Protein AF-A0A969LEW5-F1 (afdb_monomer)

Mean predicted aligned error: 18.41 Å

Solvent-accessible surface area (backbone atoms only — not comparable to full-atom values): 31409 Å² total; per-residue (Å²): 144,87,80,84,87,76,84,85,80,93,80,71,52,78,65,56,53,50,57,65,48,49,58,56,54,57,47,71,39,88,43,18,34,37,32,26,33,63,82,45,86,78,35,20,21,75,45,64,32,62,26,30,24,71,71,34,61,46,52,60,88,79,42,52,74,36,42,78,68,75,32,54,55,94,80,31,51,65,66,50,54,51,52,53,51,51,23,61,75,68,67,41,64,46,75,43,70,39,41,28,40,28,71,90,65,50,72,41,35,31,42,35,37,37,38,65,38,60,48,99,88,69,46,81,41,33,35,42,36,40,34,37,84,45,40,68,65,49,53,54,52,49,53,51,52,49,52,54,50,49,59,41,65,34,84,48,17,36,35,33,26,38,88,88,36,33,24,74,39,59,25,55,32,32,24,66,72,30,65,38,58,52,77,65,50,36,69,37,44,50,40,80,38,17,69,88,41,41,71,72,54,43,54,55,48,52,53,50,26,70,74,62,42,55,46,74,50,76,50,48,35,34,25,73,91,66,54,76,42,47,26,40,35,41,35,31,54,46,75,57,96,92,43,56,33,38,44,31,38,36,36,83,39,54,68,61,53,49,52,54,50,51,51,51,50,50,54,51,49,53,52,52,59,35,46,65,40,78,66,15,29,32,38,32,24,43,79,86,46,31,20,74,41,68,38,37,52,41,70,82,74,75,44,56,62,76,51,39,44,78,26,36,54,71,76,46,34,61,68,76,58,27,64,67,42,49,61,40,51,48,37,10,60,74,70,63,36,73,35,77,46,77,49,73,58,95,97,36,34,35,42,38,37,28,38,48,37,59,43,98,86,69,47,73,53,24,33,40,35,38,40,27,65,39,41,67,59,53,50,53,51,51,53,53,51,54,52,52,52,54,55,50,53,54,52,54,51,50,48,54,40,60,70,46,67,49,58,68,60,30,50,48,53,49,29,41,50,51,22,62,76,68,70,43,43,30,15,36,35,34,34,55,46,97,87,71,50,45,40,41,79,41,70,28,67,42,94,91,55,83,81,61,66,77,46,82,64,81,56,87,84,50,77,87,76,50,64,73,45,36,57,72,64,41,69,47,82,34,38,29,54,90,77,62,82,60,57,70,71,58,43,54,55,38,50,75,69,47,45,23,12,42,40,38,35,43,20,33,44,79,87,42,66,45,29,36,45,34,41,29,29,45,90,45,68,42,87,81,50,70,72,58,54,53,49,50,49,53,49,25,51,46,48,12,51,29,50,48,50,23,52,53,50,54,51,52,52,51,52,50,52,50,50,52,50,50,53,55,52,52,68,72,64,65,77,90,86,79,76,94,83,83,135

Sequence (583 aa):
MNLPRIDGDSSLTGEQALLHLYAPALAATSTGIAIADLCQPDQPIIYCNPAFETMTGYPPAEVIGRNCRFLQGEDTDPAAVAQLRAAIASGQECQVTLKNYRKDGTSFWNELSISPIHDEAGKLTHYIGIQNDVTQRREDEEVRRLMEFAVERAADAAFFIAADATITYANRAASQLLGYPRDELVGLTLPEIAPDFPLTTWLSHWQALRQQGSLTFETVNQTKDGRLIPVEVTANYLEFNGHAYNCAFTRDISDRKRIEAEQRRSETLYRLLARNIPNGVMLFFDRQGCCRLAEGRLDALGLGKEQLQDHTLQEAFPPEVATVFAPAYEAALRDGRTGVYEYSALERDFLMRVVPMRATDGKISSGLATIQDITQQKQTARDLLSLAQRQHLAKEIAQRIRQSLDLQTVLNAAVEEVREVLQTDRVVLYRFDPDWYGQIVVESVGDRWQPSIHAQVEDECFRTSHVPLYQKGRVRVIADIYNAGLDPCHIQLLERFQVRANLVVPVLQGDNLWGLLIVHHCQAPRTWREGEIELLQELSLQLGIAIQQAALFAQVETELQERSRAEAACDSQKPSHASKRQP

Secondary structure (DSSP, 8-state):
--PPP--------HHHHHHHHHHHHHHT-SSEEEEEETTSTT--EEEE-HHHHHHH---HHHHTTS-GGGG--TT--HHHHHHHHHHHHHT--EEEEEEEE-TTS-EEEEEEEEEEEE-TTS-EEEEEEEEEE-HHHHHHHHHHHHHHHHHHT-SSEEEEEETTSBEEEE-HHHHHHH---HHHHTT-BHHHH-TTS-HHHHHHHHHHHHHHSEEEEEEEEE-TTS-EEEEEEEEEEEEETTEEEEEEEEEE-HHHHHHHHHHHHHHHHHHHHHHTSTTEEEEEEETTSBEEEEEE-GGGGT--HHHHTT-BHHHHS-HHHHHHHHHHHHHHHTT---EEEEEEETTEEEEEEEEEEEPTTSSEEEEEEEEEE-HHHHHHHHHHHHHHHHHHHHHHHHHHHHH---HHHHHHHHHHHHHHHHT-SEEEEEEEPTTS-EEEEEEEE-TTS---TT-B---TTTTTTTHHHHHTT--EEES-TTTTT--HHHHHHHHHTT-SEEEEEEEEETTEEEEEEEEEE-SS-----HHHHHHHHHHHHHHHHHHHHHHHHHHHHHHHHHHHHHHHHHHHT----------

pLDDT: mean 84.71, std 12.33, range [27.91, 97.75]

Structure (mmCIF, N/CA/C/O backbone):
data_AF-A0A969LEW5-F1
#
_entry.id   AF-A0A969LEW5-F1
#
loop_
_atom_site.group_PDB
_atom_site.id
_atom_site.type_symbol
_atom_site.label_atom_id
_atom_site.label_alt_id
_atom_site.label_comp_id
_atom_site.label_asym_id
_atom_site.label_entity_id
_atom_site.label_seq_id
_atom_site.pdbx_PDB_ins_code
_atom_site.Cartn_x
_atom_site.Cartn_y
_atom_site.Cartn_z
_atom_site.occupancy
_atom_site.B_iso_or_equiv
_atom_site.auth_seq_id
_atom_site.auth_comp_id
_atom_site.auth_asym_id
_atom_site.auth_atom_id
_atom_site.pdbx_PDB_model_num
ATOM 1 N N . MET A 1 1 ? -19.983 1.136 83.186 1.00 38.75 1 MET A N 1
ATOM 2 C CA . MET A 1 1 ? -20.355 0.624 84.524 1.00 38.75 1 MET A CA 1
ATOM 3 C C . MET A 1 1 ? -20.153 1.725 85.553 1.00 38.75 1 MET A C 1
ATOM 5 O O . MET A 1 1 ? -19.014 2.013 85.883 1.00 38.75 1 MET A O 1
ATOM 9 N N . ASN A 1 2 ? -21.244 2.377 85.963 1.00 35.84 2 ASN A N 1
ATOM 10 C CA . ASN A 1 2 ? -21.503 2.929 87.302 1.00 35.84 2 ASN A CA 1
ATOM 11 C C . ASN A 1 2 ? -22.829 3.699 87.219 1.00 35.84 2 ASN A C 1
ATOM 13 O O . ASN A 1 2 ? -22.867 4.833 86.753 1.00 35.84 2 ASN A O 1
ATOM 17 N N . LEU A 1 3 ? -23.917 3.033 87.604 1.00 27.91 3 LEU A N 1
ATOM 18 C CA . LEU A 1 3 ? -25.227 3.644 87.841 1.00 27.91 3 LEU A CA 1
ATOM 19 C C . LEU A 1 3 ? -25.356 3.918 89.349 1.00 27.91 3 LEU A C 1
ATOM 21 O O . LEU A 1 3 ? -24.905 3.081 90.139 1.00 27.91 3 LEU A O 1
ATOM 25 N N . PRO A 1 4 ? -25.954 5.043 89.775 1.00 41.00 4 PRO A N 1
ATOM 26 C CA . PRO A 1 4 ? -26.220 5.288 91.185 1.00 41.00 4 PRO A CA 1
ATOM 27 C C . PRO A 1 4 ? -27.383 4.410 91.674 1.00 41.00 4 PRO A C 1
ATOM 29 O O . PRO A 1 4 ? -28.367 4.199 90.965 1.00 41.00 4 PRO A O 1
ATOM 32 N N . ARG A 1 5 ? -27.245 3.893 92.901 1.00 38.50 5 ARG A N 1
ATOM 33 C CA . ARG A 1 5 ? -28.303 3.200 93.648 1.00 38.50 5 ARG A CA 1
ATOM 34 C C . ARG A 1 5 ? -29.467 4.159 93.898 1.00 38.50 5 ARG A C 1
ATOM 36 O O . ARG A 1 5 ? -29.255 5.233 94.453 1.00 38.50 5 ARG A O 1
ATOM 43 N N . ILE A 1 6 ? -30.673 3.737 93.533 1.00 36.22 6 ILE A N 1
ATOM 44 C CA . ILE A 1 6 ? -31.924 4.316 94.023 1.00 36.22 6 ILE A CA 1
ATOM 45 C C . ILE A 1 6 ? -32.462 3.320 95.048 1.00 36.22 6 ILE A C 1
ATOM 47 O O . ILE A 1 6 ? -32.795 2.188 94.696 1.00 36.22 6 ILE A O 1
ATOM 51 N N . ASP A 1 7 ? -32.455 3.730 96.315 1.00 36.66 7 ASP A N 1
ATOM 52 C CA . ASP A 1 7 ? -33.116 3.012 97.400 1.00 36.66 7 ASP A CA 1
ATOM 53 C C . ASP A 1 7 ? -34.632 3.043 97.182 1.00 36.66 7 ASP A C 1
ATOM 55 O O . ASP A 1 7 ? -35.201 4.044 96.743 1.00 36.66 7 ASP A O 1
ATOM 59 N N . GLY A 1 8 ? -35.255 1.892 97.424 1.00 38.25 8 GLY A N 1
ATOM 60 C CA . GLY A 1 8 ? -36.635 1.616 97.068 1.00 38.25 8 GLY A CA 1
ATOM 61 C C . GLY A 1 8 ? -37.660 2.376 97.901 1.00 38.25 8 GLY A C 1
ATOM 62 O O . GLY A 1 8 ? -37.544 2.476 99.121 1.00 38.25 8 GLY A O 1
ATOM 63 N N . ASP A 1 9 ? -38.722 2.791 97.218 1.00 34.53 9 ASP A N 1
ATOM 64 C CA . ASP A 1 9 ? -40.052 2.842 97.804 1.00 34.53 9 ASP A CA 1
ATOM 65 C C . ASP A 1 9 ? -40.901 1.749 97.142 1.00 34.53 9 ASP A C 1
ATOM 67 O O . ASP A 1 9 ? -40.962 1.604 95.918 1.00 34.53 9 ASP A O 1
ATOM 71 N N . SER A 1 10 ? -41.474 0.900 97.979 1.00 47.41 10 SER A N 1
ATOM 72 C CA . SER A 1 10 ? -42.113 -0.357 97.614 1.00 47.41 10 SER A CA 1
ATOM 73 C C . SER A 1 10 ? -43.622 -0.191 97.710 1.00 47.41 10 SER A C 1
ATOM 75 O O . SER A 1 10 ? -44.196 -0.437 98.765 1.00 47.41 10 SER A O 1
ATOM 77 N N . SER A 1 11 ? -44.255 0.240 96.613 1.00 43.84 11 SER A N 1
ATOM 78 C CA . SER A 1 11 ? -45.699 0.064 96.360 1.00 43.84 11 SER A CA 1
ATOM 79 C C . SER A 1 11 ? -46.123 0.434 94.924 1.00 43.84 11 SER A C 1
ATOM 81 O O . SER A 1 11 ? -47.157 1.061 94.718 1.00 43.84 11 SER A O 1
ATOM 83 N N . LEU A 1 12 ? -45.366 0.022 93.899 1.00 46.94 12 LEU A N 1
ATOM 84 C CA . LEU A 1 12 ? -45.886 0.037 92.524 1.00 46.94 12 LEU A CA 1
ATOM 85 C C . LEU A 1 12 ? -46.648 -1.272 92.279 1.00 46.94 12 LEU A C 1
ATOM 87 O O . LEU A 1 12 ? -46.081 -2.361 92.362 1.00 46.94 12 LEU A O 1
ATOM 91 N N . THR A 1 13 ? -47.947 -1.167 92.011 1.00 51.88 13 THR A N 1
ATOM 92 C CA . THR A 1 13 ? -48.777 -2.289 91.541 1.00 51.88 13 THR A CA 1
ATOM 93 C C . THR A 1 13 ? -48.197 -2.867 90.239 1.00 51.88 13 THR A C 1
ATOM 95 O O . THR A 1 13 ? -47.515 -2.161 89.496 1.00 51.88 13 THR A O 1
ATOM 98 N N . GLY A 1 14 ? -48.439 -4.151 89.935 1.00 52.62 14 GLY A N 1
ATOM 99 C CA . GLY A 1 14 ? -47.891 -4.806 88.731 1.00 52.62 14 GLY A CA 1
ATOM 100 C C . GLY A 1 14 ? -48.174 -4.053 87.419 1.00 52.62 14 GLY A C 1
ATOM 101 O O . GLY A 1 14 ? -47.338 -4.059 86.519 1.00 52.62 14 GLY A O 1
ATOM 102 N N . GLU A 1 15 ? -49.290 -3.322 87.348 1.00 52.59 15 GLU A N 1
ATOM 103 C CA . GLU A 1 15 ? -49.643 -2.430 86.233 1.00 52.59 15 GLU A CA 1
ATOM 104 C C . GLU A 1 15 ? -48.757 -1.177 86.148 1.00 52.59 15 GLU A C 1
ATOM 106 O O . GLU A 1 15 ? -48.335 -0.796 85.057 1.00 52.59 15 GLU A O 1
ATOM 111 N N . GLN A 1 16 ? -48.398 -0.559 87.277 1.00 51.88 16 GLN A N 1
ATOM 112 C CA . GLN A 1 16 ? -47.528 0.622 87.296 1.00 51.88 16 GLN A CA 1
ATOM 113 C C . GLN A 1 16 ? -46.072 0.281 86.935 1.00 51.88 16 GLN A C 1
ATOM 115 O O . GLN A 1 16 ? -45.390 1.093 86.310 1.00 51.88 16 GLN A O 1
ATOM 120 N N . ALA A 1 17 ? -45.603 -0.927 87.267 1.00 50.69 17 ALA A N 1
ATOM 121 C CA . ALA A 1 17 ? -44.287 -1.418 86.847 1.00 50.69 17 ALA A CA 1
ATOM 122 C C . ALA A 1 17 ? -44.216 -1.685 85.328 1.00 50.69 17 ALA A C 1
ATOM 124 O O . ALA A 1 17 ? -43.211 -1.370 84.692 1.00 50.69 17 ALA A O 1
ATOM 125 N N . LEU A 1 18 ? -45.298 -2.209 84.736 1.00 55.66 18 LEU A N 1
ATOM 126 C CA . LEU A 1 18 ? -45.444 -2.401 83.287 1.00 55.66 18 LEU A CA 1
ATOM 127 C C . LEU A 1 18 ? -45.499 -1.060 82.537 1.00 55.66 18 LEU A C 1
ATOM 1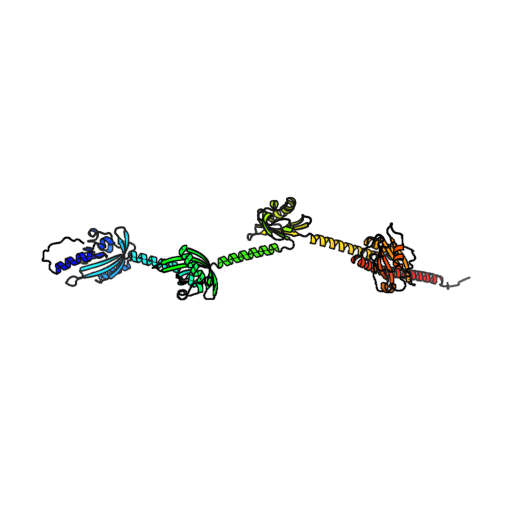29 O O . LEU A 1 18 ? -44.756 -0.868 81.575 1.00 55.66 18 LEU A O 1
ATOM 133 N N . LEU A 1 19 ? -46.284 -0.090 83.021 1.00 58.81 19 LEU A N 1
ATOM 134 C CA . LEU A 1 19 ? -46.323 1.285 82.495 1.00 58.81 19 LEU A CA 1
ATOM 135 C C . LEU A 1 19 ? -44.949 1.979 82.531 1.00 58.81 19 LEU A C 1
ATOM 137 O O . LEU A 1 19 ? -44.571 2.645 81.565 1.00 58.81 19 LEU A O 1
ATOM 141 N N . HIS A 1 20 ? -44.164 1.766 83.593 1.00 59.16 20 HIS A N 1
ATOM 142 C CA . HIS A 1 20 ? -42.793 2.277 83.700 1.00 59.16 20 HIS A CA 1
ATOM 143 C C . HIS A 1 20 ? -41.784 1.589 82.761 1.00 59.16 20 HIS A C 1
ATOM 145 O O . HIS A 1 20 ? -40.729 2.166 82.500 1.00 59.16 20 HIS A O 1
ATOM 151 N N . LEU A 1 21 ? -42.091 0.397 82.231 1.00 66.19 21 LEU A N 1
ATOM 152 C CA . LEU A 1 21 ? -41.253 -0.327 81.267 1.00 66.19 21 LEU A CA 1
ATOM 153 C C . LEU A 1 21 ? -41.590 0.032 79.808 1.00 66.19 21 LEU A C 1
ATOM 155 O O . LEU A 1 21 ? -40.688 0.098 78.971 1.00 66.19 21 LEU A O 1
ATOM 159 N N . TYR A 1 22 ? -42.861 0.312 79.500 1.00 71.81 22 TYR A N 1
ATOM 160 C CA . TYR A 1 22 ? -43.305 0.643 78.140 1.00 71.81 22 TYR A CA 1
ATOM 161 C C . TYR A 1 22 ? -42.731 1.966 77.615 1.00 71.81 22 TYR A C 1
ATOM 163 O O . TYR A 1 22 ? -42.321 2.036 76.457 1.00 71.81 22 TYR A O 1
ATOM 171 N N . ALA A 1 23 ? -42.650 3.007 78.450 1.00 67.25 23 ALA A N 1
ATOM 172 C CA . ALA A 1 23 ? -42.156 4.316 78.010 1.00 67.25 23 ALA A CA 1
ATOM 173 C C . ALA A 1 23 ? -40.660 4.304 77.606 1.00 67.25 23 ALA A C 1
ATOM 175 O O . ALA A 1 23 ? -40.345 4.778 76.511 1.00 67.25 23 ALA A O 1
ATOM 176 N N . PRO A 1 24 ? -39.733 3.714 78.392 1.00 69.81 24 PRO A N 1
ATOM 177 C CA . PRO A 1 24 ? -38.351 3.514 77.955 1.00 69.81 24 PRO A CA 1
ATOM 178 C C . PRO A 1 24 ? -38.224 2.583 76.743 1.00 69.81 24 PRO A C 1
ATOM 180 O O . PRO A 1 24 ? -37.377 2.826 75.888 1.00 69.81 24 PRO A O 1
ATOM 183 N N . ALA A 1 25 ? -39.064 1.545 76.638 1.00 68.56 25 ALA A N 1
ATOM 184 C CA . ALA A 1 25 ? -39.029 0.611 75.511 1.00 68.56 25 ALA A CA 1
ATOM 185 C C . ALA A 1 25 ? -39.384 1.293 74.178 1.00 68.56 25 ALA A C 1
ATOM 187 O O . ALA A 1 25 ? -38.674 1.103 73.195 1.00 68.56 25 ALA A O 1
ATOM 188 N N . LEU A 1 26 ? -40.418 2.142 74.151 1.00 73.81 26 LEU A N 1
ATOM 189 C CA . LEU A 1 26 ? -40.782 2.935 72.968 1.00 73.81 26 LEU A CA 1
ATOM 190 C C . LEU A 1 26 ? -39.710 3.981 72.620 1.00 73.81 26 LEU A C 1
ATOM 192 O O . LEU A 1 26 ? -39.451 4.240 71.441 1.00 73.81 26 LEU A O 1
ATOM 196 N N . ALA A 1 27 ? -39.051 4.547 73.635 1.00 70.19 27 ALA A N 1
ATOM 197 C CA . ALA A 1 27 ? -37.986 5.534 73.466 1.00 70.19 27 ALA A CA 1
ATOM 198 C C . ALA A 1 27 ? -36.644 4.938 72.997 1.00 70.19 27 ALA A C 1
ATOM 200 O O . ALA A 1 27 ? -35.855 5.652 72.386 1.00 70.19 27 ALA A O 1
ATOM 201 N N . ALA A 1 28 ? -36.382 3.655 73.264 1.00 72.38 28 ALA A N 1
ATOM 202 C CA . ALA A 1 28 ? -35.142 2.972 72.886 1.00 72.38 28 ALA A CA 1
ATOM 203 C C . ALA A 1 28 ? -35.136 2.434 71.441 1.00 72.38 28 ALA A C 1
ATOM 205 O O . ALA A 1 28 ? -34.113 1.928 70.979 1.00 72.38 28 ALA A O 1
ATOM 206 N N . THR A 1 29 ? -36.264 2.510 70.730 1.00 77.25 29 THR A N 1
ATOM 207 C CA . THR A 1 29 ? -36.350 2.073 69.329 1.00 77.25 29 THR A CA 1
ATOM 208 C C . THR A 1 29 ? -35.669 3.072 68.393 1.00 77.25 29 THR A C 1
ATOM 210 O O . THR A 1 29 ? -35.723 4.278 68.607 1.00 77.25 29 THR A O 1
ATOM 213 N N . SER A 1 30 ? -35.034 2.573 67.330 1.00 79.56 30 SER A N 1
ATOM 214 C CA . SER A 1 30 ? -34.435 3.400 66.270 1.00 79.56 30 SER A CA 1
ATOM 215 C C . SER A 1 30 ? -35.443 3.838 65.200 1.00 79.56 30 SER A C 1
ATOM 217 O O . SER A 1 30 ? -35.086 4.558 64.273 1.00 79.56 30 SER A O 1
ATOM 219 N N . THR A 1 31 ? -36.691 3.384 65.307 1.00 88.62 31 THR A N 1
ATOM 220 C CA . THR A 1 31 ? -37.804 3.731 64.419 1.00 88.62 31 THR A CA 1
ATOM 221 C C . THR A 1 31 ? -38.613 4.875 65.012 1.00 88.62 31 THR A C 1
ATOM 223 O O . THR A 1 31 ? -38.867 4.896 66.219 1.00 88.62 31 THR A O 1
ATOM 226 N N . GLY A 1 32 ? -39.069 5.798 64.169 1.00 91.75 32 GLY A N 1
ATOM 227 C CA . GLY A 1 32 ? -40.016 6.823 64.590 1.00 91.75 32 GLY A CA 1
ATOM 228 C C . GLY A 1 32 ? -41.327 6.174 65.014 1.00 91.75 32 GLY A C 1
ATOM 229 O O . GLY A 1 32 ? -41.816 5.267 64.348 1.00 91.75 32 GLY A O 1
ATOM 230 N N . ILE A 1 33 ? -41.877 6.594 66.145 1.00 93.88 33 ILE A N 1
ATOM 231 C CA . ILE A 1 33 ? -43.197 6.171 66.607 1.00 93.88 33 ILE A CA 1
ATOM 232 C C . ILE A 1 33 ? -44.014 7.429 66.840 1.00 93.88 33 ILE A C 1
ATOM 234 O O . ILE A 1 33 ? -43.559 8.325 67.550 1.00 93.88 33 ILE A O 1
ATOM 238 N N . ALA A 1 34 ? -45.224 7.470 66.291 1.00 94.00 34 ALA A N 1
ATOM 239 C CA . ALA A 1 34 ? -46.216 8.506 66.545 1.00 94.00 34 ALA A CA 1
ATOM 240 C C . ALA A 1 34 ? -47.584 7.870 66.822 1.00 94.00 34 ALA A C 1
ATOM 242 O O . ALA A 1 34 ? -47.988 6.953 66.113 1.00 94.00 34 ALA A O 1
ATOM 243 N N . ILE A 1 35 ? -48.312 8.350 67.829 1.00 94.25 35 ILE A N 1
ATOM 244 C CA . ILE A 1 35 ? -49.685 7.916 68.120 1.00 94.25 35 ILE A CA 1
ATOM 245 C C . ILE A 1 35 ? -50.626 9.075 67.824 1.00 94.25 35 ILE A C 1
ATOM 247 O O . ILE A 1 35 ? -50.428 10.171 68.349 1.00 94.25 35 ILE A O 1
ATOM 251 N N . ALA A 1 36 ? -51.639 8.833 66.999 1.00 94.88 36 ALA A N 1
ATOM 252 C CA . ALA A 1 36 ? -52.679 9.795 66.662 1.00 94.88 36 ALA A CA 1
ATOM 253 C C . ALA A 1 36 ? -54.007 9.428 67.332 1.00 94.88 36 ALA A C 1
ATOM 255 O O . ALA A 1 36 ? -54.380 8.255 67.368 1.00 94.88 36 ALA A O 1
ATOM 256 N N . ASP A 1 37 ? -54.716 10.430 67.843 1.00 93.44 37 ASP A N 1
ATOM 257 C CA . ASP A 1 37 ? -56.026 10.274 68.480 1.00 93.44 37 ASP A CA 1
ATOM 258 C C . ASP A 1 37 ? -57.141 10.466 67.447 1.00 93.44 37 ASP A C 1
ATOM 260 O O . ASP A 1 37 ? -57.303 11.549 66.886 1.00 93.44 37 ASP A O 1
ATOM 264 N N . LEU A 1 38 ? -57.917 9.411 67.183 1.00 90.38 38 LEU A N 1
ATOM 265 C CA . LEU A 1 38 ? -59.003 9.437 66.199 1.00 90.38 38 LEU A CA 1
ATOM 266 C C . LEU A 1 38 ? -60.292 10.053 66.745 1.00 90.38 38 LEU A C 1
ATOM 268 O O . LEU A 1 38 ? -61.198 10.353 65.965 1.00 90.38 38 LEU A O 1
ATOM 272 N N . CYS A 1 39 ? -60.395 10.243 68.059 1.00 87.62 39 CYS A N 1
ATOM 273 C CA . CYS A 1 39 ? -61.561 10.848 68.692 1.00 87.62 39 CYS A CA 1
ATOM 274 C C . CYS A 1 39 ? -61.562 12.378 68.555 1.00 87.62 39 CYS A C 1
ATOM 276 O O . CYS A 1 39 ? -62.609 13.006 68.730 1.00 87.62 39 CYS A O 1
ATOM 278 N N . GLN A 1 40 ? -60.414 12.979 68.229 1.00 90.25 40 GLN A N 1
ATOM 279 C CA . GLN A 1 40 ? -60.268 14.419 68.039 1.00 90.25 40 GLN A CA 1
ATOM 280 C C . GLN A 1 40 ? -60.394 14.831 66.558 1.00 90.25 40 GLN A C 1
ATOM 282 O O . GLN A 1 40 ? -59.962 14.095 65.662 1.00 90.25 40 GLN A O 1
ATOM 287 N N . PRO A 1 41 ? -60.953 16.027 66.268 1.00 87.12 41 PRO A N 1
ATOM 288 C CA . PRO A 1 41 ? -60.969 16.576 64.915 1.00 87.12 41 PRO A CA 1
ATOM 289 C C . PRO A 1 41 ? -59.557 16.637 64.318 1.00 87.12 41 PRO A C 1
ATOM 291 O O . PRO A 1 41 ? -58.609 17.003 65.001 1.00 87.12 41 PRO A O 1
ATOM 294 N N . ASP A 1 42 ? -59.431 16.304 63.033 1.00 88.81 42 ASP A N 1
ATOM 295 C CA . ASP A 1 42 ? -58.166 16.255 62.277 1.00 88.81 42 ASP A CA 1
ATOM 296 C C . ASP A 1 42 ? -57.158 15.155 62.676 1.00 88.81 42 ASP A C 1
ATOM 298 O O . ASP A 1 42 ? -56.096 15.047 62.062 1.00 88.81 42 ASP A O 1
ATOM 302 N N . GLN A 1 43 ? -57.507 14.272 63.617 1.00 92.19 43 GLN A N 1
ATOM 303 C CA . GLN A 1 43 ? -56.687 13.120 64.021 1.00 92.19 43 GLN A CA 1
ATOM 304 C C . GLN A 1 43 ? -55.248 13.522 64.422 1.00 92.19 43 GLN A C 1
ATOM 306 O O . GLN A 1 43 ? -54.281 13.132 63.752 1.00 92.19 43 GLN A O 1
ATOM 311 N N . PRO A 1 44 ? -55.086 14.376 65.449 1.00 95.62 44 PRO A N 1
ATOM 312 C CA . PRO A 1 44 ? -53.793 14.918 65.836 1.00 95.62 44 PRO A CA 1
ATOM 313 C C . PRO A 1 44 ? -52.891 13.856 66.471 1.00 95.62 44 PRO A C 1
ATOM 315 O O . PRO A 1 44 ? -53.357 12.956 67.170 1.00 95.62 44 PRO A O 1
ATOM 318 N N . ILE A 1 45 ? -51.578 14.001 66.282 1.00 95.62 45 ILE A N 1
ATOM 319 C CA . ILE A 1 45 ? -50.569 13.242 67.023 1.00 95.62 45 ILE A CA 1
ATOM 320 C C . ILE A 1 45 ? -50.610 13.684 68.491 1.00 95.62 45 ILE A C 1
ATOM 322 O O . ILE A 1 45 ? -50.495 14.872 68.788 1.00 95.62 45 ILE A O 1
ATOM 326 N N . ILE A 1 46 ? -50.744 12.728 69.405 1.00 93.94 46 ILE A N 1
ATOM 327 C CA . ILE A 1 46 ? -50.742 12.942 70.861 1.00 93.94 46 ILE A CA 1
ATOM 328 C C . ILE A 1 46 ? -49.469 12.429 71.539 1.00 93.94 46 ILE A C 1
ATOM 330 O O . ILE A 1 46 ? -49.220 12.732 72.703 1.00 93.94 46 ILE A O 1
ATOM 334 N N . TYR A 1 47 ? -48.648 11.667 70.817 1.00 92.31 47 TYR A N 1
ATOM 335 C CA . TYR A 1 47 ? -47.357 11.184 71.291 1.00 92.31 47 TYR A CA 1
ATOM 336 C C . TYR A 1 47 ? -46.417 10.949 70.112 1.00 92.31 47 TYR A C 1
ATOM 338 O O . TYR A 1 47 ? -46.843 10.412 69.092 1.00 92.31 47 TYR A O 1
ATOM 346 N N . CYS A 1 48 ? -45.138 11.284 70.269 1.00 92.62 48 CYS A N 1
ATOM 347 C CA . CYS A 1 48 ? -44.070 10.814 69.394 1.00 92.62 48 CYS A CA 1
ATOM 348 C C . CYS A 1 48 ? -42.809 10.492 70.208 1.00 92.62 48 CYS A C 1
ATOM 350 O O . CYS A 1 48 ? -42.541 11.142 71.220 1.00 92.62 48 CYS A O 1
ATOM 352 N N . ASN A 1 49 ? -42.039 9.489 69.785 1.00 92.31 49 ASN A N 1
ATOM 353 C CA . ASN A 1 49 ? -40.801 9.103 70.467 1.00 92.31 49 ASN A CA 1
ATOM 354 C C . ASN A 1 49 ? -3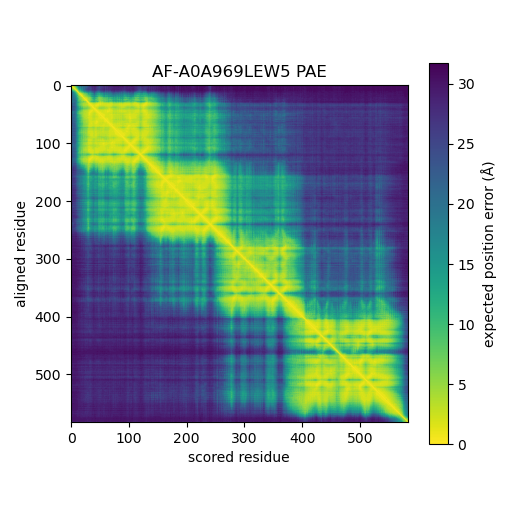9.585 9.951 70.004 1.00 92.31 49 ASN A C 1
ATOM 356 O O . ASN A 1 49 ? -39.660 10.637 68.984 1.00 92.31 49 ASN A O 1
ATOM 360 N N . PRO A 1 50 ? -38.435 9.899 70.705 1.00 92.25 50 PRO A N 1
ATOM 361 C CA . PRO A 1 50 ? -37.229 10.643 70.311 1.00 92.25 50 PRO A CA 1
ATOM 362 C C . PRO A 1 50 ? -36.670 10.277 68.924 1.00 92.25 50 PRO A C 1
ATOM 364 O O . PRO A 1 50 ? -36.074 11.115 68.246 1.00 92.25 50 PRO A O 1
ATOM 367 N N . ALA A 1 51 ? -36.867 9.036 68.469 1.00 91.56 51 ALA A N 1
ATOM 368 C CA . ALA A 1 51 ? -36.458 8.623 67.128 1.00 91.56 51 ALA A CA 1
ATOM 369 C C . ALA A 1 51 ? -37.277 9.324 66.031 1.00 91.56 51 ALA A C 1
ATOM 371 O O . ALA A 1 51 ? -36.722 9.650 64.984 1.00 91.56 51 ALA A O 1
ATOM 372 N N . PHE A 1 52 ? -38.555 9.639 66.281 1.00 93.81 52 PHE A N 1
ATOM 373 C CA . PHE A 1 52 ? -39.374 10.452 65.376 1.00 93.81 52 PHE A CA 1
ATOM 374 C C . PHE A 1 52 ? -38.783 11.855 65.199 1.00 93.81 52 PHE A C 1
ATOM 376 O O . PHE A 1 52 ? -38.665 12.341 64.073 1.00 93.81 52 PHE A O 1
ATOM 383 N N . GLU A 1 53 ? -38.375 12.496 66.296 1.00 93.12 53 GLU A N 1
ATOM 384 C CA . GLU A 1 53 ? -37.716 13.808 66.263 1.00 93.12 53 GLU A CA 1
ATOM 385 C C . GLU A 1 53 ? -36.385 13.737 65.511 1.00 93.12 53 GLU A C 1
ATOM 387 O O . GLU A 1 53 ? -36.134 14.553 64.628 1.00 93.12 53 GLU A O 1
ATOM 392 N N . THR A 1 54 ? -35.568 12.718 65.789 1.00 91.75 54 THR A N 1
ATOM 393 C CA . THR A 1 54 ? -34.270 12.523 65.121 1.00 91.75 54 THR A CA 1
ATOM 394 C C . THR A 1 54 ? -34.433 12.305 63.612 1.00 91.75 54 THR A C 1
ATOM 396 O O . THR A 1 54 ? -33.667 12.846 62.821 1.00 91.75 54 THR A O 1
ATOM 399 N N . MET A 1 55 ? -35.446 11.538 63.200 1.00 92.25 55 MET A N 1
ATOM 400 C CA . MET A 1 55 ? -35.717 11.217 61.797 1.00 92.25 55 MET A CA 1
ATOM 401 C C . MET A 1 55 ? -36.296 12.400 61.017 1.00 92.25 55 MET A C 1
ATOM 403 O O . MET A 1 55 ? -35.913 12.637 59.873 1.00 92.25 55 MET A O 1
ATOM 407 N N . THR A 1 56 ? -37.244 13.123 61.616 1.00 94.31 56 THR A N 1
ATOM 408 C CA . THR A 1 56 ? -38.030 14.155 60.921 1.00 94.31 56 THR A CA 1
ATOM 409 C C . THR A 1 56 ? -37.505 15.574 61.145 1.00 94.31 56 THR A C 1
ATOM 411 O O . THR A 1 56 ? -37.843 16.484 60.387 1.00 94.31 56 THR A O 1
ATOM 414 N N . GLY A 1 57 ? -36.692 15.785 62.182 1.00 93.38 57 GLY A N 1
ATOM 415 C CA . GLY A 1 57 ? -36.206 17.095 62.615 1.00 93.38 57 GLY A CA 1
ATOM 416 C C . GLY A 1 57 ? -37.252 17.951 63.338 1.00 93.38 57 GLY A C 1
ATOM 417 O O . GLY A 1 57 ? -36.973 19.110 63.646 1.00 93.38 57 GLY A O 1
ATOM 418 N N . TYR A 1 58 ? -38.455 17.425 63.595 1.00 95.25 58 TYR A N 1
ATOM 419 C CA . TYR A 1 58 ? -39.499 18.147 64.320 1.00 95.25 58 TYR A CA 1
ATOM 420 C C . TYR A 1 58 ? -39.500 17.766 65.806 1.00 95.25 58 TYR A C 1
ATOM 422 O O . TYR A 1 58 ? -39.737 16.598 66.125 1.00 95.25 58 TYR A O 1
ATOM 430 N N . PRO A 1 59 ? -39.295 18.731 66.723 1.00 93.81 59 PRO A N 1
ATOM 431 C CA . PRO A 1 59 ? -39.373 18.456 68.151 1.00 93.81 59 PRO A CA 1
ATOM 432 C C . PRO A 1 59 ? -40.821 18.150 68.561 1.00 93.81 59 PRO A C 1
ATOM 434 O O . PRO A 1 59 ? -41.743 18.729 67.978 1.00 93.81 59 PRO A O 1
ATOM 437 N N . PRO A 1 60 ? -41.063 17.329 69.603 1.00 92.31 60 PRO A N 1
ATOM 438 C CA . PRO A 1 60 ? -42.411 16.964 70.039 1.00 92.31 60 PRO A CA 1
ATOM 439 C C . PRO A 1 60 ? -43.346 18.166 70.224 1.00 92.31 60 PRO A C 1
ATOM 441 O O . PRO A 1 60 ? -44.494 18.125 69.794 1.00 92.31 60 PRO A O 1
ATOM 444 N N . ALA A 1 61 ? -42.849 19.285 70.762 1.00 92.75 61 ALA A N 1
ATOM 445 C CA . ALA A 1 61 ? -43.633 20.510 70.950 1.00 92.75 61 ALA A CA 1
ATOM 446 C C . ALA A 1 61 ? -44.238 21.088 69.650 1.00 92.75 61 ALA A C 1
ATOM 448 O O . ALA A 1 61 ? -45.244 21.788 69.705 1.00 92.75 61 ALA A O 1
ATOM 449 N N . GLU A 1 62 ? -43.645 20.798 68.488 1.00 92.94 62 GLU A N 1
ATOM 450 C CA . GLU A 1 62 ? -44.130 21.224 67.168 1.00 92.94 62 GLU A CA 1
ATOM 451 C C . GLU A 1 62 ? -44.928 20.139 66.432 1.00 92.94 62 GLU A C 1
ATOM 453 O O . GLU A 1 62 ? -45.474 20.414 65.361 1.00 92.94 62 GLU A O 1
ATOM 458 N N . VAL A 1 63 ? -44.963 18.912 66.958 1.00 93.44 63 VAL A N 1
ATOM 459 C CA . VAL A 1 63 ? -45.619 17.738 66.355 1.00 93.44 63 VAL A CA 1
ATOM 460 C C . VAL A 1 63 ? -46.946 17.442 67.048 1.00 93.44 63 VAL A C 1
ATOM 462 O O . VAL A 1 63 ? -47.942 17.159 66.378 1.00 93.44 63 VAL A O 1
ATOM 465 N N . ILE A 1 64 ? -46.970 17.522 68.382 1.00 94.69 64 ILE A N 1
ATOM 466 C CA . ILE A 1 64 ? -48.156 17.247 69.194 1.00 94.69 64 ILE A CA 1
ATOM 467 C C . ILE A 1 64 ? -49.278 18.227 68.827 1.00 94.69 64 ILE A C 1
ATOM 469 O O . ILE A 1 64 ? -49.069 19.436 68.749 1.00 94.69 64 ILE A O 1
ATOM 473 N N . GLY A 1 65 ? -50.478 17.699 68.583 1.00 91.88 65 GLY A N 1
ATOM 474 C CA . GLY A 1 65 ? -51.642 18.475 68.152 1.00 91.88 65 GLY A CA 1
ATOM 475 C C . GLY A 1 65 ? -51.786 18.633 66.634 1.00 91.88 65 GLY A C 1
ATOM 476 O O . GLY A 1 65 ? -52.774 19.207 66.183 1.00 91.88 65 GLY A O 1
ATOM 477 N N . ARG A 1 66 ? -50.849 18.121 65.823 1.00 94.75 66 ARG A N 1
ATOM 478 C CA . ARG A 1 66 ? -50.917 18.177 64.351 1.00 94.75 66 ARG A CA 1
ATOM 479 C C . ARG A 1 66 ? -51.130 16.800 63.750 1.00 94.75 66 ARG A C 1
ATOM 481 O O . ARG A 1 66 ? -50.664 15.798 64.283 1.00 94.75 66 ARG A O 1
ATOM 488 N N . ASN A 1 67 ? -51.767 16.745 62.588 1.00 93.56 67 ASN A N 1
ATOM 489 C CA . ASN A 1 67 ? -51.830 15.516 61.809 1.00 93.56 67 ASN A CA 1
ATOM 490 C C . ASN A 1 67 ? -50.488 15.219 61.116 1.00 93.56 67 ASN A C 1
ATOM 492 O O . ASN A 1 67 ? -49.911 16.109 60.492 1.00 93.56 67 ASN A O 1
ATOM 496 N N . CYS A 1 68 ? -50.043 13.958 61.128 1.00 93.00 68 CYS A N 1
ATOM 497 C CA . CYS A 1 68 ? -48.760 13.508 60.560 1.00 93.00 68 CYS A CA 1
ATOM 498 C C . CYS A 1 68 ? -48.559 13.833 59.063 1.00 93.00 68 CYS A C 1
ATOM 500 O O . CYS A 1 68 ? -47.434 13.813 58.563 1.00 93.00 68 CYS A O 1
ATOM 502 N N . ARG A 1 69 ? -49.623 14.196 58.330 1.00 93.50 69 ARG A N 1
ATOM 503 C CA . ARG A 1 69 ? -49.542 14.595 56.917 1.00 93.50 69 ARG A CA 1
ATOM 504 C C . ARG A 1 69 ? -48.647 15.808 56.643 1.00 93.50 69 ARG A C 1
ATOM 506 O O . ARG A 1 69 ? -48.328 16.040 55.485 1.00 93.50 69 ARG A O 1
ATOM 513 N N . PHE A 1 70 ? -48.225 16.569 57.659 1.00 93.94 70 PHE A N 1
ATOM 514 C CA . PHE A 1 70 ? -47.261 17.661 57.465 1.00 93.94 70 PHE A CA 1
ATOM 515 C C . PHE A 1 70 ? -45.897 17.190 56.933 1.00 93.94 70 PHE A C 1
ATOM 517 O O . PHE A 1 70 ? -45.143 18.014 56.432 1.00 93.94 70 PHE A O 1
ATOM 524 N N . LEU A 1 71 ? -45.582 15.893 57.038 1.00 95.19 71 LEU A N 1
ATOM 525 C CA . LEU A 1 71 ? -44.389 15.290 56.439 1.00 95.19 71 LEU A CA 1
ATOM 526 C C . LEU A 1 71 ? -44.529 15.058 54.922 1.00 95.19 71 LEU A C 1
ATOM 528 O O . LEU A 1 71 ? -43.566 14.654 54.275 1.00 95.19 71 LEU A O 1
ATOM 532 N N . GLN A 1 72 ? -45.718 15.236 54.341 1.00 95.19 72 GLN A N 1
ATOM 533 C CA . GLN A 1 72 ? -45.967 15.067 52.905 1.00 95.19 72 GLN A CA 1
ATOM 534 C C . GLN A 1 72 ? -45.583 16.347 52.145 1.00 95.19 72 GLN A C 1
ATOM 536 O O . GLN A 1 72 ? -45.743 17.450 52.663 1.00 95.19 72 GLN A O 1
ATOM 541 N N . GLY A 1 73 ? -45.102 16.205 50.913 1.00 93.00 73 GLY A N 1
ATOM 542 C CA . GLY A 1 73 ? -44.690 17.313 50.049 1.00 93.00 73 GLY A CA 1
ATOM 543 C C . GLY A 1 73 ? -44.907 16.999 48.569 1.00 93.00 73 GLY A C 1
ATOM 544 O O . GLY A 1 73 ? -45.743 16.164 48.232 1.00 93.00 73 GLY A O 1
ATOM 545 N N . GLU A 1 74 ? -44.173 17.686 47.692 1.00 91.25 74 GLU A N 1
ATOM 546 C CA . GLU A 1 74 ? -44.411 17.693 46.237 1.00 91.25 74 GLU A CA 1
ATOM 547 C C . GLU A 1 74 ? -44.332 16.300 45.590 1.00 91.25 74 GLU A C 1
ATOM 549 O O . GLU A 1 74 ? -45.220 15.934 44.824 1.00 91.25 74 GLU A O 1
ATOM 554 N N . ASP A 1 75 ? -43.331 15.493 45.960 1.00 93.62 75 ASP A N 1
ATOM 555 C CA . ASP A 1 75 ? -43.100 14.156 45.390 1.00 93.62 75 ASP A CA 1
ATOM 556 C C . ASP A 1 75 ? -43.750 13.023 46.204 1.00 93.62 75 ASP A C 1
ATOM 558 O O . ASP A 1 75 ? -43.440 11.842 46.011 1.00 93.62 75 ASP A O 1
ATOM 562 N N . THR A 1 76 ? -44.600 13.341 47.182 1.00 95.25 76 THR A N 1
ATOM 563 C CA . THR A 1 76 ? -45.286 12.300 47.949 1.00 95.25 76 THR A CA 1
ATOM 564 C C . THR A 1 76 ? -46.329 11.614 47.067 1.00 95.25 76 THR A C 1
ATOM 566 O O . THR A 1 76 ? -47.289 12.250 46.640 1.00 95.25 76 THR A O 1
ATOM 569 N N . ASP A 1 77 ? -46.179 10.303 46.847 1.00 94.06 77 ASP A N 1
ATOM 570 C CA . ASP A 1 77 ? -47.090 9.516 46.007 1.00 94.06 77 ASP A CA 1
ATOM 571 C C . ASP A 1 77 ? -48.559 9.603 46.491 1.00 94.06 77 ASP A C 1
ATOM 573 O O . ASP A 1 77 ? -48.892 9.082 47.567 1.00 94.06 77 ASP A O 1
ATOM 577 N N . PRO A 1 78 ? -49.470 10.210 45.700 1.00 93.62 78 PRO A N 1
ATOM 578 C CA . PRO A 1 78 ? -50.879 10.329 46.059 1.00 93.62 78 PRO A CA 1
ATOM 579 C C . PRO A 1 78 ? -51.585 8.979 46.230 1.00 93.62 78 PRO A C 1
ATOM 581 O O . PRO A 1 78 ? -52.536 8.890 47.011 1.00 93.62 78 PRO A O 1
ATOM 584 N N . ALA A 1 79 ? -51.140 7.929 45.528 1.00 94.38 79 ALA A N 1
ATOM 585 C CA . ALA A 1 79 ? -51.735 6.598 45.622 1.00 94.38 79 ALA A CA 1
ATOM 586 C C . ALA A 1 79 ? -51.452 5.958 46.991 1.00 94.38 79 ALA A C 1
ATOM 588 O O . ALA A 1 79 ? -52.380 5.485 47.652 1.00 94.38 79 ALA A O 1
ATOM 589 N N . ALA A 1 80 ? -50.204 6.033 47.465 1.00 93.19 80 ALA A N 1
ATOM 590 C CA . ALA A 1 80 ? -49.821 5.582 48.803 1.00 93.19 80 ALA A CA 1
ATOM 591 C C . ALA A 1 80 ? -50.574 6.352 49.908 1.00 93.19 80 ALA A C 1
ATOM 593 O O . ALA A 1 80 ? -51.053 5.759 50.878 1.00 93.19 80 ALA A O 1
ATOM 594 N N . VAL A 1 81 ? -50.757 7.669 49.745 1.00 94.75 81 VAL A N 1
ATOM 595 C CA . VAL A 1 81 ? -51.542 8.491 50.686 1.00 94.75 81 VAL A CA 1
ATOM 596 C C . VAL A 1 81 ? -53.023 8.097 50.688 1.00 94.75 81 VAL A C 1
ATOM 598 O O . VAL A 1 81 ? -53.649 8.045 51.751 1.00 94.75 81 VAL A O 1
ATOM 601 N N . ALA A 1 82 ? -53.603 7.809 49.520 1.00 93.75 82 ALA A N 1
ATOM 602 C CA . ALA A 1 82 ? -54.986 7.351 49.414 1.00 93.75 82 ALA A CA 1
ATOM 603 C C . ALA A 1 82 ? -55.190 5.986 50.091 1.00 93.75 82 ALA A C 1
ATOM 605 O O . ALA A 1 82 ? -56.176 5.811 50.811 1.00 93.75 82 ALA A O 1
ATOM 606 N N . GLN A 1 83 ? -54.240 5.059 49.927 1.00 94.75 83 GLN A N 1
ATOM 607 C CA . GLN A 1 83 ? -54.242 3.762 50.606 1.00 94.75 83 GLN A CA 1
ATOM 608 C C . GLN A 1 83 ? -54.203 3.925 52.131 1.00 94.75 83 GLN A C 1
ATOM 610 O O . GLN A 1 83 ? -55.036 3.345 52.829 1.00 94.75 83 GLN A O 1
ATOM 615 N N . LEU A 1 84 ? -53.307 4.776 52.643 1.00 94.12 84 LEU A N 1
ATOM 616 C CA . LEU A 1 84 ? -53.216 5.084 54.072 1.00 94.12 84 LEU A CA 1
ATOM 617 C C . LEU A 1 84 ? -54.545 5.635 54.614 1.00 94.12 84 LEU A C 1
ATOM 619 O O . LEU A 1 84 ? -55.039 5.194 55.649 1.00 94.12 84 LEU A O 1
ATOM 623 N N . ARG A 1 85 ? -55.165 6.574 53.888 1.00 92.56 85 ARG A N 1
ATOM 624 C CA . ARG A 1 85 ? -56.453 7.170 54.275 1.00 92.56 85 ARG A CA 1
ATOM 625 C C . ARG A 1 85 ? -57.584 6.140 54.298 1.00 92.56 85 ARG A C 1
ATOM 627 O O . ARG A 1 85 ? -58.404 6.170 55.213 1.00 92.56 85 ARG A O 1
ATOM 634 N N . ALA A 1 86 ? -57.634 5.247 53.312 1.00 93.56 86 ALA A N 1
ATOM 635 C CA . ALA A 1 86 ? -58.634 4.185 53.245 1.00 93.56 86 ALA A CA 1
ATOM 636 C C . ALA A 1 86 ? -58.482 3.178 54.398 1.00 93.56 86 ALA A C 1
ATOM 638 O O . ALA A 1 86 ? -59.483 2.775 54.991 1.00 93.56 86 ALA A O 1
ATOM 639 N N . ALA A 1 87 ? -57.246 2.824 54.761 1.00 93.06 87 ALA A N 1
ATOM 640 C CA . ALA A 1 87 ? -56.965 1.953 55.901 1.00 93.06 87 ALA A CA 1
ATOM 641 C C . ALA A 1 87 ? -57.414 2.580 57.229 1.00 93.06 87 ALA A C 1
ATOM 643 O O . ALA A 1 87 ? -58.129 1.940 57.995 1.00 93.06 87 ALA A O 1
ATOM 644 N N . ILE A 1 88 ? -57.101 3.863 57.454 1.00 91.12 88 ILE A N 1
ATOM 645 C CA . ILE A 1 88 ? -57.546 4.598 58.652 1.00 91.12 88 ILE A CA 1
ATOM 646 C C . ILE A 1 88 ? -59.078 4.674 58.715 1.00 91.12 88 ILE A C 1
ATOM 648 O O . ILE A 1 88 ? -59.668 4.443 59.767 1.00 91.12 88 ILE A O 1
ATOM 652 N N . ALA A 1 89 ? -59.742 4.969 57.591 1.00 90.00 89 ALA A N 1
ATOM 653 C CA . ALA A 1 89 ? -61.202 5.072 57.535 1.00 90.00 89 ALA A CA 1
ATOM 654 C C . ALA A 1 89 ? -61.919 3.730 57.765 1.00 90.00 89 ALA A C 1
ATOM 656 O O . ALA A 1 89 ? -63.052 3.714 58.243 1.00 90.00 89 ALA A O 1
ATOM 657 N N . SER A 1 90 ? -61.271 2.616 57.419 1.00 91.75 90 SER A N 1
ATOM 658 C CA . SER A 1 90 ? -61.804 1.259 57.586 1.00 91.75 90 SER A CA 1
ATOM 659 C C . SER A 1 90 ? -61.371 0.582 58.890 1.00 91.75 90 SER A C 1
ATOM 661 O O . SER A 1 90 ? -61.805 -0.538 59.153 1.00 91.75 90 SER A O 1
ATOM 663 N N . GLY A 1 91 ? -60.548 1.239 59.717 1.00 91.56 91 GLY A N 1
ATOM 664 C CA . GLY A 1 91 ? -60.048 0.660 60.965 1.00 91.56 91 GLY A CA 1
ATOM 665 C C . GLY A 1 91 ? -59.044 -0.479 60.753 1.00 91.56 91 GLY A C 1
ATOM 666 O O . GLY A 1 91 ? -58.902 -1.330 61.626 1.00 91.56 91 GLY A O 1
ATOM 667 N N . GLN A 1 92 ? -58.382 -0.537 59.593 1.00 93.00 92 GLN A N 1
ATOM 668 C CA . GLN A 1 92 ? -57.422 -1.585 59.240 1.00 93.00 92 GLN A CA 1
ATOM 669 C C . GLN A 1 92 ? -55.973 -1.131 59.442 1.00 93.00 92 GLN A C 1
ATOM 671 O O . GLN A 1 92 ? -55.667 0.066 59.425 1.00 93.00 92 GLN A O 1
ATOM 676 N N . GLU A 1 93 ? -55.079 -2.102 59.628 1.00 94.88 93 GLU A N 1
ATOM 677 C CA . GLU A 1 93 ? -53.635 -1.880 59.549 1.00 94.88 93 GLU A CA 1
ATOM 678 C C . GLU A 1 93 ? -53.186 -1.683 58.096 1.00 94.88 93 GLU A C 1
ATOM 680 O O . GLU A 1 93 ? -53.814 -2.175 57.156 1.00 94.88 93 GLU A O 1
ATOM 685 N N . CYS A 1 94 ? -52.104 -0.936 57.896 1.00 94.94 94 CYS A N 1
ATOM 686 C CA . CYS A 1 94 ? -51.571 -0.672 56.566 1.00 94.94 94 CYS A CA 1
ATOM 687 C C . CYS A 1 94 ? -50.084 -0.353 56.624 1.00 94.94 94 CYS A C 1
ATOM 689 O O . CYS A 1 94 ? -49.633 0.369 57.509 1.00 94.94 94 CYS A O 1
ATOM 691 N N . GLN A 1 95 ? -49.343 -0.857 55.641 1.00 96.06 95 GLN A N 1
ATOM 692 C CA . GLN A 1 95 ? -47.951 -0.507 55.415 1.00 96.06 95 GLN A CA 1
ATOM 693 C C . GLN A 1 95 ? -47.807 0.130 54.034 1.00 96.06 95 GLN A C 1
ATOM 695 O O . GLN A 1 95 ? -48.255 -0.430 53.032 1.00 96.06 95 GLN A O 1
ATOM 700 N N . VAL A 1 96 ? -47.182 1.304 53.987 1.00 95.81 96 VAL A N 1
ATOM 701 C CA . VAL A 1 96 ? -46.906 2.059 52.760 1.00 95.81 96 VAL A CA 1
ATOM 702 C C . VAL A 1 96 ? -45.499 2.634 52.807 1.00 95.81 96 VAL A C 1
ATOM 704 O O . VAL A 1 96 ? -45.006 3.022 53.862 1.00 95.81 96 VAL A O 1
ATOM 707 N N . THR A 1 97 ? -44.848 2.734 51.652 1.00 95.00 97 THR A N 1
ATOM 708 C CA . THR A 1 97 ? -43.608 3.504 51.521 1.00 95.00 97 THR A CA 1
ATOM 709 C C . THR A 1 97 ? -43.904 4.772 50.745 1.00 95.00 97 THR A C 1
ATOM 711 O O . THR A 1 97 ? -44.332 4.699 49.596 1.00 95.00 97 THR A O 1
ATOM 714 N N . LEU A 1 98 ? -43.660 5.929 51.350 1.00 94.81 98 LEU A N 1
ATOM 715 C CA . LEU A 1 98 ? -43.881 7.221 50.709 1.00 94.81 98 LEU A CA 1
ATOM 716 C C . LEU A 1 98 ? -42.697 8.160 50.929 1.00 94.81 98 LEU A C 1
ATOM 718 O O . LEU A 1 98 ? -41.963 8.049 51.909 1.00 94.81 98 LEU A O 1
ATOM 722 N N . LYS A 1 99 ? -42.507 9.093 49.998 1.00 95.88 99 LYS A N 1
ATOM 723 C CA . LYS A 1 99 ? -41.491 10.135 50.121 1.00 95.88 99 LYS A CA 1
ATOM 724 C C . LYS A 1 99 ? -42.015 11.224 51.055 1.00 95.88 99 LYS A C 1
ATOM 726 O O . LYS A 1 99 ? -43.039 11.842 50.767 1.00 95.88 99 LYS A O 1
ATOM 731 N N . ASN A 1 100 ? -41.352 11.411 52.188 1.00 96.19 100 ASN A N 1
ATOM 732 C CA . ASN A 1 100 ? -41.633 12.445 53.176 1.00 96.19 100 ASN A CA 1
ATOM 733 C C . ASN A 1 100 ? -40.519 13.489 53.219 1.00 96.19 100 ASN A C 1
ATOM 735 O O . ASN A 1 100 ? -39.476 13.316 52.599 1.00 96.19 100 ASN A O 1
ATOM 739 N N . TYR A 1 101 ? -40.762 14.583 53.935 1.00 96.75 101 TYR A N 1
ATOM 740 C CA . TYR A 1 101 ? -39.861 15.721 54.038 1.00 96.75 101 TYR A CA 1
ATOM 741 C C . TYR A 1 101 ? -39.595 16.048 55.504 1.00 96.75 101 TYR A C 1
ATOM 743 O O . TYR A 1 101 ? -40.511 16.083 56.330 1.00 96.75 101 TYR A O 1
ATOM 751 N N . ARG A 1 102 ? -38.319 16.254 55.821 1.00 95.56 102 ARG A N 1
ATOM 752 C CA . ARG A 1 102 ? -37.856 16.700 57.134 1.00 95.56 102 ARG A CA 1
ATOM 753 C C . ARG A 1 102 ? -38.079 18.203 57.290 1.00 95.56 102 ARG A C 1
ATOM 755 O O . ARG A 1 102 ? -38.337 18.914 56.320 1.00 95.56 102 ARG A O 1
ATOM 762 N N . LYS A 1 103 ? -37.925 18.708 58.515 1.00 94.75 103 LYS A N 1
ATOM 763 C CA . LYS A 1 103 ? -38.078 20.137 58.838 1.00 94.75 103 LYS A CA 1
ATOM 764 C C . LYS A 1 103 ? -37.161 21.060 58.026 1.00 94.75 103 LYS A C 1
ATOM 766 O O . LYS A 1 103 ? -37.542 22.191 57.741 1.00 94.75 103 LYS A O 1
ATOM 771 N N . ASP A 1 104 ? -35.973 20.588 57.657 1.00 93.81 104 ASP A N 1
ATOM 772 C CA . ASP A 1 104 ? -35.003 21.327 56.840 1.00 93.81 104 ASP A CA 1
ATOM 773 C C . ASP A 1 104 ? -35.320 21.317 55.330 1.00 93.81 104 ASP A C 1
ATOM 775 O O . ASP A 1 104 ? -34.608 21.943 54.547 1.00 93.81 104 ASP A O 1
ATOM 779 N N . GLY A 1 105 ? -36.391 20.630 54.916 1.00 91.12 105 GLY A N 1
ATOM 780 C CA . GLY A 1 105 ? -36.810 20.489 53.523 1.00 91.12 105 GLY A CA 1
ATOM 781 C C . GLY A 1 105 ? -36.184 19.303 52.786 1.00 91.12 105 GLY A C 1
ATOM 782 O O . GLY A 1 105 ? -36.570 19.037 51.648 1.00 91.12 105 GLY A O 1
ATOM 783 N N . THR A 1 106 ? -35.260 18.555 53.398 1.00 94.12 106 THR A N 1
ATOM 784 C CA . THR A 1 106 ? -34.696 17.347 52.778 1.00 94.12 106 THR A CA 1
ATOM 785 C C . THR A 1 106 ? -35.736 16.233 52.710 1.00 94.12 106 THR A C 1
ATOM 787 O O . THR A 1 106 ? -36.492 16.003 53.657 1.00 94.12 106 THR A O 1
ATOM 790 N N . SER A 1 107 ? -35.786 15.513 51.589 1.00 94.38 107 SER A N 1
ATOM 791 C CA . SER A 1 107 ? -36.682 14.365 51.456 1.00 94.38 107 SER A CA 1
ATOM 792 C C . SER A 1 107 ? -36.091 13.094 52.065 1.00 94.38 107 SER A C 1
ATOM 794 O O . SER A 1 107 ? -34.872 12.927 52.110 1.00 94.38 107 SER A O 1
ATOM 796 N N . PHE A 1 108 ? -36.955 12.167 52.463 1.00 95.25 108 PHE A N 1
ATOM 797 C CA . PHE A 1 108 ? -36.596 10.818 52.882 1.00 95.25 108 PHE A CA 1
ATOM 798 C C . PHE A 1 108 ? -37.688 9.817 52.518 1.00 95.25 108 PHE A C 1
ATOM 800 O O . PHE A 1 108 ? -38.872 10.154 52.464 1.00 95.25 108 PHE A O 1
ATOM 807 N N . TRP A 1 109 ? -37.303 8.576 52.248 1.00 95.19 109 TRP A N 1
ATOM 808 C CA . TRP A 1 109 ? -38.243 7.485 52.037 1.00 95.19 109 TRP A CA 1
ATOM 809 C C . TRP A 1 109 ? -38.686 6.931 53.384 1.00 95.19 109 TRP A C 1
ATOM 811 O O . TRP A 1 109 ? -37.915 6.270 54.074 1.00 95.19 109 TRP A O 1
ATOM 821 N N . ASN A 1 110 ? -39.940 7.192 53.736 1.00 94.56 110 ASN A N 1
ATOM 822 C CA . ASN A 1 110 ? -40.559 6.692 54.949 1.00 94.56 110 ASN A CA 1
ATOM 823 C C . ASN A 1 110 ? -41.323 5.401 54.647 1.00 94.56 110 ASN A C 1
ATOM 825 O O . ASN A 1 110 ? -42.329 5.415 53.933 1.00 94.56 110 ASN A O 1
ATOM 829 N N . GLU A 1 111 ? -40.851 4.286 55.189 1.00 95.81 111 GLU A N 1
ATOM 830 C CA . GLU A 1 111 ? -41.628 3.057 55.309 1.00 95.81 111 GLU A CA 1
ATOM 831 C C . GLU A 1 111 ? -42.505 3.174 56.564 1.00 95.81 111 GLU A C 1
ATOM 833 O O . GLU A 1 111 ? -42.037 3.008 57.689 1.00 95.81 111 GLU A O 1
ATOM 838 N N . LEU A 1 112 ? -43.773 3.533 56.348 1.00 96.12 112 LEU A N 1
ATOM 839 C CA . LEU A 1 112 ? -44.766 3.789 57.383 1.00 96.12 112 LEU A CA 1
ATOM 840 C C . LEU A 1 112 ? -45.682 2.575 57.547 1.00 96.12 112 LEU A C 1
ATOM 842 O O . LEU A 1 112 ? -46.406 2.213 56.618 1.00 96.12 112 LEU A O 1
ATOM 846 N N . SER A 1 113 ? -45.723 2.026 58.757 1.00 96.19 113 SER A N 1
ATOM 847 C CA . SER A 1 113 ? -46.715 1.037 59.183 1.00 96.19 113 SER A CA 1
ATOM 848 C C . SER A 1 113 ? -47.664 1.668 60.191 1.00 96.19 113 SER A C 1
ATOM 850 O O . SER A 1 113 ? -47.211 2.213 61.194 1.00 96.19 113 SER A O 1
ATOM 852 N N . ILE A 1 114 ? -48.971 1.598 59.948 1.00 95.31 114 ILE A N 1
ATOM 853 C CA . ILE A 1 114 ? -50.001 2.050 60.886 1.00 95.31 114 ILE A CA 1
ATOM 854 C C . ILE A 1 114 ? -50.825 0.873 61.409 1.00 95.31 114 ILE A C 1
ATOM 856 O O . ILE A 1 114 ? -51.226 0.003 60.636 1.00 95.31 114 ILE A O 1
ATOM 860 N N . SER A 1 115 ? -51.127 0.879 62.706 1.00 95.25 115 SER A N 1
ATOM 861 C CA . SER A 1 115 ? -51.969 -0.133 63.350 1.00 95.25 115 SER A CA 1
ATOM 862 C C . SER A 1 115 ? -53.029 0.522 64.248 1.00 95.25 115 SER A C 1
ATOM 864 O O . SER A 1 115 ? -52.708 1.465 64.981 1.00 95.25 115 SER A O 1
ATOM 866 N N . PRO A 1 116 ? -54.289 0.050 64.207 1.00 94.94 116 PRO A N 1
ATOM 867 C CA . PRO A 1 116 ? -55.367 0.572 65.042 1.00 94.94 116 PRO A CA 1
ATOM 868 C C . PRO A 1 116 ? -55.198 0.162 66.512 1.00 94.94 116 PRO A C 1
ATOM 870 O O . PRO A 1 116 ? -54.843 -0.975 66.818 1.00 94.94 116 PRO A O 1
ATOM 873 N N . ILE A 1 117 ? -55.522 1.069 67.431 1.00 92.50 117 ILE A N 1
ATOM 874 C CA . ILE A 1 117 ? -55.568 0.831 68.878 1.00 92.50 117 ILE A CA 1
ATOM 875 C C . ILE A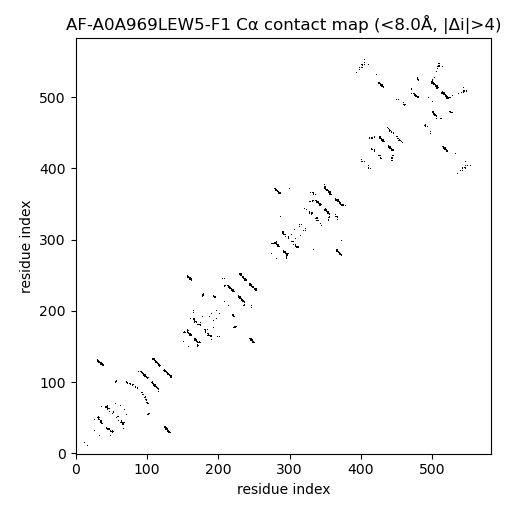 1 117 ? -57.016 0.977 69.350 1.00 92.50 117 ILE A C 1
ATOM 877 O O . ILE A 1 117 ? -57.676 1.990 69.094 1.00 92.50 117 ILE A O 1
ATOM 881 N N . HIS A 1 118 ? -57.490 -0.035 70.071 1.00 90.50 118 HIS A N 1
ATOM 882 C CA . HIS A 1 118 ? -58.848 -0.110 70.599 1.00 90.50 118 HIS A CA 1
ATOM 883 C C . HIS A 1 118 ? -58.844 0.107 72.117 1.00 90.50 118 HIS A C 1
ATOM 885 O O . HIS A 1 118 ? -57.873 -0.245 72.786 1.00 90.50 118 HIS A O 1
ATOM 891 N N . ASP A 1 119 ? -59.910 0.700 72.652 1.00 88.62 119 ASP A N 1
ATOM 892 C CA . ASP A 1 119 ? -60.138 0.760 74.099 1.00 88.62 119 ASP A CA 1
ATOM 893 C C . ASP A 1 119 ? -60.636 -0.586 74.662 1.00 88.62 119 ASP A C 1
ATOM 895 O O . ASP A 1 119 ? -60.866 -1.551 73.929 1.00 88.62 119 ASP A O 1
ATOM 899 N N . GLU A 1 120 ? -60.828 -0.655 75.982 1.00 84.31 120 GLU A N 1
ATOM 900 C CA . GLU A 1 120 ? -61.332 -1.850 76.679 1.00 84.31 120 GLU A CA 1
ATOM 901 C C . GLU A 1 120 ? -62.740 -2.277 76.223 1.00 84.31 120 GLU A C 1
ATOM 903 O O . GLU A 1 120 ? -63.113 -3.441 76.371 1.00 84.31 120 GLU A O 1
ATOM 908 N N . ALA A 1 121 ? -63.518 -1.360 75.635 1.00 82.44 121 ALA A N 1
ATOM 909 C CA . ALA A 1 121 ? -64.836 -1.632 75.068 1.00 82.44 121 ALA A CA 1
ATOM 910 C C . ALA A 1 121 ? -64.771 -2.088 73.594 1.00 82.44 121 ALA A C 1
ATOM 912 O O . ALA A 1 121 ? -65.813 -2.308 72.970 1.00 82.44 121 ALA A O 1
ATOM 913 N N . GLY A 1 122 ? -63.567 -2.239 73.028 1.00 84.44 122 GLY A N 1
ATOM 914 C CA . GLY A 1 122 ? -63.336 -2.647 71.643 1.00 84.44 122 GLY A CA 1
ATOM 915 C C . GLY A 1 122 ? -63.562 -1.535 70.616 1.00 84.44 122 GLY A C 1
ATOM 916 O O . GLY A 1 122 ? -63.601 -1.808 69.417 1.00 84.44 122 GLY A O 1
ATOM 917 N N . LYS A 1 123 ? -63.717 -0.279 71.046 1.00 89.44 123 LYS A N 1
ATOM 918 C CA . LYS A 1 123 ? -63.885 0.867 70.152 1.00 89.44 123 LYS A CA 1
ATOM 919 C C . LYS A 1 123 ? -62.516 1.368 69.697 1.00 89.44 123 LYS A C 1
ATOM 921 O O . LYS A 1 123 ? -61.618 1.580 70.506 1.00 89.44 123 LYS A O 1
ATOM 926 N N . LEU A 1 124 ? -62.361 1.599 68.395 1.00 90.94 124 LEU A N 1
ATOM 927 C CA . LEU A 1 124 ? -61.176 2.235 67.817 1.00 90.94 124 LEU A CA 1
ATOM 928 C C . LEU A 1 124 ? -61.010 3.656 68.380 1.00 90.94 124 LEU A C 1
ATOM 930 O O . LEU A 1 124 ? -61.893 4.495 68.192 1.00 90.94 124 LEU A O 1
ATOM 934 N N . THR A 1 125 ? -59.892 3.924 69.058 1.00 91.56 125 THR A N 1
ATOM 935 C CA . THR A 1 125 ? -59.615 5.229 69.688 1.00 91.56 125 THR A CA 1
ATOM 936 C C . THR A 1 125 ? -58.376 5.914 69.128 1.00 91.56 125 THR A C 1
ATOM 938 O O . THR A 1 125 ? -58.394 7.128 68.942 1.00 91.56 125 THR A O 1
ATOM 941 N N . HIS A 1 126 ? -57.322 5.159 68.815 1.00 94.56 126 HIS A N 1
ATOM 942 C CA . HIS A 1 126 ? -56.046 5.709 68.357 1.00 94.56 126 HIS A CA 1
ATOM 943 C C . HIS A 1 126 ? -55.469 4.894 67.201 1.00 94.56 126 HIS A C 1
ATOM 945 O O . HIS A 1 126 ? -55.900 3.776 66.927 1.00 94.56 126 HIS A O 1
ATOM 951 N N . TYR A 1 127 ? -54.455 5.445 66.546 1.00 94.38 127 TYR A N 1
ATOM 952 C CA . TYR A 1 127 ? -53.573 4.713 65.644 1.00 94.38 127 TYR A CA 1
ATOM 953 C C . TYR A 1 127 ? -52.129 4.920 66.068 1.00 94.38 127 TYR A C 1
ATOM 955 O O . TYR A 1 127 ? -51.728 6.047 66.352 1.00 94.38 127 TYR A O 1
ATOM 963 N N . ILE A 1 128 ? -51.341 3.850 66.057 1.00 93.75 128 ILE A N 1
ATOM 964 C CA . ILE A 1 128 ? -49.884 3.932 66.150 1.00 93.75 128 ILE A CA 1
ATOM 965 C C . ILE A 1 128 ? -49.296 3.864 64.748 1.00 93.75 128 ILE A C 1
ATOM 967 O O . ILE A 1 128 ? -49.629 2.970 63.978 1.00 93.75 128 ILE A O 1
ATOM 971 N N . GLY A 1 129 ? -48.440 4.822 64.413 1.00 94.19 129 GLY A N 1
ATOM 972 C CA . GLY A 1 129 ? -47.619 4.825 63.216 1.00 94.19 129 GLY A CA 1
ATOM 973 C C . GLY A 1 129 ? -46.164 4.575 63.583 1.00 94.19 129 GLY A C 1
ATOM 974 O O . GLY A 1 129 ? -45.615 5.299 64.412 1.00 94.19 129 GLY A O 1
ATOM 975 N N . ILE A 1 130 ? -45.546 3.595 62.936 1.00 94.38 130 ILE A N 1
ATOM 976 C CA . ILE A 1 130 ? -44.119 3.292 63.005 1.00 94.38 130 ILE A CA 1
ATOM 977 C C . ILE A 1 130 ? -43.495 3.736 61.684 1.00 94.38 130 ILE A C 1
ATOM 979 O O . ILE A 1 130 ? -43.925 3.296 60.621 1.00 94.38 130 ILE A O 1
ATOM 983 N N . GLN A 1 131 ? -42.511 4.624 61.752 1.00 95.06 131 GLN A N 1
ATOM 984 C CA . GLN A 1 131 ? -41.788 5.185 60.619 1.00 95.06 131 GLN A CA 1
ATOM 985 C C . GLN A 1 131 ? -40.363 4.646 60.600 1.00 95.06 131 GLN A C 1
ATOM 987 O O . GLN A 1 131 ? -39.655 4.694 61.611 1.00 95.06 131 GLN A O 1
ATOM 992 N N . ASN A 1 132 ? -39.930 4.165 59.442 1.00 93.31 132 ASN A N 1
ATOM 993 C CA . ASN A 1 132 ? -38.565 3.721 59.211 1.00 93.31 132 ASN A CA 1
ATOM 994 C C . ASN A 1 132 ? -37.978 4.469 58.008 1.00 93.31 132 ASN A C 1
ATOM 996 O O . ASN A 1 132 ? -38.546 4.441 56.915 1.00 93.31 132 ASN A O 1
ATOM 1000 N N . ASP A 1 133 ? -36.847 5.144 58.208 1.00 93.31 133 ASP A N 1
ATOM 1001 C CA . ASP A 1 133 ? -36.143 5.837 57.129 1.00 93.31 133 ASP A CA 1
ATOM 1002 C C . ASP A 1 133 ? -35.340 4.819 56.315 1.00 93.31 133 ASP A C 1
ATOM 1004 O O . ASP A 1 133 ? -34.341 4.266 56.778 1.00 93.31 133 ASP A O 1
ATOM 1008 N N . VAL A 1 134 ? -35.795 4.554 55.091 1.00 91.88 134 VAL A N 1
ATOM 1009 C CA . VAL A 1 134 ? -35.185 3.577 54.178 1.00 91.88 134 VAL A CA 1
ATOM 1010 C C . VAL A 1 134 ? -34.430 4.245 53.026 1.00 91.88 134 VAL A C 1
ATOM 1012 O O . VAL A 1 134 ? -34.127 3.579 52.033 1.00 91.88 134 VAL A O 1
ATOM 1015 N N . THR A 1 135 ? -34.122 5.544 53.142 1.00 89.81 135 THR A N 1
ATOM 1016 C CA . THR A 1 135 ? -33.492 6.345 52.076 1.00 89.81 135 THR A CA 1
ATOM 1017 C C . THR A 1 135 ? -32.142 5.769 51.659 1.00 89.81 135 THR A C 1
ATOM 1019 O O . THR A 1 135 ? -31.995 5.371 50.508 1.00 89.81 135 THR A O 1
ATOM 1022 N N . GLN A 1 136 ? -31.207 5.613 52.605 1.00 87.12 136 GLN A N 1
ATOM 1023 C CA . GLN A 1 136 ? -29.856 5.113 52.320 1.00 87.12 136 GLN A CA 1
ATOM 1024 C C . GLN A 1 136 ? -29.882 3.722 51.674 1.00 87.12 136 GLN A C 1
ATOM 1026 O O . GLN A 1 136 ? -29.242 3.493 50.654 1.00 87.12 136 GLN A O 1
ATOM 1031 N N . ARG A 1 137 ? -30.690 2.803 52.226 1.00 87.94 137 ARG A N 1
ATOM 1032 C CA . ARG A 1 137 ? -30.837 1.442 51.687 1.00 87.94 137 ARG A CA 1
ATOM 1033 C C . ARG A 1 137 ? -31.294 1.467 50.226 1.00 87.94 137 ARG A C 1
ATOM 1035 O O . ARG A 1 137 ? -30.799 0.686 49.421 1.00 87.94 137 ARG A O 1
ATOM 1042 N N . ARG A 1 138 ? -32.245 2.343 49.886 1.00 87.81 138 ARG A N 1
ATOM 1043 C CA . ARG A 1 138 ? -32.741 2.475 48.510 1.00 87.81 138 ARG A CA 1
ATOM 1044 C C . ARG A 1 138 ? -31.709 3.090 47.576 1.00 87.81 138 ARG A C 1
ATOM 1046 O O . ARG A 1 138 ? -31.533 2.568 46.480 1.00 87.81 138 ARG A O 1
ATOM 1053 N N . GLU A 1 139 ? -31.028 4.147 48.003 1.00 85.44 139 GLU A N 1
ATOM 1054 C CA . GLU A 1 139 ? -29.981 4.790 47.205 1.00 85.44 139 GLU A CA 1
ATOM 1055 C C . GLU A 1 139 ? -28.833 3.815 46.903 1.00 85.44 139 GLU A C 1
ATOM 1057 O O . GLU A 1 139 ? -28.435 3.683 45.746 1.00 85.44 139 GLU A O 1
ATOM 1062 N N . ASP A 1 140 ? -28.377 3.044 47.894 1.00 84.44 140 ASP A N 1
ATOM 1063 C CA . ASP A 1 140 ? -27.332 2.027 47.713 1.00 84.44 140 ASP A CA 1
ATOM 1064 C C . ASP A 1 140 ? -27.768 0.919 46.737 1.00 84.44 140 ASP A C 1
ATOM 1066 O O . ASP A 1 140 ? -27.005 0.494 45.863 1.00 84.44 140 ASP A O 1
ATOM 1070 N N . GLU A 1 141 ? -29.015 0.447 46.851 1.00 86.94 141 GLU A N 1
ATOM 1071 C CA . GLU A 1 141 ? -29.575 -0.544 45.931 1.00 86.94 141 GLU A CA 1
ATOM 1072 C C . GLU A 1 141 ? -29.690 -0.017 44.497 1.00 86.94 141 GLU A C 1
ATOM 1074 O O . GLU A 1 141 ? -29.437 -0.764 43.547 1.00 86.94 141 GLU A O 1
ATOM 1079 N N . GLU A 1 142 ? -30.082 1.243 44.325 1.00 84.69 142 GLU A N 1
ATOM 1080 C CA . GLU A 1 142 ? -30.257 1.869 43.018 1.00 84.69 142 GLU A CA 1
ATOM 1081 C C . GLU A 1 142 ? -28.912 2.148 42.344 1.00 84.69 142 GLU A C 1
ATOM 1083 O O . GLU A 1 142 ? -28.734 1.799 41.174 1.00 84.69 142 GLU A O 1
ATOM 1088 N N . VAL A 1 143 ? -27.924 2.644 43.096 1.00 85.44 143 VAL A N 1
ATOM 1089 C CA . VAL A 1 143 ? -26.539 2.784 42.623 1.00 85.44 143 VAL A CA 1
ATOM 1090 C C . VAL A 1 143 ? -25.968 1.426 42.218 1.00 85.44 143 VAL A C 1
ATOM 1092 O O . VAL A 1 143 ? -25.390 1.308 41.136 1.00 85.44 143 VAL A O 1
ATOM 1095 N N . ARG A 1 144 ? -26.170 0.370 43.021 1.00 87.69 144 ARG A N 1
ATOM 1096 C CA . ARG A 1 144 ? -25.721 -0.987 42.665 1.00 87.69 144 ARG A CA 1
ATOM 1097 C C . ARG A 1 144 ? -26.365 -1.476 41.365 1.00 87.69 144 ARG A C 1
ATOM 1099 O O . ARG A 1 144 ? -25.652 -1.956 40.485 1.00 87.69 144 ARG A O 1
ATOM 1106 N N . ARG A 1 145 ? -27.687 -1.324 41.213 1.00 85.69 145 ARG A N 1
ATOM 1107 C CA . ARG A 1 145 ? -28.400 -1.696 39.974 1.00 85.69 145 ARG A CA 1
ATOM 1108 C C . ARG A 1 145 ? -27.896 -0.906 38.769 1.00 85.69 145 ARG A C 1
ATOM 1110 O O . ARG A 1 145 ? -27.751 -1.482 37.693 1.00 85.69 145 ARG A O 1
ATOM 1117 N N . LEU A 1 146 ? -27.622 0.388 38.938 1.00 87.25 146 LEU A N 1
ATOM 1118 C CA . LEU A 1 146 ? -27.079 1.232 37.878 1.00 87.25 146 LEU A CA 1
ATOM 1119 C C . LEU A 1 146 ? -25.683 0.765 37.449 1.00 87.25 146 LEU A C 1
ATOM 1121 O O . LEU A 1 146 ? -25.425 0.663 36.252 1.00 87.25 146 LEU A O 1
ATOM 1125 N N . MET A 1 147 ? -24.808 0.436 38.403 1.00 85.75 147 MET A N 1
ATOM 1126 C CA . MET A 1 147 ? -23.465 -0.082 38.118 1.00 85.75 147 MET A CA 1
ATOM 1127 C C . MET A 1 147 ? -23.515 -1.425 37.380 1.00 85.75 147 MET A C 1
ATOM 1129 O O . MET A 1 147 ? -22.856 -1.581 36.353 1.00 85.75 147 MET A O 1
ATOM 1133 N N . GLU A 1 148 ? -24.337 -2.371 37.847 1.00 83.31 148 GLU A N 1
ATOM 1134 C CA . GLU A 1 148 ? -24.546 -3.662 37.174 1.00 83.31 148 GLU A CA 1
ATOM 1135 C C . GLU A 1 148 ? -25.048 -3.465 35.738 1.00 83.31 148 GLU A C 1
ATOM 1137 O O . GLU A 1 148 ? -24.510 -4.043 34.793 1.00 83.31 148 GLU A O 1
ATOM 1142 N N . PHE A 1 149 ? -26.036 -2.590 35.553 1.00 85.75 149 PHE A N 1
ATOM 1143 C CA . PHE A 1 149 ? -26.579 -2.263 34.240 1.00 85.75 149 PHE A CA 1
ATOM 1144 C C . PHE A 1 149 ? -25.544 -1.615 33.310 1.00 85.75 149 PHE A C 1
ATOM 1146 O O . PHE A 1 149 ? -25.506 -1.934 32.119 1.00 85.75 149 PHE A O 1
ATOM 1153 N N . ALA A 1 150 ? -24.716 -0.707 33.834 1.00 87.06 150 ALA A N 1
ATOM 1154 C CA . ALA A 1 150 ? -23.701 0.003 33.064 1.00 87.06 150 ALA A CA 1
ATOM 1155 C C . ALA A 1 150 ? -22.612 -0.946 32.544 1.00 87.06 150 ALA A C 1
ATOM 1157 O O . ALA A 1 150 ? -22.263 -0.873 31.367 1.00 87.06 150 ALA A O 1
ATOM 1158 N N . VAL A 1 151 ? -22.124 -1.872 33.379 1.00 87.44 151 VAL A N 1
ATOM 1159 C CA . VAL A 1 151 ? -21.134 -2.885 32.964 1.00 87.44 151 VAL A CA 1
ATOM 1160 C C . VAL A 1 151 ? -21.741 -3.859 31.950 1.00 87.44 151 VAL A C 1
ATOM 1162 O O . VAL A 1 151 ? -21.114 -4.178 30.936 1.00 87.44 151 VAL A O 1
ATOM 1165 N N . GLU A 1 152 ? -22.992 -4.274 32.168 1.00 87.38 152 GLU A N 1
ATOM 1166 C CA . GLU A 1 152 ? -23.685 -5.216 31.285 1.00 87.38 152 GLU A CA 1
ATOM 1167 C C . GLU A 1 152 ? -23.950 -4.638 29.883 1.00 87.38 152 GLU A C 1
ATOM 1169 O O . GLU A 1 152 ? -24.004 -5.380 28.900 1.00 87.38 152 GLU A O 1
ATOM 1174 N N . ARG A 1 153 ? -24.102 -3.311 29.773 1.00 83.94 153 ARG A N 1
ATOM 1175 C CA . ARG A 1 153 ? -24.337 -2.592 28.508 1.00 83.94 153 ARG A CA 1
ATOM 1176 C C . ARG A 1 153 ? -23.128 -1.824 27.974 1.00 83.94 153 ARG A C 1
ATOM 1178 O O . ARG A 1 153 ? -23.282 -1.087 26.999 1.00 83.94 153 ARG A O 1
ATOM 1185 N N . ALA A 1 154 ? -21.953 -1.994 28.572 1.00 90.06 154 ALA A N 1
ATOM 1186 C CA . ALA A 1 154 ? -20.724 -1.406 28.056 1.00 90.06 154 ALA A CA 1
ATOM 1187 C C . ALA A 1 154 ? -20.448 -1.887 26.618 1.00 90.06 154 ALA A C 1
ATOM 1189 O O . ALA A 1 154 ? -20.768 -3.020 26.259 1.00 90.06 154 ALA A O 1
ATOM 1190 N N . ALA A 1 155 ? -19.877 -1.005 25.792 1.00 87.88 155 ALA A N 1
ATOM 1191 C CA . ALA A 1 155 ? -19.578 -1.309 24.391 1.00 87.88 155 ALA A CA 1
ATOM 1192 C C . ALA A 1 155 ? -18.425 -2.314 24.245 1.00 87.88 155 ALA A C 1
ATOM 1194 O O . ALA A 1 155 ? -18.480 -3.191 23.387 1.00 87.88 155 ALA A O 1
ATOM 1195 N N . ASP A 1 156 ? -17.403 -2.190 25.094 1.00 94.00 156 ASP A N 1
ATOM 1196 C CA . ASP A 1 156 ? -16.280 -3.122 25.126 1.00 94.00 156 ASP A CA 1
ATOM 1197 C C . ASP A 1 156 ? -16.670 -4.401 25.888 1.00 94.00 156 ASP A C 1
ATOM 1199 O O . ASP A 1 156 ? -17.431 -4.381 26.865 1.00 94.00 156 ASP A O 1
ATOM 1203 N N . ALA A 1 157 ? -16.128 -5.533 25.441 1.00 96.31 157 ALA A N 1
ATOM 1204 C CA . ALA A 1 157 ? -16.310 -6.812 26.108 1.00 96.31 157 ALA A CA 1
ATOM 1205 C C . ALA A 1 157 ? -15.595 -6.792 27.463 1.00 96.31 157 ALA A C 1
ATOM 1207 O O . ALA A 1 157 ? -14.396 -6.537 27.520 1.00 96.31 157 ALA A O 1
ATOM 1208 N N . ALA A 1 158 ? -16.317 -7.063 28.547 1.00 96.31 158 ALA A N 1
ATOM 1209 C CA . ALA A 1 158 ? -15.768 -7.053 29.899 1.00 96.31 158 ALA A CA 1
ATOM 1210 C C . ALA A 1 158 ? -15.741 -8.468 30.479 1.00 96.31 158 ALA A C 1
ATOM 1212 O O . ALA A 1 158 ? -16.748 -9.179 30.420 1.00 96.31 158 ALA A O 1
ATOM 1213 N N . PHE A 1 159 ? -14.609 -8.836 31.078 1.00 96.50 159 PHE A N 1
ATOM 1214 C CA . PHE A 1 159 ? -14.400 -10.116 31.749 1.00 96.50 159 PHE A CA 1
ATOM 1215 C C . PHE A 1 159 ? -13.842 -9.904 33.151 1.00 96.50 159 PHE A C 1
ATOM 1217 O O . PHE A 1 159 ? -12.948 -9.079 33.334 1.00 96.50 159 PHE A O 1
ATOM 1224 N N . PHE A 1 160 ? -14.302 -10.700 34.118 1.00 96.06 160 PHE A N 1
ATOM 1225 C CA . PHE A 1 160 ? -13.545 -10.935 35.349 1.00 96.06 160 PHE A CA 1
ATOM 1226 C C . PHE A 1 160 ? -12.928 -12.317 35.283 1.00 96.06 160 PHE A C 1
ATOM 1228 O O . PHE A 1 160 ? -13.616 -13.302 35.018 1.00 96.06 160 PHE A O 1
ATOM 1235 N N . ILE A 1 161 ? -11.620 -12.369 35.503 1.00 96.56 161 ILE A N 1
ATOM 1236 C CA . ILE A 1 161 ? -10.825 -13.583 35.376 1.00 96.56 161 ILE A CA 1
ATOM 1237 C C . ILE A 1 161 ? -10.106 -13.805 36.702 1.00 96.56 161 ILE A C 1
ATOM 1239 O O . ILE A 1 161 ? -9.414 -12.911 37.196 1.00 96.56 161 ILE A O 1
ATOM 1243 N N . ALA A 1 162 ? -10.298 -14.978 37.296 1.00 96.00 162 ALA A N 1
ATOM 1244 C CA . ALA A 1 162 ? -9.650 -15.379 38.535 1.00 96.00 162 ALA A CA 1
ATOM 1245 C C . ALA A 1 162 ? -8.157 -15.685 38.321 1.00 96.00 162 ALA A C 1
ATOM 1247 O O . ALA A 1 162 ? -7.678 -15.831 37.197 1.00 96.00 162 ALA A O 1
ATOM 1248 N N . ALA A 1 163 ? -7.403 -15.799 39.417 1.00 93.50 163 ALA A N 1
ATOM 1249 C CA . ALA A 1 163 ? -5.958 -16.048 39.382 1.00 93.50 163 ALA A CA 1
ATOM 1250 C C . ALA A 1 163 ? -5.561 -17.334 38.625 1.00 93.50 163 ALA A C 1
ATOM 1252 O O . ALA A 1 163 ? -4.472 -17.402 38.055 1.00 93.50 163 ALA A O 1
ATOM 1253 N N . ASP A 1 164 ? -6.442 -18.334 38.595 1.00 93.81 164 ASP A N 1
ATOM 1254 C CA . ASP A 1 164 ? -6.271 -19.606 37.881 1.00 93.81 164 ASP A CA 1
ATOM 1255 C C . ASP A 1 164 ? -6.650 -19.539 36.388 1.00 93.81 164 ASP A C 1
ATOM 1257 O O . ASP A 1 164 ? -6.695 -20.568 35.720 1.00 93.81 164 ASP A O 1
ATOM 1261 N N . ALA A 1 165 ? -6.871 -18.328 35.864 1.00 95.19 165 ALA A N 1
ATOM 1262 C CA . ALA A 1 165 ? -7.313 -18.028 34.503 1.00 95.19 165 ALA A CA 1
ATOM 1263 C C . ALA A 1 165 ? -8.780 -18.374 34.197 1.00 95.19 165 ALA A C 1
ATOM 1265 O O . ALA A 1 165 ? -9.183 -18.258 33.040 1.00 95.19 165 ALA A O 1
ATOM 1266 N N . THR A 1 166 ? -9.591 -18.749 35.190 1.00 96.31 166 THR A N 1
ATOM 1267 C CA . THR A 1 166 ? -11.019 -19.027 34.982 1.00 96.31 166 THR A CA 1
ATOM 1268 C C . THR A 1 166 ? -11.816 -17.735 34.833 1.00 96.31 166 THR A C 1
ATOM 1270 O O . THR A 1 166 ? -11.690 -16.816 35.645 1.00 96.31 166 THR A O 1
ATOM 1273 N N . ILE A 1 167 ? -12.682 -17.661 33.825 1.00 97.00 167 ILE A N 1
ATOM 1274 C CA . ILE A 1 167 ? -13.608 -16.546 33.623 1.00 97.00 167 ILE A CA 1
ATOM 1275 C C . ILE A 1 167 ? -14.770 -16.690 34.610 1.00 97.00 167 ILE A C 1
ATOM 1277 O O . ILE A 1 167 ? -15.541 -17.645 34.549 1.00 97.00 167 ILE A O 1
ATOM 1281 N N . THR A 1 168 ? -14.919 -15.732 35.521 1.00 95.75 168 THR A N 1
ATOM 1282 C CA . THR A 1 168 ? -15.973 -15.720 36.551 1.00 95.75 168 THR A CA 1
ATOM 1283 C C . THR A 1 168 ? -17.135 -14.795 36.200 1.00 95.75 168 THR A C 1
ATOM 1285 O O . THR A 1 168 ? -18.241 -14.957 36.715 1.00 95.75 168 THR A O 1
ATOM 1288 N N . TYR A 1 169 ? -16.911 -13.833 35.306 1.00 95.00 169 TYR A N 1
ATOM 1289 C CA . TYR A 1 169 ? -17.939 -12.940 34.781 1.00 95.00 169 TYR A CA 1
ATOM 1290 C C . TYR A 1 169 ? -17.618 -12.566 33.336 1.00 95.00 169 TYR A C 1
ATOM 1292 O O . TYR A 1 169 ? -16.462 -12.324 32.997 1.00 95.00 169 TYR A O 1
ATOM 1300 N N . ALA A 1 170 ? -18.662 -12.460 32.519 1.00 96.31 170 ALA A N 1
ATOM 1301 C CA . ALA A 1 170 ? -18.629 -11.866 31.192 1.00 96.31 170 ALA A CA 1
ATOM 1302 C C . ALA A 1 170 ? -19.896 -11.022 30.994 1.00 96.31 170 ALA A C 1
ATOM 1304 O O . ALA A 1 170 ? -20.983 -11.444 31.412 1.00 96.31 170 ALA A O 1
ATOM 1305 N N . ASN A 1 171 ? -19.763 -9.850 30.370 1.00 95.44 171 ASN A N 1
ATOM 1306 C CA . ASN A 1 171 ? -20.910 -9.016 30.001 1.00 95.44 171 ASN A CA 1
ATOM 1307 C C . ASN A 1 171 ? -21.525 -9.442 28.653 1.00 95.44 171 ASN A C 1
ATOM 1309 O O . ASN A 1 171 ? -21.035 -10.332 27.946 1.00 95.44 171 ASN A O 1
ATOM 1313 N N . ARG A 1 172 ? -22.603 -8.764 28.252 1.00 94.62 172 ARG A N 1
ATOM 1314 C CA . ARG A 1 172 ? -23.243 -8.976 26.950 1.00 94.62 172 ARG A CA 1
ATOM 1315 C C . ARG A 1 172 ? -22.298 -8.776 25.761 1.00 94.62 172 ARG A C 1
ATOM 1317 O O . ARG A 1 172 ? -22.355 -9.568 24.820 1.00 94.62 172 ARG A O 1
ATOM 1324 N N . ALA A 1 173 ? -21.457 -7.741 25.780 1.00 95.69 173 ALA A N 1
ATOM 1325 C CA . ALA A 1 173 ? -20.537 -7.448 24.679 1.00 95.69 173 ALA A CA 1
ATOM 1326 C C . ALA A 1 173 ? -19.498 -8.568 24.487 1.00 95.69 173 ALA A C 1
ATOM 1328 O O . ALA A 1 173 ? -19.221 -8.950 23.354 1.00 95.69 173 ALA A O 1
ATOM 1329 N N . ALA A 1 174 ? -19.012 -9.180 25.571 1.00 96.44 174 ALA A N 1
ATOM 1330 C CA . ALA A 1 174 ? -18.143 -10.357 25.524 1.00 96.44 174 ALA A CA 1
ATOM 1331 C C . ALA A 1 174 ? -18.797 -11.555 24.824 1.00 96.44 174 ALA A C 1
ATOM 1333 O O . ALA A 1 174 ? -18.181 -12.186 23.962 1.00 96.44 174 ALA A O 1
ATOM 1334 N N . SER A 1 175 ? -20.068 -11.821 25.135 1.00 95.12 175 SER A N 1
ATOM 1335 C CA . SER A 1 175 ? -20.840 -12.889 24.482 1.00 95.12 175 SER A CA 1
ATOM 1336 C C . SER A 1 175 ? -21.014 -12.626 22.981 1.00 95.12 175 SER A C 1
ATOM 1338 O O . SER A 1 175 ? -20.873 -13.528 22.160 1.00 95.12 175 SER A O 1
ATOM 1340 N N . GLN A 1 176 ? -21.280 -11.371 22.604 1.00 94.56 176 GLN A N 1
ATOM 1341 C CA . GLN A 1 176 ? -21.428 -10.965 21.202 1.00 94.56 176 GLN A CA 1
ATOM 1342 C C . GLN A 1 176 ? -20.110 -11.030 20.425 1.00 94.56 176 GLN A C 1
ATOM 1344 O O . GLN A 1 176 ? -20.107 -11.482 19.282 1.00 94.56 176 GLN A O 1
ATOM 1349 N N . LEU A 1 177 ? -19.005 -10.602 21.042 1.00 94.94 177 LEU A N 1
ATOM 1350 C CA . LEU A 1 177 ? -17.675 -10.615 20.439 1.00 94.94 177 LEU A CA 1
ATOM 1351 C C . LEU A 1 177 ? -17.202 -12.046 20.157 1.00 94.94 177 LEU A C 1
ATOM 1353 O O . LEU A 1 177 ? -16.730 -12.334 19.058 1.00 94.94 177 LEU A O 1
ATOM 1357 N N . LEU A 1 178 ? -17.335 -12.940 21.143 1.00 95.75 178 LEU A N 1
ATOM 1358 C CA . LEU A 1 178 ? -16.797 -14.300 21.064 1.00 95.75 178 LEU A CA 1
ATOM 1359 C C . LEU A 1 178 ? -17.794 -15.335 20.521 1.00 95.75 178 LEU A C 1
ATOM 1361 O O . LEU A 1 178 ? -17.390 -16.442 20.170 1.00 95.75 178 LEU A O 1
ATOM 1365 N N . GLY A 1 179 ? -19.084 -15.006 20.437 1.00 95.19 179 GLY A N 1
ATOM 1366 C CA . GLY A 1 179 ? -20.123 -15.916 19.945 1.00 95.19 179 GLY A CA 1
ATOM 1367 C C . GLY A 1 179 ? -20.490 -17.047 20.913 1.00 95.19 179 GLY A C 1
ATOM 1368 O O . GLY A 1 179 ? -21.179 -17.988 20.522 1.00 95.19 179 GLY A O 1
ATOM 1369 N N . TYR A 1 180 ? -20.046 -16.963 22.166 1.00 95.62 180 TYR A N 1
ATOM 1370 C CA . TYR A 1 180 ? -20.440 -17.874 23.236 1.00 95.62 180 TYR A CA 1
ATOM 1371 C C . TYR A 1 180 ? -21.600 -17.267 24.036 1.00 95.62 180 TYR A C 1
ATOM 1373 O O . TYR A 1 180 ? -21.605 -16.057 24.281 1.00 95.62 180 TYR A O 1
ATOM 1381 N N . PRO A 1 181 ? -22.578 -18.070 24.480 1.00 94.88 181 PRO A N 1
ATOM 1382 C CA . PRO A 1 181 ? -23.538 -17.617 25.471 1.00 94.88 181 PRO A CA 1
ATOM 1383 C C . PRO A 1 181 ? -22.831 -17.416 26.826 1.00 94.88 181 PRO A C 1
ATOM 1385 O O . PRO A 1 181 ? -21.810 -18.037 27.125 1.00 94.88 181 PRO A O 1
ATOM 1388 N N . ARG A 1 182 ? -23.341 -16.487 27.641 1.00 92.94 182 ARG A N 1
ATOM 1389 C CA . ARG A 1 182 ? -22.673 -16.025 28.871 1.00 92.94 182 ARG A CA 1
ATOM 1390 C C . ARG A 1 182 ? -22.432 -17.143 29.888 1.00 92.94 182 ARG A C 1
ATOM 1392 O O . ARG A 1 182 ? -21.401 -17.152 30.547 1.00 92.94 182 ARG A O 1
ATOM 1399 N N . ASP A 1 183 ? -23.398 -18.037 30.036 1.00 93.00 183 ASP A N 1
ATOM 1400 C CA . ASP A 1 183 ? -23.349 -19.206 30.915 1.00 93.00 183 ASP A CA 1
ATOM 1401 C C . ASP A 1 183 ? -22.290 -20.227 30.492 1.00 93.00 183 ASP A C 1
ATOM 1403 O O . ASP A 1 183 ? -21.755 -20.921 31.346 1.00 93.00 183 ASP A O 1
ATOM 1407 N N . GLU A 1 184 ? -21.961 -20.283 29.202 1.00 94.88 184 GLU A N 1
ATOM 1408 C CA . GLU A 1 184 ? -20.848 -21.082 28.695 1.00 94.88 184 GLU A CA 1
ATOM 1409 C C . GLU A 1 184 ? -19.514 -20.354 28.861 1.00 94.88 184 GLU A C 1
ATOM 1411 O O . GLU A 1 184 ? -18.542 -21.001 29.210 1.00 94.88 184 GLU A O 1
ATOM 1416 N N . LEU A 1 185 ? -19.455 -19.026 28.665 1.00 95.12 185 LEU A N 1
ATOM 1417 C CA . LEU A 1 185 ? -18.227 -18.243 28.891 1.00 95.12 185 LEU A CA 1
ATOM 1418 C C . LEU A 1 185 ? -17.746 -18.310 30.337 1.00 95.12 185 LEU A C 1
ATOM 1420 O O . LEU A 1 185 ? -16.544 -18.386 30.588 1.00 95.12 185 LEU A O 1
ATO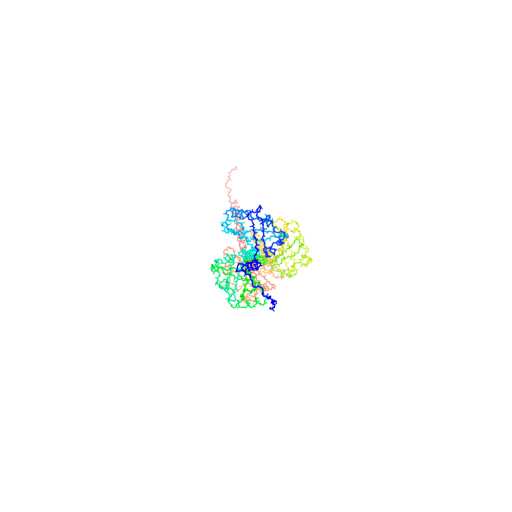M 1424 N N . VAL A 1 186 ? -18.676 -18.228 31.286 1.00 95.25 186 VAL A N 1
ATOM 1425 C CA . VAL A 1 186 ? -18.358 -18.326 32.708 1.00 95.25 186 VAL A CA 1
ATOM 1426 C C . VAL A 1 186 ? -17.997 -19.775 33.028 1.00 95.25 186 VAL A C 1
ATOM 1428 O O . VAL A 1 186 ? -18.824 -20.672 32.913 1.00 95.25 186 VAL A O 1
ATOM 1431 N N . GLY A 1 187 ? -16.758 -19.994 33.458 1.00 93.38 187 GLY A N 1
ATOM 1432 C CA . GLY A 1 187 ? -16.195 -21.318 33.720 1.00 93.38 187 GLY A CA 1
ATOM 1433 C C . GLY A 1 187 ? -15.167 -21.781 32.688 1.00 93.38 187 GLY A C 1
ATOM 1434 O O . GLY A 1 187 ? -14.383 -22.670 33.012 1.00 93.38 187 GLY A O 1
ATOM 1435 N N . LEU A 1 188 ? -15.101 -21.160 31.503 1.00 95.38 188 LEU A N 1
ATOM 1436 C CA . LEU A 1 188 ? -13.974 -21.372 30.590 1.00 95.38 188 LEU A CA 1
ATOM 1437 C C . LEU A 1 188 ? -12.702 -20.754 31.159 1.00 95.38 188 LEU A C 1
ATOM 1439 O O . LEU A 1 188 ? -12.732 -19.769 31.907 1.00 95.38 188 LEU A O 1
ATOM 1443 N N . THR A 1 189 ? -11.569 -21.305 30.748 1.00 94.38 189 THR A N 1
ATOM 1444 C CA . THR A 1 189 ? -10.261 -20.719 31.023 1.00 94.38 189 THR A CA 1
ATOM 1445 C C . THR A 1 189 ? -9.855 -19.757 29.907 1.00 94.38 189 THR A C 1
ATOM 1447 O O . THR A 1 189 ? -10.180 -19.958 28.737 1.00 94.38 189 THR A O 1
ATOM 1450 N N . LEU A 1 190 ? -9.118 -18.696 30.245 1.00 93.62 190 LEU A N 1
ATOM 1451 C CA . LEU A 1 190 ? -8.670 -17.693 29.273 1.00 93.62 190 LEU A CA 1
ATOM 1452 C C . LEU A 1 190 ? -7.973 -18.293 28.029 1.00 93.62 190 LEU A C 1
ATOM 1454 O O . LEU A 1 190 ? -8.288 -17.837 26.930 1.00 93.62 190 LEU A O 1
ATOM 1458 N N . PRO A 1 191 ? -7.095 -19.315 28.133 1.00 93.12 191 PRO A N 1
ATOM 1459 C CA . PRO A 1 191 ? -6.456 -19.909 26.956 1.00 93.12 191 PRO A CA 1
ATOM 1460 C C . PRO A 1 191 ? -7.428 -20.532 25.941 1.00 93.12 191 PRO A C 1
ATOM 1462 O O . PRO A 1 191 ? -7.077 -20.648 24.771 1.00 93.12 191 PRO A O 1
ATOM 1465 N N . GLU A 1 192 ? -8.641 -20.917 26.353 1.00 93.62 192 GLU A N 1
ATOM 1466 C CA . GLU A 1 192 ? -9.660 -21.483 25.451 1.00 93.62 192 GLU A CA 1
ATOM 1467 C C . GLU A 1 192 ? -10.265 -20.432 24.513 1.00 93.62 192 GLU A C 1
ATOM 1469 O O . GLU A 1 192 ? -10.708 -20.762 23.415 1.00 93.62 192 GLU A O 1
ATOM 1474 N N . ILE A 1 193 ? -10.257 -19.160 24.922 1.00 94.62 193 ILE A N 1
ATOM 1475 C CA . ILE A 1 193 ? -10.735 -18.031 24.110 1.00 94.62 193 ILE A CA 1
ATOM 1476 C C . ILE A 1 193 ? -9.600 -17.132 23.610 1.00 94.62 193 ILE A C 1
ATOM 1478 O O . ILE A 1 193 ? -9.856 -16.200 22.854 1.00 94.62 193 ILE A O 1
ATOM 1482 N N . ALA A 1 194 ? -8.360 -17.380 24.027 1.00 93.56 194 ALA A N 1
ATOM 1483 C CA . ALA A 1 194 ? -7.170 -16.624 23.650 1.00 93.56 194 ALA A CA 1
ATOM 1484 C C . ALA A 1 194 ? -5.990 -17.595 23.446 1.00 93.56 194 ALA A C 1
ATOM 1486 O O . ALA A 1 194 ? -5.154 -17.753 24.340 1.00 93.56 194 ALA A O 1
ATOM 1487 N N . PRO A 1 195 ? -5.905 -18.268 22.283 1.00 89.00 195 PRO A N 1
ATOM 1488 C CA . PRO A 1 195 ? -4.927 -19.335 22.050 1.00 89.00 195 PRO A CA 1
ATOM 1489 C C . PRO A 1 195 ? -3.471 -18.846 22.086 1.00 89.00 195 PRO A C 1
ATOM 1491 O O . PRO A 1 195 ? -2.578 -19.596 22.480 1.00 89.00 195 PRO A O 1
ATOM 1494 N N . ASP A 1 196 ? -3.232 -17.573 21.757 1.00 89.00 196 ASP A N 1
ATOM 1495 C CA . ASP A 1 196 ? -1.912 -16.931 21.857 1.00 89.00 196 ASP A CA 1
ATOM 1496 C C . ASP A 1 196 ? -1.527 -16.577 23.309 1.00 89.00 196 ASP A C 1
ATOM 1498 O O . ASP A 1 196 ? -0.445 -16.046 23.572 1.00 89.00 196 ASP A O 1
ATOM 1502 N N . PHE A 1 197 ? -2.395 -16.891 24.275 1.00 90.38 197 PHE A N 1
ATOM 1503 C CA . PHE A 1 197 ? -2.231 -16.583 25.691 1.00 90.38 197 PHE A CA 1
ATOM 1504 C C . PHE A 1 197 ? -2.293 -17.845 26.574 1.00 90.38 197 PHE A C 1
ATOM 1506 O O . PHE A 1 197 ? -3.191 -17.993 27.407 1.00 90.38 197 PHE A O 1
ATOM 1513 N N . PRO A 1 198 ? -1.335 -18.782 26.428 1.00 91.62 198 PRO A N 1
ATOM 1514 C CA . PRO A 1 198 ? -1.300 -20.003 27.228 1.00 91.62 198 PRO A CA 1
ATOM 1515 C C . PRO A 1 198 ? -1.096 -19.706 28.721 1.00 91.62 198 PRO A C 1
ATOM 1517 O O . PRO A 1 198 ? -0.649 -18.624 29.107 1.00 91.62 198 PRO A O 1
ATOM 1520 N N . LEU A 1 199 ? -1.338 -20.706 29.577 1.00 90.38 199 LEU A N 1
ATOM 1521 C CA . LEU A 1 199 ? -1.201 -20.571 31.037 1.00 90.38 199 LEU A CA 1
ATOM 1522 C C . LEU A 1 199 ? 0.175 -20.048 31.484 1.00 90.38 199 LEU A C 1
ATOM 1524 O O . LEU A 1 199 ? 0.269 -19.329 32.474 1.00 90.38 199 LEU A O 1
ATOM 1528 N N . THR A 1 200 ? 1.246 -20.366 30.756 1.00 91.44 200 THR A N 1
ATOM 1529 C CA . THR A 1 200 ? 2.590 -19.831 31.027 1.00 91.44 200 THR A CA 1
ATOM 1530 C C . THR A 1 200 ? 2.650 -18.314 30.844 1.00 91.44 200 THR A C 1
ATOM 1532 O O . THR A 1 200 ? 3.149 -17.614 31.724 1.00 91.44 200 THR A O 1
ATOM 1535 N N . THR A 1 201 ? 2.090 -17.799 29.747 1.00 93.12 201 THR A N 1
ATOM 1536 C CA . THR A 1 201 ? 1.959 -16.359 29.485 1.00 93.12 201 THR A CA 1
ATOM 1537 C C . THR A 1 201 ? 1.022 -15.708 30.500 1.00 93.12 201 THR A C 1
ATOM 1539 O O . THR A 1 201 ? 1.335 -14.634 31.014 1.00 93.12 201 THR A O 1
ATOM 1542 N N . TRP A 1 202 ? -0.073 -16.385 30.866 1.00 94.00 202 TRP A N 1
ATOM 1543 C CA . TRP A 1 202 ? -0.983 -15.927 31.916 1.00 94.00 202 TRP A CA 1
ATOM 1544 C C . TRP A 1 202 ? -0.289 -15.733 33.262 1.00 94.00 202 TRP A C 1
ATOM 1546 O O . TRP A 1 202 ? -0.489 -14.702 33.893 1.00 94.00 202 TRP A O 1
ATOM 1556 N N . LEU A 1 203 ? 0.557 -16.669 33.698 1.00 93.56 203 LEU A N 1
ATOM 1557 C CA . LEU A 1 203 ? 1.273 -16.549 34.972 1.00 93.56 203 LEU A CA 1
ATOM 1558 C C . LEU A 1 203 ? 2.179 -15.310 35.005 1.00 93.56 203 LEU A C 1
ATOM 1560 O O . LEU A 1 203 ? 2.177 -14.571 35.993 1.00 93.56 203 LEU A O 1
ATOM 1564 N N . SER A 1 204 ? 2.923 -15.056 33.925 1.00 94.31 204 SER A N 1
ATOM 1565 C CA . SER A 1 204 ? 3.760 -13.857 33.801 1.00 94.31 204 SER A CA 1
ATOM 1566 C C . SER A 1 204 ? 2.922 -12.578 33.741 1.00 94.31 204 SER A C 1
ATOM 1568 O O . SER A 1 204 ? 3.231 -11.610 34.437 1.00 94.31 204 SER A O 1
ATOM 1570 N N . HIS A 1 205 ? 1.832 -12.586 32.969 1.00 94.69 205 HIS A N 1
ATOM 1571 C CA . HIS A 1 205 ? 0.870 -11.484 32.900 1.00 94.69 205 HIS A CA 1
ATOM 1572 C C . HIS A 1 205 ? 0.249 -11.180 34.261 1.00 94.69 205 HIS A C 1
ATOM 1574 O O . HIS A 1 205 ? 0.213 -10.028 34.674 1.00 94.69 205 HIS A O 1
ATOM 1580 N N . TRP A 1 206 ? -0.181 -12.202 34.999 1.00 95.38 206 TRP A N 1
ATOM 1581 C CA . TRP A 1 206 ? -0.770 -12.075 36.328 1.00 95.38 206 TRP A CA 1
ATOM 1582 C C . TRP A 1 206 ? 0.202 -11.437 37.321 1.00 95.38 206 TRP A C 1
ATOM 1584 O O . TRP A 1 206 ? -0.169 -10.527 38.062 1.00 95.38 206 TRP A O 1
ATOM 1594 N N . GLN A 1 207 ? 1.468 -11.866 37.318 1.00 94.69 207 GLN A N 1
ATOM 1595 C CA . GLN A 1 207 ? 2.505 -11.250 38.149 1.00 94.69 207 GLN A CA 1
ATOM 1596 C C . GLN A 1 207 ? 2.741 -9.781 37.779 1.00 94.69 207 GLN A C 1
ATOM 1598 O O . GLN A 1 207 ? 2.791 -8.935 38.672 1.00 94.69 207 GLN A O 1
ATOM 1603 N N . ALA A 1 208 ? 2.849 -9.470 36.485 1.00 95.12 208 ALA A N 1
ATOM 1604 C CA . ALA A 1 208 ? 3.026 -8.100 36.013 1.00 95.12 208 ALA A CA 1
ATOM 1605 C C . ALA A 1 208 ? 1.818 -7.218 36.367 1.00 95.12 208 ALA A C 1
ATOM 1607 O O . ALA A 1 208 ? 1.992 -6.112 36.872 1.00 95.12 208 ALA A O 1
ATOM 1608 N N . LEU A 1 209 ? 0.599 -7.732 36.191 1.00 96.50 209 LEU A N 1
ATOM 1609 C CA . LEU A 1 209 ? -0.645 -7.034 36.498 1.00 96.50 209 LEU A CA 1
ATOM 1610 C C . LEU A 1 209 ? -0.755 -6.715 37.994 1.00 96.50 209 LEU A C 1
ATOM 1612 O O . LEU A 1 209 ? -1.111 -5.597 38.351 1.00 96.50 209 LEU A O 1
ATOM 1616 N N . ARG A 1 210 ? -0.371 -7.652 38.875 1.00 95.00 210 ARG A N 1
ATOM 1617 C CA . ARG A 1 210 ? -0.312 -7.418 40.331 1.00 95.00 210 ARG A CA 1
ATOM 1618 C C . ARG A 1 210 ? 0.676 -6.327 40.730 1.00 95.00 210 ARG A C 1
ATOM 1620 O O . ARG A 1 210 ? 0.440 -5.631 41.710 1.00 95.00 210 ARG A O 1
ATOM 1627 N N . GLN A 1 211 ? 1.790 -6.203 40.010 1.00 95.00 211 GLN A N 1
ATOM 1628 C CA . GLN A 1 211 ? 2.817 -5.201 40.303 1.00 95.00 211 GLN A CA 1
ATOM 1629 C C . GLN A 1 211 ? 2.471 -3.823 39.730 1.00 95.00 211 GLN A C 1
ATOM 1631 O O . GLN A 1 211 ? 2.727 -2.814 40.379 1.00 95.00 211 GLN A O 1
ATOM 1636 N N . GLN A 1 212 ? 1.917 -3.775 38.517 1.00 94.62 212 GLN A N 1
ATOM 1637 C CA . GLN A 1 212 ? 1.690 -2.534 37.768 1.00 94.62 212 GLN A CA 1
ATOM 1638 C C . GLN A 1 212 ? 0.264 -1.986 37.920 1.00 94.62 212 GLN A C 1
ATOM 1640 O O . GLN A 1 212 ? 0.014 -0.825 37.607 1.00 94.62 212 GLN A O 1
ATOM 1645 N N . GLY A 1 213 ? -0.682 -2.801 38.390 1.00 94.19 213 GLY A N 1
ATOM 1646 C CA . GLY A 1 213 ? -2.088 -2.443 38.585 1.00 94.19 213 GLY A CA 1
ATOM 1647 C C . GLY A 1 213 ? -2.922 -2.447 37.300 1.00 94.19 213 GLY A C 1
ATOM 1648 O O . GLY A 1 213 ? -4.063 -2.903 37.327 1.00 94.19 213 GLY A O 1
ATOM 1649 N N . SER A 1 214 ? -2.368 -1.997 36.171 1.00 96.31 214 SER A N 1
ATOM 1650 C CA . SER A 1 214 ? -3.047 -1.978 34.870 1.00 96.31 214 SER A CA 1
ATOM 1651 C C . SER A 1 214 ? -2.080 -2.272 33.724 1.00 96.31 214 SER A C 1
ATOM 1653 O O . SER A 1 214 ? -0.934 -1.827 33.745 1.00 96.31 214 SER A O 1
ATOM 1655 N N . LEU A 1 215 ? -2.540 -3.019 32.721 1.00 96.69 215 LEU A N 1
ATOM 1656 C CA . LEU A 1 215 ? -1.788 -3.384 31.521 1.00 96.69 215 LEU A CA 1
ATOM 1657 C C . LEU A 1 215 ? -2.674 -3.222 30.288 1.00 96.69 215 LEU A C 1
ATOM 1659 O O . LEU A 1 215 ? -3.834 -3.622 30.310 1.00 96.69 215 LEU A O 1
ATOM 1663 N N . THR A 1 216 ? -2.126 -2.683 29.198 1.00 96.75 216 THR A N 1
ATOM 1664 C CA . THR A 1 216 ? -2.810 -2.633 27.896 1.00 96.75 216 THR A CA 1
ATOM 1665 C C . THR A 1 216 ? -1.923 -3.228 26.814 1.00 96.75 216 THR A C 1
ATOM 1667 O O . THR A 1 216 ? -0.750 -2.870 26.714 1.00 96.75 216 THR A O 1
ATOM 1670 N N . PHE A 1 217 ? -2.467 -4.150 26.025 1.00 95.62 217 PHE A N 1
ATOM 1671 C CA . PHE A 1 217 ? -1.735 -4.859 24.977 1.00 95.62 217 PHE A CA 1
ATOM 1672 C C . PHE A 1 217 ? -2.678 -5.351 23.876 1.00 95.62 217 PHE A C 1
ATOM 1674 O O . PHE A 1 217 ? -3.879 -5.506 24.087 1.00 95.62 217 PHE A O 1
ATOM 1681 N N . GLU A 1 218 ? -2.129 -5.606 22.691 1.00 95.38 218 GLU A N 1
ATOM 1682 C CA . GLU A 1 218 ? -2.857 -6.260 21.603 1.00 95.38 218 GLU A CA 1
ATOM 1683 C C . GLU A 1 218 ? -2.627 -7.774 21.658 1.00 95.38 218 GLU A C 1
ATOM 1685 O O . GLU A 1 218 ? -1.510 -8.233 21.898 1.00 95.38 218 GLU A O 1
ATOM 1690 N N . THR A 1 219 ? -3.678 -8.549 21.418 1.00 94.56 219 THR A N 1
ATOM 1691 C CA . THR A 1 219 ? -3.628 -10.012 21.322 1.00 94.56 219 THR A CA 1
ATOM 1692 C C . THR A 1 219 ? -4.698 -10.502 20.345 1.00 94.56 219 THR A C 1
ATOM 1694 O O . THR A 1 219 ? -5.354 -9.709 19.664 1.00 94.56 219 THR A O 1
ATOM 1697 N N . VAL A 1 220 ? -4.868 -11.814 20.246 1.00 94.81 220 VAL A N 1
ATOM 1698 C CA . VAL A 1 220 ? -5.894 -12.451 19.432 1.00 94.81 220 VAL A CA 1
ATOM 1699 C C . VAL A 1 220 ? -6.794 -13.287 20.327 1.00 94.81 220 VAL A C 1
ATOM 1701 O O . VAL A 1 220 ? -6.325 -14.156 21.061 1.00 94.81 220 VAL A O 1
ATOM 1704 N N . ASN A 1 221 ? -8.098 -13.049 20.210 1.00 95.81 221 ASN A N 1
ATOM 1705 C CA . ASN A 1 221 ? -9.106 -13.924 20.785 1.00 95.81 221 ASN A CA 1
ATOM 1706 C C . ASN A 1 221 ? -9.681 -14.845 19.710 1.00 95.81 221 ASN A C 1
ATOM 1708 O O . ASN A 1 221 ? -9.734 -14.499 18.531 1.00 95.81 221 ASN A O 1
ATOM 1712 N N . GLN A 1 222 ? -10.149 -16.012 20.123 1.00 95.94 222 GLN A N 1
ATOM 1713 C CA . GLN A 1 222 ? -10.815 -16.983 19.280 1.00 95.94 222 GLN A CA 1
ATOM 1714 C C . GLN A 1 222 ? -12.292 -17.070 19.657 1.00 95.94 222 GLN A C 1
ATOM 1716 O O . GLN A 1 222 ? -12.664 -17.257 20.814 1.00 95.94 222 GLN A O 1
ATOM 1721 N N . THR A 1 223 ? -13.148 -16.918 18.657 1.00 95.88 223 THR A N 1
ATOM 1722 C CA . THR A 1 223 ? -14.592 -17.118 18.809 1.00 95.88 223 THR A CA 1
ATOM 1723 C C . THR A 1 223 ? -14.960 -18.601 18.817 1.00 95.88 223 THR A C 1
ATOM 1725 O O . THR A 1 223 ? -14.157 -19.451 18.432 1.00 95.88 223 THR A O 1
ATOM 1728 N N . LYS A 1 224 ? -16.201 -18.919 19.199 1.00 94.50 224 LYS A N 1
ATOM 1729 C CA . LYS A 1 224 ? -16.708 -20.300 19.271 1.00 94.50 224 LYS A CA 1
ATOM 1730 C C . LYS A 1 224 ? -16.628 -21.072 17.950 1.00 94.50 224 LYS A C 1
ATOM 1732 O O . LYS A 1 224 ? -16.463 -22.287 17.962 1.00 94.50 224 LYS A O 1
ATOM 1737 N N . ASP A 1 225 ? -16.736 -20.385 16.813 1.00 94.25 225 ASP A N 1
ATOM 1738 C CA . ASP A 1 225 ? -16.622 -20.998 15.482 1.00 94.25 225 ASP A CA 1
ATOM 1739 C C . ASP A 1 225 ? -15.164 -21.174 15.005 1.00 94.25 225 ASP A C 1
ATOM 1741 O O . ASP A 1 225 ? -14.919 -21.673 13.906 1.00 94.25 225 ASP A O 1
ATOM 1745 N N . GLY A 1 226 ? -14.189 -20.784 15.834 1.00 92.56 226 GLY A N 1
ATOM 1746 C CA . GLY A 1 226 ? -12.762 -20.884 15.558 1.00 92.56 226 GLY A CA 1
ATOM 1747 C C . GLY A 1 226 ? -12.148 -19.649 14.894 1.00 92.56 226 GLY A C 1
ATOM 1748 O O . GLY A 1 226 ? -10.923 -19.609 14.744 1.00 92.56 226 GLY A O 1
ATOM 1749 N N . ARG A 1 227 ? -12.933 -18.623 14.526 1.00 94.38 227 ARG A N 1
ATOM 1750 C CA . ARG A 1 227 ? -12.400 -17.381 13.943 1.00 94.38 227 ARG A CA 1
ATOM 1751 C C . ARG A 1 227 ? -11.546 -16.619 14.953 1.00 94.38 227 ARG A C 1
ATOM 1753 O O . ARG A 1 227 ? -11.977 -16.373 16.079 1.00 94.38 227 ARG A O 1
ATOM 1760 N N . LEU A 1 228 ? -10.370 -16.195 14.500 1.00 94.88 228 LEU A N 1
ATOM 1761 C CA . LEU A 1 228 ? -9.442 -15.344 15.234 1.00 94.88 228 LEU A CA 1
ATOM 1762 C C . LEU A 1 228 ? -9.789 -13.864 15.030 1.00 94.88 228 LEU A C 1
ATOM 1764 O O . LEU A 1 228 ? -9.926 -13.409 13.892 1.00 94.88 228 LEU A O 1
ATOM 1768 N N . ILE A 1 229 ? -9.919 -13.120 16.126 1.00 95.19 229 ILE A N 1
ATOM 1769 C CA . ILE A 1 229 ? -10.226 -11.689 16.150 1.00 95.19 229 ILE A CA 1
ATOM 1770 C C . ILE A 1 229 ? -9.069 -10.959 16.838 1.00 95.19 229 ILE A C 1
ATOM 1772 O O . ILE A 1 229 ? -8.777 -11.257 17.999 1.00 95.19 229 ILE A O 1
ATOM 1776 N N . PRO A 1 230 ? -8.409 -9.999 16.166 1.00 96.12 230 PRO A N 1
ATOM 1777 C CA . PRO A 1 230 ? -7.439 -9.140 16.822 1.00 96.12 230 PRO A CA 1
ATOM 1778 C C . PRO A 1 230 ? -8.158 -8.212 17.803 1.00 96.12 230 PRO A C 1
ATOM 1780 O O . PRO A 1 230 ? -9.112 -7.517 17.443 1.00 96.12 230 PRO A O 1
ATOM 1783 N N . VAL A 1 231 ? -7.675 -8.179 19.038 1.00 96.44 231 VAL A N 1
ATOM 1784 C CA . VAL A 1 231 ? -8.261 -7.393 20.119 1.00 96.44 231 VAL A CA 1
ATOM 1785 C C . VAL A 1 231 ? -7.202 -6.575 20.848 1.00 96.44 231 VAL A C 1
ATOM 1787 O O . VAL A 1 231 ? -6.050 -6.981 20.975 1.00 96.44 231 VAL A O 1
ATOM 1790 N N . GLU A 1 232 ? -7.604 -5.415 21.347 1.00 97.38 232 GLU A N 1
ATOM 1791 C CA . GLU A 1 232 ? -6.849 -4.632 22.323 1.00 97.38 232 GLU A CA 1
ATOM 1792 C C . GLU A 1 232 ? -7.459 -4.895 23.700 1.00 97.38 232 GLU A C 1
ATOM 1794 O O . GLU A 1 232 ? -8.665 -4.730 23.892 1.00 97.38 232 GLU A O 1
ATOM 1799 N N . VAL A 1 233 ? -6.641 -5.359 24.641 1.00 97.00 233 VAL A N 1
ATOM 1800 C CA . VAL A 1 233 ? -7.070 -5.732 25.989 1.00 97.00 233 VAL A CA 1
ATOM 1801 C C . VAL A 1 233 ? -6.466 -4.762 26.987 1.00 97.00 233 VAL A C 1
ATOM 1803 O O . VAL A 1 233 ? -5.245 -4.654 27.082 1.00 97.00 233 VAL A O 1
ATOM 1806 N N . THR A 1 234 ? -7.318 -4.112 27.774 1.00 97.75 234 THR A N 1
ATOM 1807 C CA . THR A 1 234 ? -6.934 -3.381 28.983 1.00 97.75 234 THR A CA 1
ATOM 1808 C C . THR A 1 234 ? -7.326 -4.207 30.200 1.00 97.75 234 THR A C 1
ATOM 1810 O O . THR A 1 234 ? -8.504 -4.337 30.526 1.00 97.75 234 THR A O 1
ATOM 1813 N N . ALA A 1 235 ? -6.327 -4.769 30.871 1.00 96.94 235 ALA A N 1
ATOM 1814 C CA . ALA A 1 235 ? -6.464 -5.574 32.074 1.00 96.94 235 ALA A CA 1
ATOM 1815 C C . ALA A 1 235 ? -6.167 -4.728 33.316 1.00 96.94 235 ALA A C 1
ATOM 1817 O O . ALA A 1 235 ? -5.115 -4.097 33.390 1.00 96.94 235 ALA A O 1
ATOM 1818 N N . ASN A 1 236 ? -7.056 -4.754 34.307 1.00 97.19 236 ASN A N 1
ATOM 1819 C CA . ASN A 1 236 ? -6.884 -4.082 35.594 1.00 97.19 236 ASN A CA 1
ATOM 1820 C C . ASN A 1 236 ? -6.903 -5.100 36.734 1.00 97.19 236 ASN A C 1
ATOM 1822 O O . ASN A 1 236 ? -7.771 -5.973 36.779 1.00 97.19 236 ASN A O 1
ATOM 1826 N N . TYR A 1 237 ? -5.968 -4.976 37.671 1.00 96.94 237 TYR A N 1
ATOM 1827 C CA . TYR A 1 237 ? -5.971 -5.765 38.895 1.00 96.94 237 TYR A CA 1
ATOM 1828 C C . TYR A 1 237 ? -7.023 -5.234 39.866 1.00 96.94 237 TYR A C 1
ATOM 1830 O O . TYR A 1 237 ? -7.061 -4.036 40.147 1.00 96.94 237 TYR A O 1
ATOM 1838 N N . LEU A 1 238 ? -7.835 -6.124 40.430 1.00 94.56 238 LEU A N 1
ATOM 1839 C CA . LEU A 1 238 ? -8.731 -5.796 41.535 1.00 94.56 238 LEU A CA 1
ATOM 1840 C C . LEU A 1 238 ? -8.696 -6.875 42.615 1.00 94.56 238 LEU A C 1
ATOM 1842 O O . LEU A 1 238 ? -8.566 -8.062 42.327 1.00 94.56 238 LEU A O 1
ATOM 1846 N N . GLU A 1 239 ? -8.882 -6.458 43.862 1.00 93.69 239 GLU A N 1
ATOM 1847 C CA . GLU A 1 239 ? -9.153 -7.351 44.985 1.00 93.69 239 GLU A CA 1
ATOM 1848 C C . GLU A 1 239 ? -10.521 -7.012 45.569 1.00 93.69 239 GLU A C 1
ATOM 1850 O O . GLU A 1 239 ? -10.804 -5.860 45.896 1.00 93.69 239 GLU A O 1
ATOM 1855 N N . PHE A 1 240 ? -11.380 -8.020 45.696 1.00 90.25 240 PHE A N 1
ATOM 1856 C CA . PHE A 1 240 ? -12.716 -7.872 46.258 1.00 90.25 240 PHE A CA 1
ATOM 1857 C C . PHE A 1 240 ? -13.051 -9.082 47.130 1.00 90.25 240 PHE A C 1
ATOM 1859 O O . PHE A 1 240 ? -12.942 -10.225 46.686 1.00 90.25 240 PHE A O 1
ATOM 1866 N N . ASN A 1 241 ? -13.436 -8.837 48.387 1.00 89.75 241 ASN A N 1
ATOM 1867 C CA . ASN A 1 241 ? -13.743 -9.872 49.386 1.00 89.75 241 ASN A CA 1
ATOM 1868 C C . ASN A 1 241 ? -12.651 -10.952 49.540 1.00 89.75 241 ASN A C 1
ATOM 1870 O O . ASN A 1 241 ? -12.954 -12.129 49.703 1.00 89.75 241 ASN A O 1
ATOM 1874 N N . GLY A 1 242 ? -11.373 -10.563 49.470 1.00 86.81 242 GLY A N 1
ATOM 1875 C CA . GLY A 1 242 ? -10.239 -11.489 49.599 1.00 86.81 242 GLY A CA 1
ATOM 1876 C C . GLY A 1 242 ? -9.924 -12.308 48.341 1.00 86.81 242 GLY A C 1
ATOM 1877 O O . GLY A 1 242 ? -9.008 -13.127 48.368 1.00 86.81 242 GLY A O 1
ATOM 1878 N N . HIS A 1 243 ? -10.635 -12.071 47.235 1.00 90.81 243 HIS A N 1
ATOM 1879 C CA . HIS A 1 243 ? -10.368 -12.686 45.939 1.00 90.81 243 HIS A CA 1
ATOM 1880 C C . HIS A 1 243 ? -9.788 -11.660 44.967 1.00 90.81 243 HIS A C 1
ATOM 1882 O O . HIS A 1 243 ? -10.306 -10.552 44.831 1.00 90.81 243 HIS A O 1
ATOM 1888 N N . ALA A 1 244 ? -8.713 -12.046 44.289 1.00 94.06 244 ALA A N 1
ATOM 1889 C CA . ALA A 1 244 ? -8.069 -11.237 43.269 1.00 94.06 244 ALA A CA 1
ATOM 1890 C C . ALA A 1 244 ? -8.623 -11.576 41.881 1.00 94.06 244 ALA A C 1
ATOM 1892 O O . ALA A 1 244 ? -8.768 -12.755 41.546 1.00 94.06 244 ALA A O 1
ATOM 1893 N N . TYR A 1 245 ? -8.851 -10.555 41.060 1.00 96.25 245 TYR A N 1
ATOM 1894 C CA . TYR A 1 245 ? -9.301 -10.706 39.682 1.00 96.25 245 TYR A CA 1
ATOM 1895 C C . TYR A 1 245 ? -8.508 -9.811 38.730 1.00 96.25 245 TYR A C 1
ATOM 1897 O O . TYR A 1 245 ? -8.002 -8.748 39.092 1.00 96.25 245 TYR A O 1
ATOM 1905 N N . ASN A 1 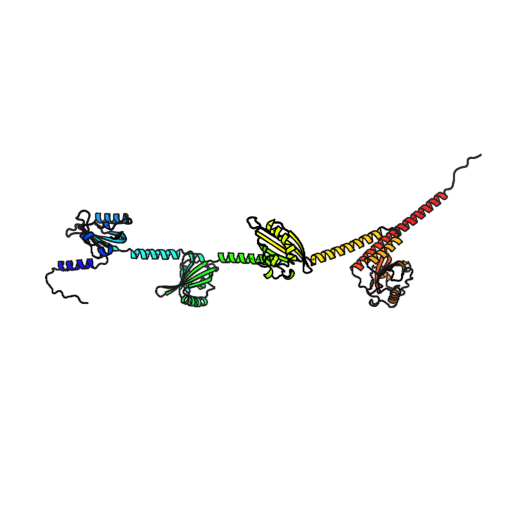246 ? -8.467 -10.241 37.477 1.00 97.00 246 ASN A N 1
ATOM 1906 C CA . ASN A 1 246 ? -8.167 -9.407 36.328 1.00 97.00 246 ASN A CA 1
ATOM 1907 C C . ASN A 1 246 ? -9.504 -8.960 35.715 1.00 97.00 246 ASN A C 1
ATOM 1909 O O . ASN A 1 246 ? -10.267 -9.796 35.228 1.00 97.00 246 ASN A O 1
ATOM 1913 N N . CYS A 1 247 ? -9.788 -7.659 35.761 1.00 96.75 247 CYS A N 1
ATOM 1914 C CA . CYS A 1 247 ? -10.868 -7.034 35.005 1.00 96.75 247 CYS A CA 1
ATOM 1915 C C . CYS A 1 247 ? -10.336 -6.611 33.641 1.00 96.75 247 CYS A C 1
ATOM 1917 O O . CYS A 1 247 ? -9.634 -5.604 33.523 1.00 96.75 247 CYS A O 1
ATOM 1919 N N . ALA A 1 248 ? -10.668 -7.405 32.628 1.00 96.69 248 ALA A N 1
ATOM 1920 C CA . ALA A 1 248 ? -10.232 -7.193 31.263 1.00 96.69 248 ALA A CA 1
ATOM 1921 C C . ALA A 1 248 ? -11.348 -6.541 30.445 1.00 96.69 248 ALA A C 1
ATOM 1923 O O . ALA A 1 248 ? -12.421 -7.121 30.279 1.00 96.69 248 ALA A O 1
ATOM 1924 N N . PHE A 1 249 ? -11.066 -5.367 29.889 1.00 96.81 249 PHE A N 1
ATOM 1925 C CA . PHE A 1 249 ? -11.846 -4.758 28.818 1.00 96.81 249 PHE A CA 1
ATOM 1926 C C . PHE A 1 249 ? -11.188 -5.096 27.488 1.00 96.81 249 PHE A C 1
ATOM 1928 O O . PHE A 1 249 ? -10.008 -4.829 27.290 1.00 96.81 249 PHE A O 1
ATOM 1935 N N . THR A 1 250 ? -11.945 -5.712 26.594 1.00 97.12 250 THR A N 1
ATOM 1936 C CA . THR A 1 250 ? -11.475 -6.227 25.313 1.00 97.12 250 THR A CA 1
ATOM 1937 C C . THR A 1 250 ? -12.213 -5.509 24.196 1.00 97.12 250 THR A C 1
ATOM 1939 O O . THR A 1 250 ? -13.440 -5.592 24.095 1.00 97.12 250 THR A O 1
ATOM 1942 N N . ARG A 1 251 ? -11.461 -4.816 23.346 1.00 96.19 251 ARG A N 1
ATOM 1943 C CA . ARG A 1 251 ? -11.980 -4.090 22.189 1.00 96.19 251 ARG A CA 1
ATOM 1944 C C . ARG A 1 251 ? -11.568 -4.785 20.901 1.00 96.19 251 ARG A C 1
ATOM 1946 O O . ARG A 1 251 ? -10.393 -5.078 20.706 1.00 96.19 251 ARG A O 1
ATOM 1953 N N . ASP A 1 252 ? -12.523 -4.999 20.002 1.00 95.44 252 ASP A N 1
ATOM 1954 C CA . ASP A 1 252 ? -12.243 -5.470 18.643 1.00 95.44 252 ASP A CA 1
ATOM 1955 C C . ASP A 1 252 ? -11.528 -4.372 17.840 1.00 95.44 252 ASP A C 1
ATOM 1957 O O . ASP A 1 252 ? -12.026 -3.251 17.715 1.00 95.44 252 ASP A O 1
ATOM 1961 N N . ILE A 1 253 ? -10.354 -4.692 17.294 1.00 94.88 253 ILE A N 1
ATOM 1962 C CA . ILE A 1 253 ? -9.548 -3.773 16.478 1.00 94.88 253 ILE A CA 1
ATOM 1963 C C . ILE A 1 253 ? -9.439 -4.232 15.017 1.00 94.88 253 ILE A C 1
ATOM 1965 O O . ILE A 1 253 ? -8.575 -3.756 14.275 1.00 94.88 253 ILE A O 1
ATOM 1969 N N . SER A 1 254 ? -10.320 -5.131 14.575 1.00 92.75 254 SER A N 1
ATOM 1970 C CA . SER A 1 254 ? -10.349 -5.671 13.210 1.00 92.75 254 SER A CA 1
ATOM 1971 C C . SER A 1 254 ? -10.461 -4.577 12.153 1.00 92.75 254 SER A C 1
ATOM 1973 O O . SER A 1 254 ? -9.756 -4.616 11.145 1.00 92.75 254 SER A O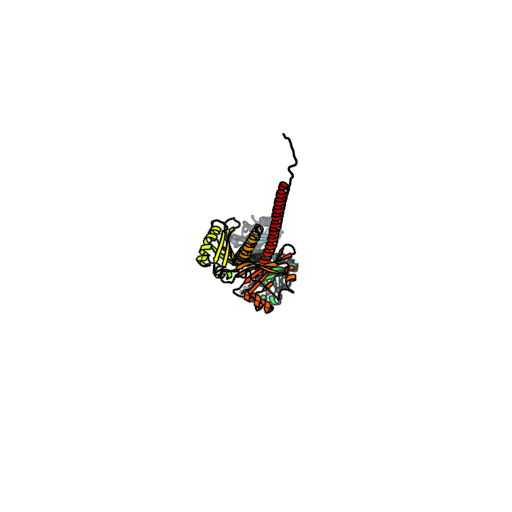 1
ATOM 1975 N N . ASP A 1 255 ? -11.315 -3.577 12.372 1.00 91.19 255 ASP A N 1
ATOM 1976 C CA . ASP A 1 255 ? -11.483 -2.456 11.439 1.00 91.19 255 ASP A CA 1
ATOM 1977 C C . ASP A 1 255 ? -10.220 -1.599 11.349 1.00 91.19 255 ASP A C 1
ATOM 1979 O O . ASP A 1 255 ? -9.752 -1.307 10.247 1.00 91.19 255 ASP A O 1
ATOM 1983 N N . ARG A 1 256 ? -9.605 -1.289 12.500 1.00 91.00 256 ARG A N 1
ATOM 1984 C CA . ARG A 1 256 ? -8.329 -0.560 12.575 1.00 91.00 256 ARG A CA 1
ATOM 1985 C C . ARG A 1 256 ? -7.240 -1.297 11.793 1.00 91.00 256 ARG A C 1
ATOM 1987 O O . ARG A 1 256 ? -6.619 -0.715 10.907 1.00 91.00 256 ARG A O 1
ATOM 1994 N N . LYS A 1 257 ? -7.063 -2.598 12.053 1.00 87.81 257 LYS A N 1
ATOM 1995 C CA . LYS A 1 257 ? -6.061 -3.432 11.368 1.00 87.81 257 LYS A CA 1
ATOM 1996 C C . LYS A 1 257 ? -6.332 -3.559 9.865 1.00 87.81 257 LYS A C 1
ATOM 1998 O O . LYS A 1 257 ? -5.378 -3.560 9.089 1.00 87.81 257 LYS A O 1
ATOM 2003 N N . ARG A 1 258 ? -7.598 -3.644 9.432 1.00 85.88 258 ARG A N 1
ATOM 2004 C CA . ARG A 1 258 ? -7.966 -3.693 8.003 1.00 85.88 258 ARG A CA 1
ATOM 2005 C C . ARG A 1 258 ? -7.591 -2.408 7.272 1.00 85.88 258 ARG A C 1
ATOM 2007 O O . ARG A 1 258 ? -6.947 -2.490 6.229 1.00 85.88 258 ARG A O 1
ATOM 2014 N N . ILE A 1 259 ? -7.928 -1.251 7.841 1.00 83.19 259 ILE A N 1
ATOM 2015 C CA . ILE A 1 259 ? -7.606 0.061 7.262 1.00 83.19 259 ILE A CA 1
ATOM 2016 C C . ILE A 1 259 ? -6.087 0.248 7.170 1.00 83.19 259 ILE A C 1
ATOM 2018 O O . ILE A 1 259 ? -5.566 0.603 6.113 1.00 83.19 259 ILE A O 1
ATOM 2022 N N . GLU A 1 260 ? -5.355 -0.065 8.242 1.00 83.75 260 GLU A N 1
ATOM 2023 C CA . GLU A 1 260 ? -3.890 0.008 8.247 1.00 83.75 260 GLU A CA 1
ATOM 2024 C C . GLU A 1 260 ? -3.259 -0.929 7.205 1.00 83.75 260 GLU A C 1
ATOM 2026 O O . GLU A 1 260 ? -2.314 -0.548 6.508 1.00 83.75 260 GLU A O 1
ATOM 2031 N N . ALA A 1 261 ? -3.774 -2.155 7.069 1.00 81.81 261 ALA A N 1
ATOM 2032 C CA . ALA A 1 261 ? -3.280 -3.124 6.097 1.00 81.81 261 ALA A CA 1
ATOM 2033 C C . ALA A 1 261 ? -3.562 -2.692 4.651 1.00 81.81 261 ALA A C 1
ATOM 2035 O O . ALA A 1 261 ? -2.683 -2.814 3.796 1.00 81.81 261 ALA A O 1
ATOM 2036 N N . GLU A 1 262 ? -4.754 -2.165 4.365 1.00 81.31 262 GLU A N 1
ATOM 2037 C CA . GLU A 1 262 ? -5.120 -1.653 3.042 1.00 81.31 262 GLU A CA 1
ATOM 2038 C C . GLU A 1 262 ? -4.273 -0.437 2.653 1.00 81.31 262 GLU A C 1
ATOM 2040 O O . GLU A 1 262 ? -3.768 -0.362 1.526 1.00 81.31 262 GLU A O 1
ATOM 2045 N N . GLN A 1 263 ? -4.030 0.472 3.599 1.00 78.44 263 GLN A N 1
ATOM 2046 C CA . GLN A 1 263 ? -3.160 1.623 3.386 1.00 78.44 263 GLN A CA 1
ATOM 2047 C C . GLN A 1 263 ? -1.716 1.188 3.108 1.00 78.44 263 GLN A C 1
ATOM 2049 O O . GLN A 1 263 ? -1.134 1.609 2.106 1.00 78.44 263 GLN A O 1
ATOM 2054 N N . ARG A 1 264 ? -1.156 0.280 3.921 1.00 79.19 264 ARG A N 1
ATOM 2055 C CA . ARG A 1 264 ? 0.190 -0.280 3.693 1.00 79.19 264 ARG A CA 1
ATOM 2056 C C . ARG A 1 264 ? 0.291 -1.019 2.363 1.00 79.19 264 ARG A C 1
ATOM 2058 O O . ARG A 1 264 ? 1.303 -0.902 1.670 1.00 79.19 264 ARG A O 1
ATOM 2065 N N . ARG A 1 265 ? -0.743 -1.778 1.986 1.00 78.38 265 ARG A N 1
ATOM 2066 C CA . ARG A 1 265 ? -0.792 -2.506 0.710 1.00 7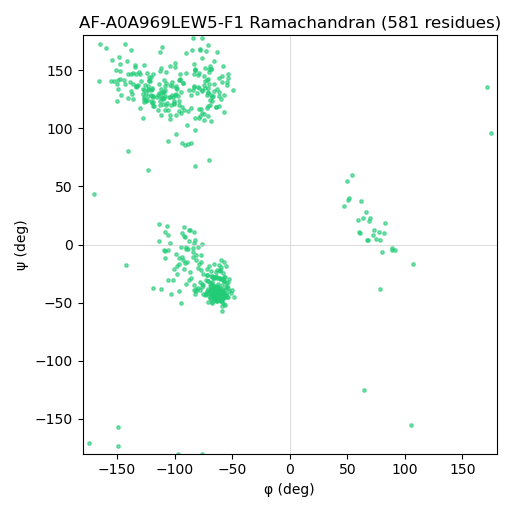8.38 265 ARG A CA 1
ATOM 2067 C C . ARG A 1 265 ? -0.808 -1.541 -0.470 1.00 78.38 265 ARG A C 1
ATOM 2069 O O . ARG A 1 265 ? -0.075 -1.764 -1.429 1.00 78.38 265 ARG A O 1
ATOM 2076 N N . SER A 1 266 ? -1.587 -0.468 -0.377 1.00 75.00 266 SER A N 1
ATOM 2077 C CA . SER A 1 266 ? -1.643 0.579 -1.398 1.00 75.00 266 SER A CA 1
ATOM 2078 C C . SER A 1 266 ? -0.305 1.313 -1.516 1.00 75.00 266 SER A C 1
ATOM 2080 O O . SER A 1 266 ? 0.228 1.427 -2.615 1.00 75.00 266 SER A O 1
ATOM 2082 N N . GLU A 1 267 ? 0.302 1.722 -0.396 1.00 76.88 267 GLU A N 1
ATOM 2083 C CA . GLU A 1 267 ? 1.627 2.362 -0.376 1.00 76.88 267 GLU A CA 1
ATOM 2084 C C . GLU A 1 267 ? 2.708 1.460 -0.989 1.00 76.88 267 GLU A C 1
ATOM 2086 O O . GLU A 1 267 ? 3.513 1.901 -1.813 1.00 76.88 267 GLU A O 1
ATOM 2091 N N . THR A 1 268 ? 2.691 0.173 -0.636 1.00 79.56 268 THR A N 1
ATOM 2092 C CA . THR A 1 268 ? 3.618 -0.819 -1.193 1.00 79.56 268 THR A CA 1
ATOM 2093 C C . THR A 1 268 ? 3.405 -0.985 -2.695 1.00 79.56 268 THR A C 1
ATOM 2095 O O . THR A 1 268 ? 4.375 -0.972 -3.451 1.00 79.56 268 THR A O 1
ATOM 2098 N N . LEU A 1 269 ? 2.152 -1.089 -3.148 1.00 80.06 269 LEU A N 1
ATOM 2099 C CA . LEU A 1 269 ? 1.822 -1.195 -4.567 1.00 80.06 269 LEU A CA 1
ATOM 2100 C C . LEU A 1 269 ? 2.316 0.030 -5.349 1.00 80.06 269 LEU A C 1
ATOM 2102 O O . LEU A 1 269 ? 2.967 -0.139 -6.378 1.00 80.06 269 LEU A O 1
ATOM 2106 N N . TYR A 1 270 ? 2.088 1.247 -4.847 1.00 75.38 270 TYR A N 1
ATOM 2107 C CA . TYR A 1 270 ? 2.577 2.470 -5.490 1.00 75.38 270 TYR A CA 1
ATOM 2108 C C . TYR A 1 270 ? 4.104 2.497 -5.598 1.00 75.38 270 TYR A C 1
ATOM 2110 O O . TYR A 1 270 ? 4.630 2.821 -6.662 1.00 75.38 270 TYR A O 1
ATOM 2118 N N . ARG A 1 271 ? 4.828 2.095 -4.543 1.00 73.69 271 ARG A N 1
ATOM 2119 C CA . ARG A 1 271 ? 6.298 1.997 -4.591 1.00 73.69 271 ARG A CA 1
ATOM 2120 C C . ARG A 1 271 ? 6.780 0.954 -5.595 1.00 73.69 271 ARG A C 1
ATOM 2122 O O . ARG A 1 271 ? 7.749 1.205 -6.306 1.00 73.69 271 ARG A O 1
ATOM 2129 N N . LEU A 1 272 ? 6.115 -0.198 -5.682 1.00 80.06 272 LEU A N 1
ATOM 2130 C CA . LEU A 1 272 ? 6.465 -1.234 -6.657 1.00 80.06 272 LEU A CA 1
ATOM 2131 C C . LEU A 1 272 ? 6.236 -0.756 -8.094 1.00 80.06 272 LEU A C 1
ATOM 2133 O O . LEU A 1 272 ? 7.113 -0.948 -8.933 1.00 80.06 272 LEU A O 1
ATOM 2137 N N . LEU A 1 273 ? 5.109 -0.100 -8.377 1.00 78.88 273 LEU A N 1
ATOM 2138 C CA . LEU A 1 273 ? 4.840 0.474 -9.699 1.00 78.88 273 LEU A CA 1
ATOM 2139 C C . LEU A 1 273 ? 5.889 1.531 -10.072 1.00 78.88 273 LEU A C 1
ATOM 2141 O O . LEU A 1 273 ? 6.430 1.495 -11.174 1.00 78.88 273 LEU A O 1
ATOM 2145 N N . ALA A 1 274 ? 6.236 2.413 -9.132 1.00 74.81 274 ALA A N 1
ATOM 2146 C CA . ALA A 1 274 ? 7.227 3.465 -9.339 1.00 74.81 274 ALA A CA 1
ATOM 2147 C C . ALA A 1 274 ? 8.644 2.925 -9.608 1.00 74.81 274 ALA A C 1
ATOM 2149 O O . ALA A 1 274 ? 9.366 3.462 -10.445 1.00 74.81 274 ALA A O 1
ATOM 2150 N N . ARG A 1 275 ? 9.044 1.842 -8.928 1.00 75.94 275 ARG A N 1
ATOM 2151 C CA . ARG A 1 275 ? 10.366 1.212 -9.109 1.00 75.94 275 ARG A CA 1
ATOM 2152 C C . ARG A 1 275 ? 10.526 0.466 -10.426 1.00 75.94 275 ARG A C 1
ATOM 2154 O O . ARG A 1 275 ? 11.650 0.311 -10.888 1.00 75.94 275 ARG A O 1
ATOM 2161 N N . ASN A 1 276 ? 9.430 -0.012 -11.007 1.00 77.06 276 ASN A N 1
ATOM 2162 C CA . ASN A 1 276 ? 9.458 -0.830 -12.219 1.00 77.06 276 ASN A CA 1
ATOM 2163 C C . ASN A 1 276 ? 9.324 -0.008 -13.511 1.00 77.06 276 ASN A C 1
ATOM 2165 O O . ASN A 1 276 ? 9.077 -0.587 -14.568 1.00 77.06 276 ASN A O 1
ATOM 2169 N N . ILE A 1 277 ? 9.503 1.320 -13.466 1.00 81.12 277 ILE A N 1
ATOM 2170 C CA . ILE A 1 277 ? 9.606 2.121 -14.693 1.00 81.12 277 ILE A CA 1
ATOM 2171 C C . ILE A 1 277 ? 10.864 1.680 -15.461 1.00 81.12 277 ILE A C 1
ATOM 2173 O O . ILE A 1 277 ? 11.976 1.833 -14.944 1.00 81.12 277 ILE A O 1
ATOM 2177 N N . PRO A 1 278 ? 10.729 1.154 -16.695 1.00 77.31 278 PRO A N 1
ATOM 2178 C CA . PRO A 1 278 ? 11.870 0.665 -17.459 1.00 77.31 278 PRO A CA 1
ATOM 2179 C C . PRO A 1 278 ? 12.884 1.779 -17.701 1.00 77.31 278 PRO A C 1
ATOM 2181 O O . PRO A 1 278 ? 12.524 2.834 -18.225 1.00 77.31 278 PRO A O 1
ATOM 2184 N N . ASN A 1 279 ? 14.139 1.531 -17.311 1.00 80.69 279 ASN A N 1
ATOM 2185 C CA . ASN A 1 279 ? 15.263 2.463 -17.451 1.00 80.69 279 ASN A CA 1
ATOM 2186 C C . ASN A 1 279 ? 14.945 3.891 -16.989 1.00 80.69 279 ASN A C 1
ATOM 2188 O O . ASN A 1 279 ? 15.445 4.853 -17.571 1.00 80.69 279 ASN A O 1
ATOM 2192 N N . GLY A 1 280 ? 14.093 4.031 -15.971 1.00 85.75 280 GLY A N 1
ATOM 2193 C CA . GLY A 1 280 ? 13.596 5.336 -15.592 1.00 85.75 280 GLY A CA 1
ATOM 2194 C C . GLY A 1 280 ? 13.425 5.560 -14.105 1.00 85.75 280 GLY A C 1
ATOM 2195 O O . GLY A 1 280 ? 13.584 4.674 -13.263 1.00 85.75 280 GLY A O 1
ATOM 2196 N N . VAL A 1 281 ? 13.120 6.814 -13.816 1.00 88.81 281 VAL A N 1
ATOM 2197 C CA . VAL A 1 281 ? 12.889 7.368 -12.494 1.00 88.81 281 VAL A CA 1
ATOM 2198 C C . VAL A 1 281 ? 11.506 7.991 -12.480 1.00 88.81 281 VAL A C 1
ATOM 2200 O O . VAL A 1 281 ? 11.131 8.695 -13.419 1.00 88.81 281 VAL A O 1
ATOM 2203 N N . MET A 1 282 ? 10.763 7.745 -11.406 1.00 90.31 282 MET A N 1
ATOM 2204 C CA . MET A 1 282 ? 9.512 8.420 -11.099 1.00 90.31 282 MET A CA 1
ATOM 2205 C C . MET A 1 282 ? 9.742 9.442 -9.995 1.00 90.31 282 MET A C 1
ATOM 2207 O O . MET A 1 282 ? 10.231 9.090 -8.920 1.00 90.31 282 MET A O 1
ATOM 2211 N N . LEU A 1 283 ? 9.335 10.681 -10.244 1.00 88.81 283 LEU A N 1
ATOM 2212 C CA . LEU A 1 283 ? 9.376 11.765 -9.277 1.00 88.81 283 LEU A CA 1
ATOM 2213 C C . LEU A 1 283 ? 7.966 12.332 -9.100 1.00 88.81 283 LEU A C 1
ATOM 2215 O O . LEU A 1 283 ? 7.299 12.681 -10.075 1.00 88.81 283 LEU A O 1
ATOM 2219 N N . PHE A 1 284 ? 7.498 12.423 -7.862 1.00 88.88 284 PHE A N 1
ATOM 2220 C CA . PHE A 1 284 ? 6.231 13.061 -7.520 1.00 88.88 284 PHE A CA 1
ATOM 2221 C C . PHE A 1 284 ? 6.503 14.333 -6.732 1.00 88.88 284 PHE A C 1
ATOM 2223 O O . PHE A 1 284 ? 7.215 14.301 -5.727 1.00 88.88 284 PHE A O 1
ATOM 2230 N N . PHE A 1 285 ? 5.875 15.426 -7.148 1.00 87.00 285 PHE A N 1
ATOM 2231 C CA . PHE A 1 285 ? 6.065 16.745 -6.562 1.00 87.00 285 PHE A CA 1
ATOM 2232 C C . PHE A 1 285 ? 4.745 17.306 -6.071 1.00 87.00 285 PHE A C 1
ATOM 2234 O O . PHE A 1 285 ? 3.712 17.163 -6.732 1.00 87.00 285 PHE A O 1
ATOM 2241 N N . ASP A 1 286 ? 4.779 17.977 -4.928 1.00 87.50 286 ASP A N 1
ATOM 2242 C CA . ASP A 1 286 ? 3.636 18.749 -4.464 1.00 87.50 286 ASP A CA 1
ATOM 2243 C C . ASP A 1 286 ? 3.491 20.076 -5.232 1.00 87.50 286 ASP A C 1
ATOM 2245 O O . ASP A 1 286 ? 4.255 20.409 -6.141 1.00 87.50 286 ASP A O 1
ATOM 2249 N N . ARG A 1 287 ? 2.469 20.856 -4.872 1.00 82.94 287 ARG A N 1
ATOM 2250 C CA . ARG A 1 287 ? 2.163 22.138 -5.518 1.00 82.94 287 ARG A CA 1
ATOM 2251 C C . ARG A 1 287 ? 3.235 23.215 -5.302 1.00 82.94 287 ARG A C 1
ATOM 2253 O O . ARG A 1 287 ? 3.231 24.213 -6.016 1.00 82.94 287 ARG A O 1
ATOM 2260 N N . GLN A 1 288 ? 4.114 23.032 -4.320 1.00 81.44 288 GLN A N 1
ATOM 2261 C CA . GLN A 1 288 ? 5.238 23.924 -4.031 1.00 81.44 288 GLN A CA 1
ATOM 2262 C C . GLN A 1 288 ? 6.487 23.523 -4.832 1.00 81.44 288 GLN A C 1
ATOM 2264 O O . GLN A 1 288 ? 7.480 24.242 -4.809 1.00 81.44 288 GLN A O 1
ATOM 2269 N N . GLY A 1 289 ? 6.425 22.416 -5.584 1.00 78.25 289 GLY A N 1
ATOM 2270 C CA . GLY A 1 289 ? 7.548 21.895 -6.358 1.00 78.25 289 GLY A CA 1
ATOM 2271 C C . GLY A 1 289 ? 8.521 21.059 -5.524 1.00 78.25 289 GLY A C 1
ATOM 2272 O O . GLY A 1 289 ? 9.590 20.714 -6.027 1.00 78.25 289 GLY A O 1
ATOM 2273 N N . CYS A 1 290 ? 8.164 20.714 -4.282 1.00 87.06 290 CYS A N 1
ATOM 2274 C CA . CYS A 1 290 ? 8.962 19.830 -3.439 1.00 87.06 290 CYS A CA 1
ATOM 2275 C C . CYS A 1 290 ? 8.706 18.375 -3.826 1.00 87.06 290 CYS A C 1
ATOM 2277 O O . CYS A 1 290 ? 7.555 17.931 -3.919 1.00 87.06 290 CYS A O 1
ATOM 2279 N N . CYS A 1 291 ? 9.774 17.614 -4.042 1.00 87.44 291 CYS A N 1
ATOM 2280 C CA . CYS A 1 291 ? 9.683 16.205 -4.397 1.00 87.44 291 CYS A CA 1
ATOM 2281 C C . CYS A 1 291 ? 9.328 15.372 -3.159 1.00 87.44 291 CYS A C 1
ATOM 2283 O O . CYS A 1 291 ? 10.110 15.252 -2.225 1.00 87.44 291 CYS A O 1
ATOM 2285 N N . ARG A 1 292 ? 8.139 14.767 -3.140 1.00 86.94 292 ARG A N 1
ATOM 2286 C CA . ARG A 1 292 ? 7.681 13.915 -2.026 1.00 86.94 292 ARG A CA 1
ATOM 2287 C C . ARG A 1 292 ? 8.016 12.446 -2.220 1.00 86.94 292 ARG A C 1
ATOM 2289 O O . ARG A 1 292 ? 8.039 11.689 -1.255 1.00 86.94 292 ARG A O 1
ATOM 2296 N N . LEU A 1 293 ? 8.249 12.026 -3.460 1.00 86.12 293 LEU A N 1
ATOM 2297 C CA . LEU A 1 293 ? 8.601 10.647 -3.770 1.00 86.12 293 LEU A CA 1
ATOM 2298 C C . LEU A 1 293 ? 9.548 10.604 -4.962 1.00 86.12 293 LEU A C 1
ATOM 2300 O O . LEU A 1 293 ? 9.244 11.160 -6.012 1.00 86.12 293 LEU A O 1
ATOM 2304 N N . ALA A 1 294 ? 10.656 9.890 -4.784 1.00 87.88 294 ALA A N 1
ATOM 2305 C CA . ALA A 1 294 ? 11.626 9.567 -5.818 1.00 87.88 294 ALA A CA 1
ATOM 2306 C C . ALA A 1 294 ? 11.907 8.059 -5.778 1.00 87.88 294 ALA A C 1
ATOM 2308 O O . ALA A 1 294 ? 12.364 7.533 -4.760 1.00 87.88 294 ALA A O 1
ATOM 2309 N N . GLU A 1 295 ? 11.595 7.355 -6.863 1.00 87.94 295 GLU A N 1
ATOM 2310 C CA . GLU A 1 295 ? 11.765 5.902 -6.989 1.00 87.94 295 GLU A CA 1
ATOM 2311 C C . GLU A 1 295 ? 12.244 5.535 -8.405 1.00 87.94 295 GLU A C 1
ATOM 2313 O O . GLU A 1 295 ? 12.049 6.292 -9.354 1.00 87.94 295 GLU A O 1
ATOM 2318 N N . GLY A 1 296 ? 12.864 4.362 -8.553 1.00 86.12 296 GLY A N 1
ATOM 2319 C CA . GLY A 1 296 ? 13.463 3.901 -9.812 1.00 86.12 296 GLY A CA 1
ATOM 2320 C C . GLY A 1 296 ? 14.991 3.982 -9.796 1.00 86.12 296 GLY A C 1
ATOM 2321 O O . GLY A 1 296 ? 15.611 3.934 -8.731 1.00 86.12 296 GLY A O 1
ATOM 2322 N N . ARG A 1 297 ? 15.611 4.085 -10.976 1.00 85.00 297 ARG A N 1
ATOM 2323 C CA . ARG A 1 297 ? 17.078 4.111 -11.140 1.00 85.00 297 ARG A CA 1
ATOM 2324 C C . ARG A 1 297 ? 17.679 5.499 -10.900 1.00 85.00 297 ARG A C 1
ATOM 2326 O O . ARG A 1 297 ? 18.155 6.150 -11.825 1.00 85.00 297 ARG A O 1
ATOM 2333 N N . LEU A 1 298 ? 17.616 5.971 -9.655 1.00 83.50 298 LEU A N 1
ATOM 2334 C CA . LEU A 1 298 ? 18.128 7.293 -9.255 1.00 83.50 298 LEU A CA 1
ATOM 2335 C C . LEU A 1 298 ? 19.640 7.447 -9.505 1.00 83.50 298 LEU A C 1
ATOM 2337 O O . LEU A 1 298 ? 20.105 8.530 -9.857 1.00 83.50 298 LEU A O 1
ATOM 2341 N N . ASP A 1 299 ? 20.379 6.337 -9.430 1.00 79.25 299 ASP A N 1
ATOM 2342 C CA . ASP A 1 299 ? 21.792 6.221 -9.802 1.00 79.25 299 ASP A CA 1
ATOM 2343 C C . ASP A 1 299 ? 22.067 6.705 -11.231 1.00 79.25 299 ASP A C 1
ATOM 2345 O O . ASP A 1 299 ? 23.084 7.348 -11.483 1.00 79.25 299 ASP A O 1
ATOM 2349 N N . ALA A 1 300 ? 21.144 6.447 -12.162 1.00 75.19 300 ALA A N 1
ATOM 2350 C CA . ALA A 1 300 ? 21.284 6.869 -13.551 1.00 75.19 300 ALA A CA 1
ATOM 2351 C C . ALA A 1 300 ? 21.207 8.395 -13.719 1.00 75.19 300 ALA A C 1
ATOM 2353 O O . ALA A 1 300 ? 21.736 8.916 -14.697 1.00 75.19 300 ALA A O 1
ATOM 2354 N N . LEU A 1 301 ? 20.592 9.106 -12.767 1.00 76.06 301 LEU A N 1
ATOM 2355 C CA . LEU A 1 301 ? 20.569 10.570 -12.717 1.00 76.06 301 LEU A CA 1
ATOM 2356 C C . LEU A 1 301 ? 21.745 11.155 -11.921 1.00 76.06 301 LEU A C 1
ATOM 2358 O O . LEU A 1 301 ? 21.859 12.373 -11.826 1.00 76.06 301 LEU A O 1
ATOM 2362 N N . GLY A 1 302 ? 22.607 10.313 -11.338 1.00 75.50 302 GLY A N 1
ATOM 2363 C CA . GLY A 1 302 ? 23.697 10.749 -10.464 1.00 75.50 302 GLY A CA 1
ATOM 2364 C C . GLY A 1 302 ? 23.225 11.313 -9.120 1.00 75.50 302 GLY A C 1
ATOM 2365 O O . GLY A 1 302 ? 23.975 12.048 -8.484 1.00 75.50 302 GLY A O 1
ATOM 2366 N N . LEU A 1 303 ? 21.995 10.993 -8.693 1.00 77.50 303 LEU A N 1
ATOM 2367 C CA . LEU A 1 303 ? 21.366 11.562 -7.499 1.00 77.50 303 LEU A CA 1
ATOM 2368 C C . LEU A 1 303 ? 20.989 10.487 -6.479 1.00 77.50 303 LEU A C 1
ATOM 2370 O O . LEU A 1 303 ? 20.492 9.412 -6.818 1.00 77.50 303 LEU A O 1
ATOM 2374 N N . GLY A 1 304 ? 21.185 10.806 -5.202 1.00 82.12 304 GLY A N 1
ATOM 2375 C CA . GLY A 1 304 ? 20.684 10.015 -4.084 1.00 82.12 304 GLY A CA 1
ATOM 2376 C C . GLY A 1 304 ? 19.222 10.336 -3.767 1.00 82.12 304 GLY A C 1
ATOM 2377 O O . GLY A 1 304 ? 18.764 11.465 -3.937 1.00 82.12 304 GLY A O 1
ATOM 2378 N N . LYS A 1 305 ? 18.486 9.354 -3.232 1.00 82.44 305 LYS A N 1
ATOM 2379 C CA . LYS A 1 305 ? 17.091 9.552 -2.798 1.00 82.44 305 LYS A CA 1
ATOM 2380 C C . LYS A 1 305 ? 16.949 10.691 -1.782 1.00 82.44 305 LYS A C 1
ATOM 2382 O O . LYS A 1 305 ? 16.006 11.463 -1.880 1.00 82.44 305 LYS A O 1
ATOM 2387 N N . GLU A 1 306 ? 17.898 10.820 -0.857 1.00 82.12 306 GLU A N 1
ATOM 2388 C CA . GLU A 1 306 ? 17.904 11.863 0.182 1.00 82.12 306 GLU A CA 1
ATOM 2389 C C . GLU A 1 306 ? 18.080 13.278 -0.381 1.00 82.12 306 GLU A C 1
ATOM 2391 O O . GLU A 1 306 ? 17.558 14.228 0.188 1.00 82.12 306 GLU A O 1
ATOM 2396 N N . GLN A 1 307 ? 18.763 13.419 -1.521 1.00 81.44 307 GLN A N 1
ATOM 2397 C CA . GLN A 1 307 ? 18.955 14.712 -2.188 1.00 81.44 307 GLN A CA 1
ATOM 2398 C C . GLN A 1 307 ? 17.702 15.164 -2.945 1.00 81.44 307 GLN A C 1
ATOM 2400 O O . GLN A 1 307 ? 17.543 16.343 -3.234 1.00 81.44 307 GLN A O 1
ATOM 2405 N N . LEU A 1 308 ? 16.825 14.217 -3.293 1.00 82.62 308 LEU A N 1
ATOM 2406 C CA . LEU A 1 308 ? 15.576 14.477 -4.000 1.00 82.62 308 LEU A CA 1
ATOM 2407 C C . LEU A 1 308 ? 14.400 14.598 -3.036 1.00 82.62 308 LEU A C 1
ATOM 2409 O O . LEU A 1 308 ? 13.524 15.424 -3.244 1.00 82.62 308 LEU A O 1
ATOM 2413 N N . GLN A 1 309 ? 14.337 13.769 -1.999 1.00 84.19 309 GLN A N 1
ATOM 2414 C CA . GLN A 1 309 ? 13.183 13.731 -1.112 1.00 84.19 309 GLN A CA 1
ATOM 2415 C C . GLN A 1 309 ? 13.112 14.984 -0.231 1.00 84.19 309 GLN A C 1
ATOM 2417 O O . GLN A 1 309 ? 14.093 15.379 0.387 1.00 84.19 309 GLN A O 1
ATOM 2422 N N . ASP A 1 310 ? 11.933 15.602 -0.205 1.00 84.50 310 ASP A N 1
ATOM 2423 C CA . ASP A 1 310 ? 11.589 16.846 0.489 1.00 84.50 310 ASP A CA 1
ATOM 2424 C C . ASP A 1 310 ? 12.393 18.089 0.067 1.00 84.50 310 ASP A C 1
ATOM 2426 O O . ASP A 1 310 ? 12.244 19.149 0.671 1.00 84.50 310 ASP A O 1
ATOM 2430 N N . HIS A 1 311 ? 13.154 17.993 -1.025 1.00 86.75 311 HIS A N 1
ATOM 2431 C CA . HIS A 1 311 ? 13.867 19.108 -1.641 1.00 86.75 311 HIS A CA 1
ATOM 2432 C C . HIS A 1 311 ? 13.147 19.583 -2.907 1.00 86.75 311 HIS A C 1
ATOM 2434 O O . HIS A 1 311 ? 12.413 18.838 -3.572 1.00 86.75 311 HIS A O 1
ATOM 2440 N N . THR A 1 312 ? 13.342 20.851 -3.249 1.00 85.19 312 THR A N 1
ATOM 2441 C CA . THR A 1 312 ? 12.866 21.419 -4.511 1.00 85.19 312 THR A CA 1
ATOM 2442 C C . THR A 1 312 ? 13.755 20.983 -5.675 1.00 85.19 312 THR A C 1
ATOM 2444 O O . THR A 1 312 ? 14.915 20.612 -5.505 1.00 85.19 312 THR A O 1
ATOM 2447 N N . LEU A 1 313 ? 13.240 21.078 -6.902 1.00 75.25 313 LEU A N 1
ATOM 2448 C CA . LEU A 1 313 ? 14.014 20.778 -8.116 1.00 75.25 313 LEU A CA 1
ATOM 2449 C C . LEU A 1 313 ? 15.315 21.585 -8.234 1.00 75.25 313 LEU A C 1
ATOM 2451 O O . LEU A 1 313 ? 16.293 21.080 -8.775 1.00 75.25 313 LEU A O 1
ATOM 2455 N N . GLN A 1 314 ? 15.314 22.827 -7.745 1.00 78.94 314 GLN A N 1
ATOM 2456 C CA . GLN A 1 314 ? 16.475 23.721 -7.791 1.00 78.94 314 GLN A CA 1
ATOM 2457 C C . GLN A 1 314 ? 17.570 23.295 -6.808 1.00 78.94 314 GLN A C 1
ATOM 2459 O O . GLN A 1 314 ? 18.745 23.518 -7.073 1.00 78.94 314 GLN A O 1
ATOM 2464 N N . GLU A 1 315 ? 17.183 22.684 -5.688 1.00 82.75 315 GLU A N 1
ATOM 2465 C CA . GLU A 1 315 ? 18.106 22.156 -4.679 1.00 82.75 315 GLU A CA 1
ATOM 2466 C C . GLU A 1 315 ? 18.615 20.762 -5.060 1.00 82.75 315 GLU A C 1
ATOM 2468 O O . GLU A 1 315 ? 19.766 20.427 -4.790 1.00 82.75 315 GLU A O 1
ATOM 2473 N N . ALA A 1 316 ? 17.762 19.956 -5.698 1.00 80.88 316 ALA A N 1
ATOM 2474 C CA . ALA A 1 316 ? 18.052 18.558 -5.988 1.00 80.88 316 ALA A CA 1
ATOM 2475 C C . ALA A 1 316 ? 18.836 18.331 -7.291 1.00 80.88 316 ALA A C 1
ATOM 2477 O O . ALA A 1 316 ? 19.559 17.343 -7.398 1.00 80.88 316 ALA A O 1
ATOM 2478 N N . PHE A 1 317 ? 18.694 19.208 -8.293 1.00 78.06 317 PHE A N 1
ATOM 2479 C CA . PHE A 1 317 ? 19.364 19.071 -9.590 1.00 78.06 317 PHE A CA 1
ATOM 2480 C C . PHE A 1 317 ? 20.416 20.166 -9.812 1.00 78.06 317 PHE A C 1
ATOM 2482 O O . PHE A 1 317 ? 20.224 21.300 -9.375 1.00 78.06 317 PHE A O 1
ATOM 2489 N N . PRO A 1 318 ? 21.499 19.878 -10.564 1.00 79.19 318 PRO A N 1
ATOM 2490 C CA . PRO A 1 318 ? 22.432 20.908 -11.011 1.00 79.19 318 PRO A CA 1
ATOM 2491 C C . PRO A 1 318 ? 21.704 22.053 -11.738 1.00 79.19 318 PRO A C 1
ATOM 2493 O O . PRO A 1 318 ? 20.742 21.776 -12.463 1.00 79.19 318 PRO A O 1
ATOM 2496 N N . PRO A 1 319 ? 22.168 23.316 -11.631 1.00 79.69 319 PRO A N 1
ATOM 2497 C CA . PRO A 1 319 ? 21.477 24.474 -12.207 1.00 79.69 319 PRO A CA 1
ATOM 2498 C C . PRO A 1 319 ? 21.146 24.315 -13.695 1.00 79.69 319 PRO A C 1
ATOM 2500 O O . PRO A 1 319 ? 20.048 24.648 -14.131 1.00 79.69 319 PRO A O 1
ATOM 2503 N N . GLU A 1 320 ? 22.063 23.734 -14.468 1.00 77.88 320 GLU A N 1
ATOM 2504 C CA . GLU A 1 320 ? 21.894 23.460 -15.900 1.00 77.88 320 GLU A CA 1
ATOM 2505 C C . GLU A 1 320 ? 20.676 22.564 -16.175 1.00 77.88 320 GLU A C 1
ATOM 2507 O O . GLU A 1 320 ? 19.859 22.861 -17.044 1.00 77.88 320 GLU A O 1
ATOM 2512 N N . VAL A 1 321 ? 20.504 21.511 -15.373 1.00 77.00 321 VAL A N 1
ATOM 2513 C CA . VAL A 1 321 ? 19.393 20.557 -15.482 1.00 77.00 321 VAL A CA 1
ATOM 2514 C C . VAL A 1 321 ? 18.099 21.167 -14.937 1.00 77.00 321 VAL A C 1
ATOM 2516 O O . VAL A 1 321 ? 17.048 21.071 -15.572 1.00 77.00 321 VAL A O 1
ATOM 2519 N N . ALA A 1 322 ? 18.171 21.875 -13.806 1.00 78.00 322 ALA A N 1
ATOM 2520 C CA . ALA A 1 322 ? 17.026 22.564 -13.214 1.00 78.00 322 ALA A CA 1
ATOM 2521 C C . ALA A 1 322 ? 16.414 23.605 -14.172 1.00 78.00 322 ALA A C 1
ATOM 2523 O O . ALA A 1 322 ? 15.192 23.749 -14.222 1.00 78.00 322 ALA A O 1
ATOM 2524 N N . THR A 1 323 ? 17.239 24.281 -14.981 1.00 79.69 323 THR A N 1
ATOM 2525 C CA . THR A 1 323 ? 16.782 25.285 -15.960 1.00 79.69 323 THR A CA 1
ATOM 2526 C C . THR A 1 323 ? 15.989 24.655 -17.109 1.00 79.69 323 THR A C 1
ATOM 2528 O O . THR A 1 323 ? 15.009 25.234 -17.575 1.00 79.69 323 THR A O 1
ATOM 2531 N N . VAL A 1 324 ? 16.366 23.448 -17.543 1.00 77.62 324 VAL A N 1
ATOM 2532 C CA . VAL A 1 324 ? 15.621 22.679 -18.559 1.00 77.62 324 VAL A CA 1
ATOM 2533 C C . VAL A 1 324 ? 14.282 22.197 -18.001 1.00 77.62 324 VAL A C 1
ATOM 2535 O O . VAL A 1 324 ? 13.276 22.134 -18.707 1.00 77.62 324 VAL A O 1
ATOM 2538 N N . PHE A 1 325 ? 14.264 21.863 -16.715 1.00 80.38 325 PHE A N 1
ATOM 2539 C CA . PHE A 1 325 ? 13.121 21.261 -16.050 1.00 80.38 325 PHE A CA 1
ATOM 2540 C C . PHE A 1 325 ? 12.066 22.271 -15.617 1.00 80.38 325 PHE A C 1
ATOM 2542 O O . PHE A 1 325 ? 10.879 22.017 -15.819 1.00 80.38 325 PHE A O 1
ATOM 2549 N N . ALA A 1 326 ? 12.464 23.411 -15.054 1.00 79.75 326 ALA A N 1
ATOM 2550 C CA . ALA A 1 326 ? 11.547 24.375 -14.449 1.00 79.75 326 ALA A CA 1
ATOM 2551 C C . ALA A 1 326 ? 10.330 24.737 -15.334 1.00 79.75 326 ALA A C 1
ATOM 2553 O O . ALA A 1 326 ? 9.208 24.639 -14.830 1.00 79.75 326 ALA A O 1
ATOM 2554 N N . PRO A 1 327 ? 10.476 25.020 -16.648 1.00 82.00 327 PRO A N 1
ATOM 2555 C CA . PRO A 1 327 ? 9.330 25.334 -17.506 1.00 82.00 327 PRO A CA 1
ATOM 2556 C C . PRO A 1 327 ? 8.331 24.176 -17.642 1.00 82.00 327 PRO A C 1
ATOM 2558 O O . PRO A 1 327 ? 7.122 24.396 -17.684 1.00 82.00 327 PRO A O 1
ATOM 2561 N N . ALA A 1 328 ? 8.826 22.934 -17.687 1.00 82.25 328 ALA A N 1
ATOM 2562 C CA . ALA A 1 328 ? 8.002 21.730 -17.787 1.00 82.25 328 ALA A CA 1
ATOM 2563 C C . ALA A 1 328 ? 7.113 21.549 -16.553 1.00 82.25 328 ALA A C 1
ATOM 2565 O O . ALA A 1 328 ? 5.929 21.221 -16.655 1.00 82.25 328 ALA A O 1
ATOM 2566 N N . TYR A 1 329 ? 7.697 21.779 -15.379 1.00 80.62 329 TYR A N 1
ATOM 2567 C CA . TYR A 1 329 ? 7.000 21.673 -14.105 1.00 80.62 329 TYR A CA 1
ATOM 2568 C C . TYR A 1 329 ? 6.022 22.820 -13.892 1.00 80.62 329 TYR A C 1
ATOM 2570 O O . TYR A 1 329 ? 4.894 22.577 -13.467 1.00 80.62 329 TYR A O 1
ATOM 2578 N N . GLU A 1 330 ? 6.404 24.050 -14.237 1.00 81.88 330 GLU A N 1
ATOM 2579 C CA . GLU A 1 330 ? 5.501 25.199 -14.175 1.00 81.88 330 GLU A CA 1
ATOM 2580 C C . GLU A 1 330 ? 4.281 25.007 -15.082 1.00 81.88 330 GLU A C 1
ATOM 2582 O O . GLU A 1 330 ? 3.152 25.186 -14.622 1.00 81.88 330 GLU A O 1
ATOM 2587 N N . ALA A 1 331 ? 4.478 24.552 -16.324 1.00 84.00 331 ALA A N 1
ATOM 2588 C CA . ALA A 1 331 ? 3.384 24.271 -17.254 1.00 84.00 331 ALA A CA 1
ATOM 2589 C C . ALA A 1 331 ? 2.438 23.168 -16.739 1.00 84.00 331 ALA A C 1
ATOM 2591 O O . ALA A 1 331 ? 1.218 23.257 -16.906 1.00 84.00 331 ALA A O 1
ATOM 2592 N N . ALA A 1 332 ? 2.965 22.139 -16.071 1.00 85.44 332 ALA A N 1
ATOM 2593 C CA . ALA A 1 332 ? 2.136 21.101 -15.466 1.00 85.44 332 ALA A CA 1
ATOM 2594 C C . ALA A 1 332 ? 1.374 21.618 -14.235 1.00 85.44 332 ALA A C 1
ATOM 2596 O O . ALA A 1 332 ? 0.158 21.453 -14.146 1.00 85.44 332 ALA A O 1
ATOM 2597 N N . LEU A 1 333 ? 2.058 22.274 -13.295 1.00 83.81 333 LEU A N 1
ATOM 2598 C CA . LEU A 1 333 ? 1.478 22.677 -12.011 1.00 83.81 333 LEU A CA 1
ATOM 2599 C C . LEU A 1 333 ? 0.551 23.898 -12.109 1.00 83.81 333 LEU A C 1
ATOM 2601 O O . LEU A 1 333 ? -0.428 23.971 -11.363 1.00 83.81 333 LEU A O 1
ATOM 2605 N N . ARG A 1 334 ? 0.841 24.856 -13.001 1.00 81.75 334 ARG A N 1
ATOM 2606 C CA . ARG A 1 334 ? 0.026 26.069 -13.197 1.00 81.75 334 ARG A CA 1
ATOM 2607 C C . ARG A 1 334 ? -0.994 25.911 -14.315 1.00 81.75 334 ARG A C 1
ATOM 2609 O O . ARG A 1 334 ? -2.175 26.168 -14.086 1.00 81.75 334 ARG A O 1
ATOM 2616 N N . ASP A 1 335 ? -0.555 25.458 -15.487 1.00 82.38 335 ASP A N 1
ATOM 2617 C CA . ASP A 1 335 ? -1.399 25.453 -16.689 1.00 82.38 335 ASP A CA 1
ATOM 2618 C C . ASP A 1 335 ? -2.128 24.119 -16.898 1.00 82.38 335 ASP A C 1
ATOM 2620 O O . ASP A 1 335 ? -3.015 24.014 -17.750 1.00 82.38 335 ASP A O 1
ATOM 2624 N N . GLY A 1 336 ? -1.770 23.081 -16.134 1.00 83.56 336 GLY A N 1
ATOM 2625 C CA . GLY A 1 336 ? -2.358 21.750 -16.263 1.00 83.56 336 GLY A CA 1
ATOM 2626 C C . GLY A 1 336 ? -2.028 21.066 -17.582 1.00 83.56 336 GLY A C 1
ATOM 2627 O O . GLY A 1 336 ? -2.831 20.255 -18.051 1.00 83.56 336 GLY A O 1
ATOM 2628 N N . ARG A 1 337 ? -0.882 21.393 -18.189 1.00 86.38 337 ARG A N 1
ATOM 2629 C CA . ARG A 1 337 ? -0.436 20.823 -19.463 1.00 86.38 337 ARG A CA 1
ATOM 2630 C C . ARG A 1 337 ? 0.626 19.755 -19.245 1.00 86.38 337 ARG A C 1
ATOM 2632 O O . ARG A 1 337 ? 1.523 19.908 -18.426 1.00 86.38 337 ARG A O 1
ATOM 2639 N N . THR A 1 338 ? 0.536 18.675 -20.011 1.00 89.12 338 THR A N 1
ATOM 2640 C CA . THR A 1 338 ? 1.589 17.659 -20.071 1.00 89.12 338 THR A CA 1
ATOM 2641 C C . THR A 1 338 ? 2.723 18.145 -20.962 1.00 89.12 338 THR A C 1
ATOM 2643 O O . THR A 1 338 ? 2.472 18.633 -22.063 1.00 89.12 338 THR A O 1
ATOM 2646 N N . GLY A 1 339 ? 3.961 17.975 -20.504 1.00 86.25 339 GLY A N 1
ATOM 2647 C CA . GLY A 1 339 ? 5.159 18.325 -21.260 1.00 86.25 339 GLY A CA 1
ATOM 2648 C C . GLY A 1 339 ? 6.086 17.126 -21.446 1.00 86.25 339 GLY A C 1
ATOM 2649 O O . GLY A 1 339 ? 6.199 16.279 -20.558 1.00 86.25 339 GLY A O 1
ATOM 2650 N N . VAL A 1 340 ? 6.734 17.053 -22.610 1.00 89.62 340 VAL A N 1
ATOM 2651 C CA . VAL A 1 340 ? 7.729 16.031 -22.960 1.00 89.62 340 VAL A CA 1
ATOM 2652 C C . VAL A 1 340 ? 8.992 16.742 -23.426 1.00 89.62 340 VAL A C 1
ATOM 2654 O O . VAL A 1 340 ? 8.919 17.599 -24.303 1.00 89.62 340 VAL A O 1
ATOM 2657 N N . TYR A 1 341 ? 10.128 16.394 -22.830 1.00 87.31 341 TYR A N 1
ATOM 2658 C CA . TYR A 1 341 ? 11.400 17.073 -23.040 1.00 87.31 341 TYR A CA 1
ATOM 2659 C C . TYR A 1 341 ? 12.516 16.052 -23.175 1.00 87.31 341 TYR A C 1
ATOM 2661 O O . TYR A 1 341 ? 12.664 15.169 -22.333 1.00 87.31 341 TYR A O 1
ATOM 2669 N N . GLU A 1 342 ? 13.316 16.197 -24.222 1.00 89.12 342 GLU A N 1
ATOM 2670 C CA . GLU A 1 342 ? 14.568 15.467 -24.366 1.00 89.12 342 GLU A CA 1
ATOM 2671 C C . GLU A 1 342 ? 15.723 16.366 -23.946 1.00 89.12 342 GLU A C 1
ATOM 2673 O O . GLU A 1 342 ? 15.769 17.539 -24.320 1.00 89.12 342 GLU A O 1
ATOM 2678 N N . TYR A 1 343 ? 16.658 15.817 -23.180 1.00 86.38 343 TYR A N 1
ATOM 2679 C CA . TYR A 1 343 ? 17.865 16.525 -22.778 1.00 86.38 343 TYR A CA 1
ATOM 2680 C C . TYR A 1 343 ? 19.032 15.551 -22.654 1.00 86.38 343 TYR A C 1
ATOM 2682 O O . TYR A 1 343 ? 18.833 14.357 -22.428 1.00 86.38 343 TYR A O 1
ATOM 2690 N N . SER A 1 344 ? 20.250 16.065 -22.793 1.00 85.56 344 SER A N 1
ATOM 2691 C CA . SER A 1 344 ? 21.468 15.273 -22.640 1.00 85.56 344 SER A CA 1
ATOM 2692 C C . SER A 1 344 ? 22.231 15.759 -21.412 1.00 85.56 344 SER A C 1
ATOM 2694 O O . SER A 1 344 ? 22.442 16.959 -21.244 1.00 85.56 344 SER A O 1
ATOM 2696 N N . ALA A 1 345 ? 22.624 14.836 -20.540 1.00 81.88 345 ALA A N 1
ATOM 2697 C CA . ALA A 1 345 ? 23.403 15.112 -19.337 1.00 81.88 345 ALA A CA 1
ATOM 2698 C C . ALA A 1 345 ? 24.253 13.884 -18.996 1.00 81.88 345 ALA A C 1
ATOM 2700 O O . ALA A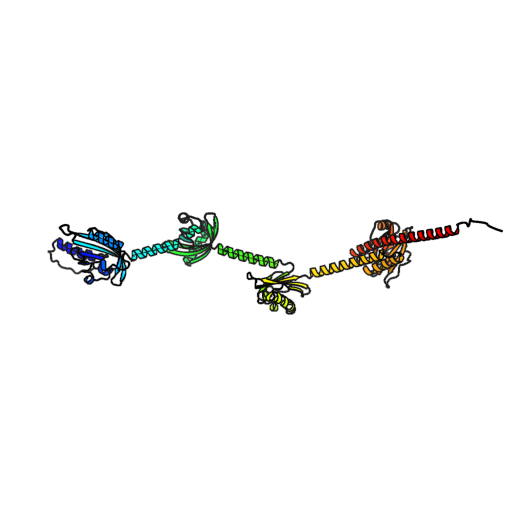 1 345 ? 23.843 12.764 -19.286 1.00 81.88 345 ALA A O 1
ATOM 2701 N N . LEU A 1 346 ? 25.422 14.073 -18.374 1.00 81.25 346 LEU A N 1
ATOM 2702 C CA . LEU A 1 346 ? 26.305 12.966 -17.962 1.00 81.25 346 LEU A CA 1
ATOM 2703 C C . LEU A 1 346 ? 26.615 11.969 -19.104 1.00 81.25 346 LEU A C 1
ATOM 2705 O O . LEU A 1 346 ? 26.600 10.760 -18.891 1.00 81.25 346 LEU A O 1
ATOM 2709 N N . GLU A 1 347 ? 26.841 12.479 -20.322 1.00 85.06 347 GLU A N 1
ATOM 2710 C CA . GLU A 1 347 ? 27.079 11.676 -21.542 1.00 85.06 347 GLU A CA 1
ATOM 2711 C C . GLU A 1 347 ? 25.929 10.721 -21.922 1.00 85.06 347 GLU A C 1
ATOM 2713 O O . GLU A 1 347 ? 26.120 9.757 -22.663 1.00 85.06 347 GLU A O 1
ATOM 2718 N N . ARG A 1 348 ? 24.716 10.992 -21.434 1.00 86.94 348 ARG A N 1
ATOM 2719 C CA . ARG A 1 348 ? 23.506 10.207 -21.698 1.00 86.94 348 ARG A CA 1
ATOM 2720 C C . ARG A 1 348 ? 22.381 11.084 -22.220 1.00 86.94 348 ARG A C 1
ATOM 2722 O O . ARG A 1 348 ? 22.327 12.280 -21.939 1.00 86.94 348 ARG A O 1
ATOM 2729 N N . ASP A 1 349 ? 21.473 10.468 -22.965 1.00 89.25 349 ASP A N 1
ATOM 2730 C CA . ASP A 1 349 ? 20.249 11.084 -23.466 1.00 89.25 349 ASP A CA 1
ATOM 2731 C C . ASP A 1 349 ? 19.057 10.650 -22.607 1.00 89.25 349 ASP A C 1
ATOM 2733 O O . ASP A 1 349 ? 18.794 9.458 -22.443 1.00 89.25 349 ASP A O 1
ATOM 2737 N N . PHE A 1 350 ? 18.291 11.617 -22.110 1.00 89.69 350 PHE A N 1
ATOM 2738 C CA . PHE A 1 350 ? 17.132 11.392 -21.256 1.00 89.69 350 PHE A CA 1
ATOM 2739 C C . PHE A 1 350 ? 15.851 11.960 -21.872 1.00 89.69 350 PHE A C 1
ATOM 2741 O O . PHE A 1 350 ? 15.849 13.027 -22.487 1.00 89.69 350 PHE A O 1
ATOM 2748 N N . LEU A 1 351 ? 14.740 11.258 -21.651 1.00 90.94 351 LEU A N 1
ATOM 2749 C CA . LEU A 1 351 ? 13.385 11.689 -21.971 1.00 90.94 351 LEU A CA 1
ATOM 2750 C C . LEU A 1 351 ? 12.618 11.939 -20.674 1.00 90.94 351 LEU A C 1
ATOM 2752 O O . LEU A 1 351 ? 12.288 10.999 -19.950 1.00 90.94 351 LEU A O 1
ATOM 2756 N N . MET A 1 352 ? 12.303 13.199 -20.395 1.00 90.31 352 MET A N 1
ATOM 2757 C CA . MET A 1 352 ? 11.452 13.593 -19.282 1.00 90.31 352 MET A CA 1
ATOM 2758 C C . MET A 1 352 ? 10.017 13.821 -19.755 1.00 90.31 352 MET A C 1
ATOM 2760 O O . MET A 1 352 ? 9.768 14.534 -20.726 1.00 90.31 352 MET A O 1
ATOM 2764 N N . ARG A 1 353 ? 9.049 13.280 -19.020 1.00 91.62 353 ARG A N 1
ATOM 2765 C CA . ARG A 1 353 ? 7.622 13.557 -19.194 1.00 91.62 353 ARG A CA 1
ATOM 2766 C C . ARG A 1 353 ? 7.026 14.006 -17.879 1.00 91.62 353 ARG A C 1
ATOM 2768 O O . ARG A 1 353 ? 7.104 13.260 -16.909 1.00 91.62 353 ARG A O 1
ATOM 2775 N N . VAL A 1 354 ? 6.397 15.176 -17.876 1.00 91.81 354 VAL A N 1
ATOM 2776 C CA . VAL A 1 354 ? 5.759 15.771 -16.697 1.00 91.81 354 VAL A CA 1
ATOM 2777 C C . VAL A 1 354 ? 4.256 15.862 -16.929 1.00 91.81 354 VAL A C 1
ATOM 2779 O O . VAL A 1 354 ? 3.808 16.388 -17.949 1.00 91.81 354 VAL A O 1
ATOM 2782 N N . VAL A 1 355 ? 3.471 15.324 -15.998 1.00 91.31 355 VAL A N 1
ATOM 2783 C CA . VAL A 1 355 ? 2.013 15.200 -16.082 1.00 91.31 355 VAL A CA 1
ATOM 2784 C C . VAL A 1 355 ? 1.374 15.812 -14.829 1.00 91.31 355 VAL A C 1
ATOM 2786 O O . VAL A 1 355 ? 1.816 15.510 -13.719 1.00 91.31 355 VAL A O 1
ATOM 2789 N N . PRO A 1 356 ? 0.331 16.649 -14.960 1.00 92.00 356 PRO A N 1
ATOM 2790 C CA . PRO A 1 356 ? -0.403 17.158 -13.807 1.00 92.00 356 PRO A CA 1
ATOM 2791 C C . PRO A 1 356 ? -1.293 16.079 -13.191 1.00 92.00 356 PRO A C 1
ATOM 2793 O O . PRO A 1 356 ? -2.047 15.399 -13.888 1.00 92.00 356 PRO A O 1
ATOM 2796 N N . MET A 1 357 ? -1.266 15.983 -11.869 1.00 89.25 357 MET A N 1
ATOM 2797 C CA . MET A 1 357 ? -2.155 15.135 -11.087 1.00 89.25 357 MET A CA 1
ATOM 2798 C C . MET A 1 357 ? -3.289 15.987 -10.520 1.00 89.25 357 MET A C 1
ATOM 2800 O O . MET A 1 357 ? -3.059 17.043 -9.921 1.00 89.25 357 MET A O 1
ATOM 2804 N N . ARG A 1 358 ? -4.527 15.537 -10.733 1.00 86.56 358 ARG A N 1
ATOM 2805 C CA . ARG A 1 358 ? -5.734 16.211 -10.247 1.00 86.56 358 ARG A CA 1
ATOM 2806 C C . ARG A 1 358 ? -6.290 15.473 -9.038 1.00 86.56 358 ARG A C 1
ATOM 2808 O O . ARG A 1 358 ? -6.355 14.246 -9.045 1.00 86.56 358 ARG A O 1
ATOM 2815 N N . ALA A 1 359 ? -6.707 16.227 -8.030 1.00 81.69 359 ALA A N 1
ATOM 2816 C CA . ALA A 1 359 ? -7.485 15.696 -6.925 1.00 81.69 359 ALA A CA 1
ATOM 2817 C C . ALA A 1 359 ? -8.912 15.346 -7.385 1.00 81.69 359 ALA A C 1
ATOM 2819 O O . ALA A 1 359 ? -9.331 15.666 -8.502 1.00 81.69 359 ALA A O 1
ATOM 2820 N N . THR A 1 360 ? -9.677 14.692 -6.510 1.00 80.81 360 THR A N 1
ATOM 2821 C CA . THR A 1 360 ? -11.077 14.307 -6.763 1.00 80.81 360 THR A CA 1
ATOM 2822 C C . THR A 1 360 ? -11.994 15.504 -7.034 1.00 80.81 360 THR A C 1
ATOM 2824 O O . THR A 1 360 ? -13.014 15.347 -7.696 1.00 80.81 360 THR A O 1
ATOM 2827 N N . ASP A 1 361 ? -11.613 16.705 -6.590 1.00 81.56 361 ASP A N 1
ATOM 2828 C CA . ASP A 1 361 ? -12.309 17.968 -6.861 1.00 81.56 361 ASP A CA 1
ATOM 2829 C C . ASP A 1 361 ? -11.955 18.597 -8.230 1.00 81.56 361 ASP A C 1
ATOM 2831 O O . ASP A 1 361 ? -12.407 19.697 -8.552 1.00 81.56 361 ASP A O 1
ATOM 2835 N N . GLY A 1 362 ? -11.135 17.919 -9.043 1.00 77.25 362 GLY A N 1
ATOM 2836 C CA . GLY A 1 362 ? -10.722 18.347 -10.383 1.00 77.25 362 GLY A CA 1
ATOM 2837 C C . GLY A 1 362 ? -9.589 19.381 -10.414 1.00 77.25 362 GLY A C 1
ATOM 2838 O O . GLY A 1 362 ? -9.061 19.683 -11.497 1.00 77.25 362 GLY A O 1
ATOM 2839 N N . LYS A 1 363 ? -9.169 19.906 -9.256 1.00 85.25 363 LYS A N 1
ATOM 2840 C CA . LYS A 1 363 ? -8.053 20.854 -9.160 1.00 85.25 363 LYS A CA 1
ATOM 2841 C C . LYS A 1 363 ? -6.720 20.124 -9.244 1.00 85.25 363 LYS A C 1
ATOM 2843 O O . LYS A 1 363 ? -6.579 18.991 -8.796 1.00 85.25 363 LYS A O 1
ATOM 2848 N N . ILE A 1 364 ? -5.724 20.793 -9.816 1.00 86.12 364 ILE A N 1
ATOM 2849 C CA . ILE A 1 364 ? -4.353 20.278 -9.867 1.00 86.12 364 ILE A CA 1
ATOM 2850 C C . ILE A 1 364 ? -3.787 20.304 -8.444 1.00 86.12 364 ILE A C 1
ATOM 2852 O O . ILE A 1 364 ? -3.719 21.367 -7.822 1.00 86.12 364 ILE A O 1
ATOM 2856 N N . SER A 1 365 ? -3.410 19.136 -7.931 1.00 85.62 365 SER A N 1
ATOM 2857 C CA . SER A 1 365 ? -2.851 18.965 -6.586 1.00 85.62 365 SER A CA 1
ATOM 2858 C C . SER A 1 365 ? -1.332 18.820 -6.595 1.00 85.62 365 SER A C 1
ATOM 2860 O O . SER A 1 365 ? -0.676 19.200 -5.628 1.00 85.62 365 SER A O 1
ATOM 2862 N N . SER A 1 366 ? -0.782 18.248 -7.666 1.00 87.94 366 SER A N 1
ATOM 2863 C CA . SER A 1 366 ? 0.610 17.794 -7.732 1.00 87.94 366 SER A CA 1
ATOM 2864 C C . SER A 1 366 ? 1.054 17.535 -9.175 1.00 87.94 366 SER A C 1
ATOM 2866 O O . SER A 1 366 ? 0.247 17.581 -10.106 1.00 87.94 366 SER A O 1
ATOM 2868 N N . GLY A 1 367 ? 2.345 17.261 -9.365 1.00 89.19 367 GLY A N 1
ATOM 2869 C CA . GLY A 1 367 ? 2.935 16.874 -10.646 1.00 89.19 367 GLY A CA 1
ATOM 2870 C C . GLY A 1 367 ? 3.637 15.521 -10.551 1.00 89.19 367 GLY A C 1
ATOM 2871 O O . GLY A 1 367 ? 4.277 15.216 -9.547 1.00 89.19 367 GLY A O 1
ATOM 2872 N N . LEU A 1 368 ? 3.526 14.714 -11.603 1.00 90.44 368 LEU A N 1
ATOM 2873 C CA . LEU A 1 368 ? 4.252 13.459 -11.773 1.00 90.44 368 LEU A CA 1
ATOM 2874 C C . LEU A 1 368 ? 5.244 13.617 -12.923 1.00 90.44 368 LEU A C 1
ATOM 2876 O O . LEU A 1 368 ? 4.825 13.860 -14.054 1.00 90.44 368 LEU A O 1
ATOM 2880 N N . ALA A 1 369 ? 6.534 13.446 -12.656 1.00 90.12 369 ALA A N 1
ATOM 2881 C CA . ALA A 1 369 ? 7.547 13.355 -13.693 1.00 90.12 369 ALA A CA 1
ATOM 2882 C C . ALA A 1 369 ? 8.093 11.936 -13.818 1.00 90.12 369 ALA A C 1
ATOM 2884 O O . ALA A 1 369 ? 8.321 11.238 -12.832 1.00 90.12 369 ALA A O 1
ATOM 2885 N N . THR A 1 370 ? 8.333 11.529 -15.056 1.00 91.06 370 THR A N 1
ATOM 2886 C CA . THR A 1 370 ? 9.078 10.316 -15.387 1.00 91.06 370 THR A CA 1
ATOM 2887 C C . THR A 1 370 ? 10.281 10.714 -16.215 1.00 91.06 370 THR A C 1
ATOM 2889 O O . THR A 1 370 ? 10.134 11.507 -17.141 1.00 91.06 370 THR A O 1
ATOM 2892 N N . ILE A 1 371 ? 11.457 10.200 -15.877 1.00 90.31 371 ILE A N 1
ATOM 2893 C CA . ILE A 1 371 ? 12.697 10.444 -16.616 1.00 90.31 371 ILE A CA 1
ATOM 2894 C C . ILE A 1 371 ? 13.214 9.089 -17.075 1.00 90.31 371 ILE A C 1
ATOM 2896 O O . ILE A 1 371 ? 13.384 8.207 -16.242 1.00 90.31 371 ILE A O 1
ATOM 2900 N N . GLN A 1 372 ? 13.424 8.900 -18.374 1.00 91.31 372 GLN A N 1
ATOM 2901 C CA . GLN A 1 372 ? 13.892 7.642 -18.960 1.00 91.31 372 GLN A CA 1
ATOM 2902 C C . GLN A 1 372 ? 15.220 7.848 -19.680 1.00 91.31 372 GLN A C 1
ATOM 2904 O O . GLN A 1 372 ? 15.349 8.789 -20.455 1.00 91.31 372 GLN A O 1
ATOM 2909 N N . ASP A 1 373 ? 16.184 6.959 -19.456 1.00 90.62 373 ASP A N 1
ATOM 2910 C CA . ASP A 1 373 ? 17.421 6.903 -20.238 1.00 90.62 373 ASP A CA 1
ATOM 2911 C C . ASP A 1 373 ? 17.118 6.292 -21.616 1.00 90.62 373 ASP A C 1
ATOM 2913 O O . ASP A 1 373 ? 16.753 5.117 -21.734 1.00 90.62 373 ASP A O 1
ATOM 2917 N N . ILE A 1 374 ? 17.237 7.115 -22.657 1.00 91.06 374 ILE A N 1
ATOM 2918 C CA . ILE A 1 374 ? 16.971 6.761 -24.055 1.00 91.06 374 ILE A CA 1
ATOM 2919 C C . ILE A 1 374 ? 18.260 6.660 -24.879 1.00 91.06 374 ILE A C 1
ATOM 2921 O O . ILE A 1 374 ? 18.188 6.547 -26.103 1.00 91.06 374 ILE A O 1
ATOM 2925 N N . THR A 1 375 ? 19.436 6.669 -24.242 1.00 89.69 375 THR A N 1
ATOM 2926 C CA . THR A 1 375 ? 20.744 6.662 -24.922 1.00 89.69 375 THR A CA 1
ATOM 2927 C C . THR A 1 375 ? 20.877 5.471 -25.868 1.00 89.69 375 THR A C 1
ATOM 2929 O O . THR A 1 375 ? 21.120 5.637 -27.065 1.00 89.69 375 THR A O 1
ATOM 2932 N N . GLN A 1 376 ? 20.624 4.260 -25.359 1.00 87.69 376 GLN A N 1
ATOM 2933 C CA . GLN A 1 376 ? 20.693 3.036 -26.160 1.00 87.69 376 GLN A CA 1
ATOM 2934 C C . GLN A 1 376 ? 19.669 3.053 -27.300 1.00 87.69 376 GLN A C 1
ATOM 2936 O O . GLN A 1 376 ? 19.986 2.672 -28.424 1.00 87.69 376 GLN A O 1
ATOM 2941 N N . GLN A 1 377 ? 18.453 3.535 -27.027 1.00 87.88 377 GLN A N 1
ATOM 2942 C CA . GLN A 1 377 ? 17.390 3.623 -28.025 1.00 87.88 377 GLN A CA 1
ATOM 2943 C C . GLN A 1 377 ? 17.768 4.588 -29.157 1.00 87.88 377 GLN A C 1
ATOM 2945 O O . GLN A 1 377 ? 17.601 4.246 -30.328 1.00 87.88 377 GLN A O 1
ATOM 2950 N N . LYS A 1 378 ? 18.321 5.763 -28.828 1.00 87.50 378 LYS A N 1
ATOM 2951 C CA . LYS A 1 378 ? 18.820 6.730 -29.814 1.00 87.50 378 LYS A CA 1
ATOM 2952 C C . LYS A 1 378 ? 19.983 6.168 -30.620 1.00 87.50 378 LYS A C 1
ATOM 2954 O O . LYS A 1 378 ? 19.993 6.335 -31.837 1.00 87.50 378 LYS A O 1
ATOM 2959 N N . GLN A 1 379 ? 20.930 5.484 -29.979 1.00 86.06 379 GLN A N 1
ATOM 2960 C CA . GLN A 1 379 ? 22.062 4.888 -30.684 1.00 86.06 379 GLN A CA 1
ATOM 2961 C C . GLN A 1 379 ? 21.601 3.802 -31.660 1.00 86.06 379 GLN A C 1
ATOM 2963 O O . GLN A 1 379 ? 21.914 3.870 -32.843 1.00 86.06 379 GLN A O 1
ATOM 2968 N N . THR A 1 380 ? 20.757 2.875 -31.204 1.00 86.06 380 THR A N 1
ATOM 2969 C CA . THR A 1 380 ? 20.196 1.825 -32.065 1.00 86.06 380 THR A CA 1
ATOM 2970 C C . THR A 1 380 ? 19.380 2.410 -33.222 1.00 86.06 380 THR A C 1
ATOM 2972 O O . THR A 1 380 ? 19.500 1.943 -34.351 1.00 86.06 380 THR A O 1
ATOM 2975 N N . ALA A 1 381 ? 18.590 3.464 -32.986 1.00 87.00 381 ALA A N 1
ATOM 2976 C CA . ALA A 1 381 ? 17.855 4.141 -34.054 1.00 87.00 381 ALA A CA 1
ATOM 2977 C C . ALA A 1 381 ? 18.790 4.775 -35.102 1.00 87.00 381 ALA A C 1
ATOM 2979 O O . ALA A 1 381 ? 18.526 4.665 -36.300 1.00 87.00 381 ALA A O 1
ATOM 2980 N N . ARG A 1 382 ? 19.898 5.401 -34.673 1.00 87.00 382 ARG A N 1
ATOM 2981 C CA . ARG A 1 382 ? 20.923 5.957 -35.577 1.00 87.00 382 ARG A CA 1
ATOM 2982 C C . ARG A 1 382 ? 21.619 4.860 -36.385 1.00 87.00 382 ARG A C 1
ATOM 2984 O O . ARG A 1 382 ? 21.782 5.018 -37.595 1.00 87.00 382 ARG A O 1
ATOM 2991 N N . ASP A 1 383 ? 21.976 3.751 -35.744 1.00 83.44 383 ASP A N 1
ATOM 2992 C CA . ASP A 1 383 ? 22.645 2.621 -36.396 1.00 83.44 383 ASP A CA 1
ATOM 2993 C C . ASP A 1 383 ? 21.743 1.982 -37.465 1.00 83.44 383 ASP A C 1
ATOM 2995 O O . ASP A 1 383 ? 22.178 1.755 -38.597 1.00 83.44 383 ASP A O 1
ATOM 2999 N N . LEU A 1 384 ? 20.459 1.771 -37.147 1.00 83.06 384 LEU A N 1
ATOM 3000 C CA . LEU A 1 384 ? 19.462 1.265 -38.097 1.00 83.06 384 LEU A CA 1
ATOM 3001 C C . LEU A 1 384 ? 19.262 2.211 -39.282 1.00 83.06 384 LEU A C 1
ATOM 3003 O O . LEU A 1 384 ? 19.183 1.755 -40.423 1.00 83.06 384 LEU A O 1
ATOM 3007 N N . LEU A 1 385 ? 19.207 3.523 -39.033 1.00 84.00 385 LEU A N 1
ATOM 3008 C CA . LEU A 1 385 ? 19.080 4.512 -40.101 1.00 84.00 385 LEU A CA 1
ATOM 3009 C C . LEU A 1 385 ? 20.297 4.480 -41.037 1.00 84.00 385 LEU A C 1
ATOM 3011 O O . LEU A 1 385 ? 20.131 4.487 -42.256 1.00 84.00 385 LEU A O 1
ATOM 3015 N N . SER A 1 386 ? 21.509 4.394 -40.484 1.00 78.56 386 SER A N 1
ATOM 3016 C CA . SER A 1 386 ? 22.737 4.294 -41.280 1.00 78.56 386 SER A CA 1
ATOM 3017 C C . SER A 1 386 ? 22.777 3.008 -42.113 1.00 78.56 386 SER A C 1
ATOM 3019 O O . SER A 1 386 ? 23.149 3.041 -43.289 1.00 78.56 386 SER A O 1
ATOM 3021 N N . LEU A 1 387 ? 22.338 1.880 -41.544 1.00 81.38 387 LEU A N 1
ATOM 3022 C CA . LEU A 1 387 ? 22.227 0.615 -42.269 1.00 81.38 387 LEU A CA 1
ATOM 3023 C C . LEU A 1 387 ? 21.228 0.716 -43.433 1.00 81.38 387 LEU A C 1
ATOM 3025 O O . LEU A 1 387 ? 21.554 0.326 -44.554 1.00 81.38 387 LEU A O 1
ATOM 3029 N N . ALA A 1 388 ? 20.047 1.291 -43.190 1.00 78.62 388 ALA A N 1
ATOM 3030 C CA . ALA A 1 388 ? 19.023 1.483 -44.214 1.00 78.62 388 ALA A CA 1
ATOM 3031 C C . ALA A 1 388 ? 19.511 2.382 -45.365 1.00 78.62 388 ALA A C 1
ATOM 3033 O O . ALA A 1 388 ? 19.264 2.081 -46.533 1.00 78.62 388 ALA A O 1
ATOM 3034 N N . GLN A 1 389 ? 20.257 3.449 -45.057 1.00 74.25 389 GLN A N 1
ATOM 3035 C CA . GLN A 1 389 ? 20.861 4.325 -46.068 1.00 74.25 389 GLN A CA 1
ATOM 3036 C C . GLN A 1 389 ? 21.871 3.582 -46.954 1.00 74.25 389 GLN A C 1
ATOM 3038 O O . GLN A 1 389 ? 21.832 3.728 -48.175 1.00 74.25 389 GLN A O 1
ATOM 3043 N N . ARG A 1 390 ? 22.737 2.743 -46.366 1.00 72.62 390 ARG A N 1
ATOM 3044 C CA . ARG A 1 390 ? 23.691 1.920 -47.135 1.00 72.62 390 ARG A CA 1
ATOM 3045 C C . ARG A 1 390 ? 22.979 0.940 -48.067 1.00 72.62 390 ARG A C 1
ATOM 3047 O O . ARG A 1 390 ? 23.373 0.809 -49.223 1.00 72.62 390 ARG A O 1
ATOM 3054 N N . GLN A 1 391 ? 21.910 0.298 -47.591 1.00 72.94 391 GLN A N 1
ATOM 3055 C CA . GLN A 1 391 ? 21.095 -0.603 -48.413 1.00 72.94 391 GLN A CA 1
ATOM 3056 C C . GLN A 1 391 ? 20.399 0.127 -49.570 1.00 72.94 391 GLN A C 1
ATOM 3058 O O . GLN A 1 391 ? 20.292 -0.420 -50.666 1.00 72.94 391 GLN A O 1
ATOM 3063 N N . HIS A 1 392 ? 19.926 1.356 -49.348 1.00 74.69 392 HIS A N 1
ATOM 3064 C CA . HIS A 1 392 ? 19.302 2.154 -50.402 1.00 74.69 392 HIS A CA 1
ATOM 3065 C C . HIS A 1 392 ? 20.293 2.494 -51.520 1.00 74.69 392 HIS A C 1
ATOM 3067 O O . HIS A 1 392 ? 19.999 2.260 -52.690 1.00 74.69 392 HIS A O 1
ATOM 3073 N N . LEU A 1 393 ? 21.486 2.974 -51.156 1.00 66.50 393 LEU A N 1
ATOM 3074 C CA . LEU A 1 393 ? 22.523 3.347 -52.119 1.00 66.50 393 LEU A CA 1
ATOM 3075 C C . LEU A 1 393 ? 22.946 2.154 -52.993 1.00 66.50 393 LEU A C 1
ATOM 3077 O O . LEU A 1 393 ? 23.057 2.282 -54.210 1.00 66.50 393 LEU A O 1
ATOM 3081 N N . ALA A 1 394 ? 23.106 0.974 -52.387 1.00 65.69 394 ALA A N 1
ATOM 3082 C CA . ALA A 1 394 ? 23.401 -0.264 -53.109 1.00 65.69 394 ALA A CA 1
ATOM 3083 C C . ALA A 1 394 ? 22.329 -0.612 -54.161 1.00 65.69 394 ALA A C 1
ATOM 3085 O O . ALA A 1 394 ? 22.654 -0.994 -55.287 1.00 65.69 394 ALA A O 1
ATOM 3086 N N . LYS A 1 395 ? 21.043 -0.430 -53.828 1.00 69.00 395 LYS A N 1
ATOM 3087 C CA . LYS A 1 395 ? 19.930 -0.668 -54.762 1.00 69.00 395 LYS A CA 1
ATOM 3088 C C . LYS A 1 395 ? 19.896 0.337 -55.914 1.00 69.00 395 LYS A C 1
ATOM 3090 O O . LYS A 1 395 ? 19.606 -0.058 -57.044 1.00 69.00 395 LYS A O 1
ATOM 3095 N N . GLU A 1 396 ? 20.190 1.610 -55.656 1.00 69.06 396 GLU A N 1
ATOM 3096 C CA . GLU A 1 396 ? 20.264 2.641 -56.703 1.00 69.06 396 GLU A CA 1
ATOM 3097 C C . GLU A 1 396 ? 21.402 2.372 -57.694 1.00 69.06 396 GLU A C 1
ATOM 3099 O O . GLU A 1 396 ? 21.220 2.520 -58.904 1.00 69.06 396 GLU A O 1
ATOM 3104 N N . ILE A 1 397 ? 22.556 1.929 -57.190 1.00 67.50 397 ILE A N 1
ATOM 3105 C CA . ILE A 1 397 ? 23.701 1.478 -57.994 1.00 67.50 397 ILE A CA 1
ATOM 3106 C C . ILE A 1 397 ? 23.293 0.303 -58.891 1.00 67.50 397 ILE A C 1
ATOM 3108 O O . ILE A 1 397 ? 23.392 0.381 -60.116 1.00 67.50 397 ILE A O 1
ATOM 3112 N N . ALA A 1 398 ? 22.705 -0.745 -58.305 1.00 67.44 398 ALA A N 1
ATOM 3113 C CA . ALA A 1 398 ? 22.183 -1.885 -59.057 1.00 67.44 398 ALA A CA 1
ATOM 3114 C C . ALA A 1 398 ? 21.178 -1.476 -60.152 1.00 67.44 398 ALA A C 1
ATOM 3116 O O . ALA A 1 398 ? 21.131 -2.079 -61.224 1.00 67.44 398 ALA A O 1
ATOM 3117 N N . GLN A 1 399 ? 20.361 -0.448 -59.907 1.00 70.19 399 GLN A N 1
ATOM 3118 C CA . GLN A 1 399 ? 19.411 0.056 -60.894 1.00 70.19 399 GLN A CA 1
ATOM 3119 C C . GLN A 1 399 ? 20.087 0.806 -62.048 1.00 70.19 399 GLN A C 1
ATOM 3121 O O . GLN A 1 399 ? 19.676 0.601 -63.190 1.00 70.19 399 GLN A O 1
ATOM 3126 N N . ARG A 1 400 ? 21.115 1.623 -61.787 1.00 68.12 400 ARG A N 1
ATOM 3127 C CA . ARG A 1 400 ? 21.882 2.313 -62.840 1.00 68.12 400 ARG A CA 1
ATOM 3128 C C . ARG A 1 400 ? 22.600 1.329 -63.761 1.00 68.12 400 ARG A C 1
ATOM 3130 O O . ARG A 1 400 ? 22.512 1.478 -64.977 1.00 68.12 400 ARG A O 1
ATOM 3137 N N . ILE A 1 401 ? 23.191 0.274 -63.194 1.00 66.88 401 ILE A N 1
ATOM 3138 C CA . ILE A 1 401 ? 23.808 -0.833 -63.949 1.00 66.88 401 ILE A CA 1
ATOM 3139 C C . ILE A 1 401 ? 22.800 -1.458 -64.932 1.00 66.88 401 ILE A C 1
ATOM 3141 O O . ILE A 1 401 ? 23.140 -1.686 -66.088 1.00 66.88 401 ILE A O 1
ATOM 3145 N N . ARG A 1 402 ? 21.541 -1.675 -64.519 1.00 65.69 402 ARG A N 1
ATOM 3146 C CA . ARG A 1 402 ? 20.483 -2.242 -65.385 1.00 65.69 402 ARG A CA 1
ATOM 3147 C C . ARG A 1 402 ? 19.956 -1.297 -66.474 1.00 65.69 402 ARG A C 1
ATOM 3149 O O . ARG A 1 402 ? 19.307 -1.765 -67.401 1.00 65.69 402 ARG A O 1
ATOM 3156 N N . GLN A 1 403 ? 20.129 0.018 -66.338 1.00 68.81 403 GLN A N 1
ATOM 3157 C CA . GLN A 1 403 ? 19.547 1.000 -67.267 1.00 68.81 403 GLN A CA 1
ATOM 3158 C C . GLN A 1 403 ? 20.453 1.333 -68.459 1.00 68.81 403 GLN A C 1
ATOM 3160 O O . GLN A 1 403 ? 19.969 1.906 -69.436 1.00 68.81 403 GLN A O 1
ATOM 3165 N N . SER A 1 404 ? 21.741 0.990 -68.405 1.00 69.19 404 SER A N 1
ATOM 3166 C CA . SER A 1 404 ? 22.657 1.188 -69.529 1.00 69.19 404 SER A CA 1
ATOM 3167 C C . SER A 1 404 ? 22.631 -0.018 -70.472 1.00 69.19 404 SER A C 1
ATOM 3169 O O . SER A 1 404 ? 22.699 -1.164 -70.037 1.00 69.19 404 SER A O 1
ATOM 3171 N N . LEU A 1 405 ? 22.535 0.251 -71.776 1.00 67.62 405 LEU A N 1
ATOM 3172 C CA . LEU A 1 405 ? 22.535 -0.767 -72.835 1.00 67.62 405 LEU A CA 1
ATOM 3173 C C . LEU A 1 405 ? 23.927 -0.985 -73.448 1.00 67.62 405 LEU A C 1
ATOM 3175 O O . LEU A 1 405 ? 24.126 -1.955 -74.175 1.00 67.62 405 LEU A O 1
ATOM 3179 N N . ASP A 1 406 ? 24.893 -0.112 -73.148 1.00 76.44 406 ASP A N 1
ATOM 3180 C CA . ASP A 1 406 ? 26.281 -0.298 -73.569 1.00 76.44 406 ASP A CA 1
ATOM 3181 C C . ASP A 1 406 ? 27.051 -1.115 -72.529 1.00 76.44 406 ASP A C 1
ATOM 3183 O O . ASP A 1 406 ? 27.281 -0.661 -71.404 1.00 76.44 406 ASP A O 1
ATOM 3187 N N . LEU A 1 407 ? 27.477 -2.314 -72.934 1.00 75.75 407 LEU A N 1
ATOM 3188 C CA . LEU A 1 407 ? 28.194 -3.257 -72.082 1.00 75.75 407 LEU A CA 1
ATOM 3189 C C . LEU A 1 407 ? 29.448 -2.621 -71.469 1.00 75.75 407 LEU A C 1
ATOM 3191 O O . LEU A 1 407 ? 29.682 -2.778 -70.278 1.00 75.75 407 LEU A O 1
ATOM 3195 N N . GLN A 1 408 ? 30.241 -1.871 -72.238 1.00 79.69 408 GLN A N 1
ATOM 3196 C CA . GLN A 1 408 ? 31.473 -1.273 -71.711 1.00 79.69 408 GLN A CA 1
ATOM 3197 C C . GLN A 1 408 ? 31.188 -0.209 -70.647 1.00 79.69 408 GLN A C 1
ATOM 3199 O O . GLN A 1 408 ? 31.819 -0.207 -69.589 1.00 79.69 408 GLN A O 1
ATOM 3204 N N . THR A 1 409 ? 30.193 0.648 -70.871 1.00 78.44 409 THR A N 1
ATOM 3205 C CA . THR A 1 409 ? 29.759 1.640 -69.879 1.00 78.44 409 THR A CA 1
ATOM 3206 C C . THR A 1 409 ? 29.232 0.981 -68.601 1.00 78.44 409 THR A C 1
ATOM 3208 O O . THR A 1 409 ? 29.599 1.406 -67.507 1.00 78.44 409 THR A O 1
ATOM 3211 N N . VAL A 1 410 ? 28.432 -0.090 -68.720 1.00 76.94 410 VAL A N 1
ATOM 3212 C CA . VAL A 1 410 ? 27.919 -0.858 -67.566 1.00 76.94 410 VAL A CA 1
ATOM 3213 C C . VAL A 1 410 ? 29.067 -1.410 -66.726 1.00 76.94 410 VAL A C 1
ATOM 3215 O O . VAL A 1 410 ? 29.077 -1.253 -65.506 1.00 76.94 410 VAL A O 1
ATOM 3218 N N . LEU A 1 411 ? 30.035 -2.062 -67.375 1.00 82.38 411 LEU A N 1
ATOM 3219 C CA . LEU A 1 411 ? 31.130 -2.725 -66.679 1.00 82.38 411 LEU A CA 1
ATOM 3220 C C . LEU A 1 411 ? 32.065 -1.711 -66.001 1.00 82.38 411 LEU A C 1
ATOM 3222 O O . LEU A 1 411 ? 32.440 -1.931 -64.849 1.00 82.38 411 LEU A O 1
ATOM 3226 N N . ASN A 1 412 ? 32.399 -0.600 -66.673 1.00 84.88 412 ASN A N 1
ATOM 3227 C CA . ASN A 1 412 ? 33.240 0.467 -66.111 1.00 84.88 412 ASN A CA 1
ATOM 3228 C C . ASN A 1 412 ? 32.582 1.136 -64.900 1.00 84.88 412 ASN A C 1
ATOM 3230 O O . ASN A 1 412 ? 33.206 1.230 -63.843 1.00 84.88 412 ASN A O 1
ATOM 3234 N N . ALA A 1 413 ? 31.308 1.523 -65.023 1.00 80.19 413 ALA A N 1
ATOM 3235 C CA . ALA A 1 413 ? 30.568 2.119 -63.915 1.00 80.19 413 ALA A CA 1
ATOM 3236 C C . ALA A 1 413 ? 30.494 1.164 -62.714 1.00 80.19 413 ALA A C 1
ATOM 3238 O O . ALA A 1 413 ? 30.703 1.572 -61.575 1.00 80.19 413 ALA A O 1
ATOM 3239 N N . ALA A 1 414 ? 30.272 -0.130 -62.959 1.00 82.50 414 ALA A N 1
ATOM 3240 C CA . ALA A 1 414 ? 30.143 -1.106 -61.887 1.00 82.50 414 ALA A CA 1
ATOM 3241 C C . ALA A 1 414 ? 31.436 -1.311 -61.089 1.00 82.50 414 ALA A C 1
ATOM 3243 O O . ALA A 1 414 ? 31.388 -1.344 -59.861 1.00 82.50 414 ALA A O 1
ATOM 3244 N N . VAL A 1 415 ? 32.598 -1.439 -61.742 1.00 88.50 415 VAL A N 1
ATOM 3245 C CA . VAL A 1 415 ? 33.862 -1.604 -60.999 1.00 88.50 415 VAL A CA 1
ATOM 3246 C C . VAL A 1 415 ? 34.247 -0.341 -60.228 1.00 88.50 415 VAL A C 1
ATOM 3248 O O . VAL A 1 415 ? 34.823 -0.444 -59.146 1.00 88.50 415 VAL A O 1
ATOM 3251 N N . GLU A 1 416 ? 33.919 0.839 -60.758 1.00 87.12 416 GLU A N 1
ATOM 3252 C CA . GLU A 1 416 ? 34.179 2.119 -60.105 1.00 87.12 416 GLU A CA 1
ATOM 3253 C C . GLU A 1 416 ? 33.317 2.269 -58.854 1.00 87.12 416 GLU A C 1
ATOM 3255 O O . GLU A 1 416 ? 33.846 2.475 -57.760 1.00 87.12 416 GLU A O 1
ATOM 3260 N N . GLU A 1 417 ? 32.012 2.036 -58.980 1.00 82.06 417 GLU A N 1
ATOM 3261 C CA . GLU A 1 417 ? 31.076 2.136 -57.864 1.00 82.06 417 GLU A CA 1
ATOM 3262 C C . GLU A 1 417 ? 31.351 1.079 -56.783 1.00 82.06 417 GLU A C 1
ATOM 3264 O O . GLU A 1 417 ? 31.326 1.395 -55.593 1.00 82.06 417 GLU A O 1
ATOM 3269 N N . VAL A 1 418 ? 31.694 -0.162 -57.158 1.00 86.69 418 VAL A N 1
ATOM 3270 C CA . VAL A 1 418 ? 32.092 -1.197 -56.184 1.00 86.69 418 VAL A CA 1
ATOM 3271 C C . VAL A 1 418 ? 33.342 -0.762 -55.416 1.00 86.69 418 VAL A C 1
ATOM 3273 O O . VAL A 1 418 ? 33.397 -0.936 -54.196 1.00 86.69 418 VAL A O 1
ATOM 3276 N N . ARG A 1 419 ? 34.335 -0.171 -56.099 1.00 89.75 419 ARG A N 1
ATOM 3277 C CA . ARG A 1 419 ? 35.572 0.298 -55.457 1.00 89.75 419 ARG A CA 1
ATOM 3278 C C . ARG A 1 419 ? 35.275 1.399 -54.445 1.00 89.75 419 ARG A C 1
ATOM 3280 O O . ARG A 1 419 ? 35.829 1.376 -53.345 1.00 89.75 419 ARG A O 1
ATOM 3287 N N . GLU A 1 420 ? 34.403 2.339 -54.804 1.00 84.94 420 GLU A N 1
ATOM 3288 C CA . GLU A 1 420 ? 33.998 3.444 -53.936 1.00 84.94 420 GLU A CA 1
ATOM 3289 C C . GLU A 1 420 ? 33.169 2.974 -52.739 1.00 84.94 420 GLU A C 1
ATOM 3291 O O . GLU A 1 420 ? 33.464 3.348 -51.606 1.00 84.94 420 GLU A O 1
ATOM 3296 N N . VAL A 1 421 ? 32.166 2.117 -52.936 1.00 83.50 421 VAL A N 1
ATOM 3297 C CA . VAL A 1 421 ? 31.301 1.663 -51.835 1.00 83.50 421 VAL A CA 1
ATOM 3298 C C . VAL A 1 421 ? 32.066 0.787 -50.844 1.00 83.50 421 VAL A C 1
ATOM 3300 O O . VAL A 1 421 ? 31.906 0.942 -49.632 1.00 83.50 421 VAL A O 1
ATOM 3303 N N . LEU A 1 422 ? 32.925 -0.109 -51.339 1.00 85.62 422 LEU A N 1
ATOM 3304 C CA . LEU A 1 422 ? 33.734 -0.977 -50.481 1.00 85.62 422 LEU A CA 1
ATOM 3305 C C . LEU A 1 422 ? 34.996 -0.287 -49.949 1.00 85.62 422 LEU A C 1
ATOM 3307 O O . LEU A 1 422 ? 35.656 -0.847 -49.066 1.00 85.62 422 LEU A O 1
ATOM 3311 N N . GLN A 1 423 ? 35.325 0.915 -50.439 1.00 86.81 423 GLN A N 1
ATOM 3312 C CA . GLN A 1 423 ? 36.539 1.658 -50.087 1.00 86.81 423 GLN A CA 1
ATOM 3313 C C . GLN A 1 423 ? 37.781 0.758 -50.223 1.00 86.81 423 GLN A C 1
ATOM 3315 O O . GLN A 1 423 ? 38.515 0.511 -49.263 1.00 86.81 423 GLN A O 1
ATOM 3320 N N . THR A 1 424 ? 37.950 0.165 -51.405 1.00 90.50 424 THR A N 1
ATOM 3321 C CA . THR A 1 424 ? 39.033 -0.782 -51.725 1.00 90.50 424 THR A CA 1
ATOM 3322 C C . THR A 1 424 ? 40.009 -0.205 -52.738 1.00 90.50 424 THR A C 1
ATOM 3324 O O . THR A 1 424 ? 39.724 0.782 -53.407 1.00 90.50 424 THR A O 1
ATOM 3327 N N . ASP A 1 425 ? 41.171 -0.839 -52.874 1.00 93.56 425 ASP A N 1
ATOM 3328 C CA . ASP A 1 425 ? 42.265 -0.316 -53.694 1.00 93.56 425 ASP A CA 1
ATOM 3329 C C . ASP A 1 425 ? 42.068 -0.578 -55.186 1.00 93.56 425 ASP A C 1
ATOM 3331 O O . ASP A 1 425 ? 42.422 0.255 -56.026 1.00 93.56 425 ASP A O 1
ATOM 3335 N N . ARG A 1 426 ? 41.513 -1.747 -55.515 1.00 94.62 426 ARG A N 1
ATOM 3336 C CA . ARG A 1 426 ? 41.275 -2.155 -56.894 1.00 94.62 426 ARG A CA 1
ATOM 3337 C C . ARG A 1 426 ? 40.060 -3.070 -56.988 1.00 94.62 426 ARG A C 1
ATOM 3339 O O . ARG A 1 426 ? 39.912 -3.986 -56.184 1.00 94.62 426 ARG A O 1
ATOM 3346 N N . VAL A 1 427 ? 39.236 -2.851 -58.003 1.00 93.81 427 VAL A N 1
ATOM 3347 C CA . VAL A 1 427 ? 38.169 -3.764 -58.419 1.00 93.81 427 VAL A CA 1
ATOM 3348 C C . VAL A 1 427 ? 38.388 -4.118 -59.876 1.00 93.81 427 VAL A C 1
ATOM 3350 O O . VAL A 1 427 ? 38.666 -3.252 -60.703 1.00 93.81 427 VAL A O 1
ATOM 3353 N N . VAL A 1 428 ? 38.290 -5.402 -60.178 1.00 92.19 428 VAL A N 1
ATOM 3354 C CA . VAL A 1 428 ? 38.603 -5.963 -61.481 1.00 92.19 428 VAL A CA 1
ATOM 3355 C C . VAL A 1 428 ? 37.475 -6.873 -61.916 1.00 92.19 428 VAL A C 1
ATOM 3357 O O . VAL A 1 428 ? 36.977 -7.685 -61.137 1.00 92.19 428 VAL A O 1
ATOM 3360 N N . LEU A 1 429 ? 37.111 -6.772 -63.186 1.00 90.50 429 LEU A N 1
ATOM 3361 C CA . LEU A 1 429 ? 36.239 -7.729 -63.829 1.00 90.50 429 LEU A CA 1
ATOM 3362 C C . LEU A 1 429 ? 37.060 -8.608 -64.770 1.00 90.50 429 LEU A C 1
ATOM 3364 O O . LEU A 1 429 ? 37.648 -8.140 -65.748 1.00 90.50 429 LEU A O 1
ATOM 3368 N N . TYR A 1 430 ? 37.105 -9.894 -64.452 1.00 88.19 430 TYR A N 1
ATOM 3369 C CA . TYR A 1 430 ? 37.838 -10.905 -65.196 1.00 88.19 430 TYR A CA 1
ATOM 3370 C C . TYR A 1 430 ? 36.863 -11.728 -66.031 1.00 88.19 430 TYR A C 1
ATOM 3372 O O . TYR A 1 430 ? 35.967 -12.356 -65.475 1.00 88.19 430 TYR A O 1
ATOM 3380 N N . ARG A 1 431 ? 37.014 -11.740 -67.354 1.00 87.75 431 ARG A N 1
ATOM 3381 C CA . ARG A 1 431 ? 36.142 -12.495 -68.262 1.00 87.75 431 ARG A CA 1
ATOM 3382 C C . ARG A 1 431 ? 36.834 -13.771 -68.716 1.00 87.75 431 ARG A C 1
ATOM 3384 O O . ARG A 1 431 ? 37.998 -13.709 -69.104 1.00 87.75 431 ARG A O 1
ATOM 3391 N N . PHE A 1 432 ? 36.109 -14.887 -68.729 1.00 85.25 432 PHE A N 1
ATOM 3392 C CA . PHE A 1 432 ? 36.592 -16.127 -69.336 1.00 85.25 432 PHE A CA 1
ATOM 3393 C C . PHE A 1 432 ? 36.347 -16.127 -70.852 1.00 85.25 432 PHE A C 1
ATOM 3395 O O . PHE A 1 432 ? 35.280 -15.744 -71.329 1.00 85.25 432 PHE A O 1
ATOM 3402 N N . ASP A 1 433 ? 37.342 -16.570 -71.607 1.00 79.62 433 ASP A N 1
ATOM 3403 C CA . ASP A 1 433 ? 37.252 -16.926 -73.018 1.00 79.62 433 ASP A CA 1
ATOM 3404 C C . ASP A 1 433 ? 36.882 -18.428 -73.151 1.00 79.62 433 ASP A C 1
ATOM 3406 O O . ASP A 1 433 ? 36.993 -19.177 -72.174 1.00 79.62 433 ASP A O 1
ATOM 3410 N N . PRO A 1 434 ? 36.441 -18.910 -74.333 1.00 76.38 434 PRO A N 1
ATOM 3411 C CA . PRO A 1 434 ? 35.930 -20.281 -74.508 1.00 76.38 434 PRO A CA 1
ATOM 3412 C C . PRO A 1 434 ? 36.890 -21.404 -74.083 1.00 76.38 434 PRO A C 1
ATOM 3414 O O . PRO A 1 434 ? 36.447 -22.467 -73.654 1.00 76.38 434 PRO A O 1
ATOM 3417 N N . ASP A 1 435 ? 38.198 -21.152 -74.154 1.00 73.25 435 ASP A N 1
ATOM 3418 C CA . ASP A 1 435 ? 39.260 -22.090 -73.771 1.00 73.25 435 ASP A CA 1
ATOM 3419 C C . ASP A 1 435 ? 39.614 -22.031 -72.266 1.00 73.25 435 ASP A C 1
ATOM 3421 O O . ASP A 1 435 ? 40.640 -22.567 -71.835 1.00 73.25 435 ASP A O 1
ATOM 3425 N N . TRP A 1 436 ? 38.782 -21.354 -71.463 1.00 74.56 436 TRP A N 1
ATOM 3426 C CA . TRP A 1 436 ? 38.951 -21.081 -70.026 1.00 74.56 436 TRP A CA 1
ATOM 3427 C C . TRP A 1 436 ? 40.185 -20.258 -69.647 1.00 74.56 436 TRP A C 1
ATOM 3429 O O . TRP A 1 436 ? 40.475 -20.087 -68.461 1.00 74.56 436 TRP A O 1
ATOM 3439 N N . TYR A 1 437 ? 40.881 -19.691 -70.631 1.00 72.12 437 TYR A N 1
ATOM 3440 C CA . TYR A 1 437 ? 41.709 -18.515 -70.393 1.00 72.12 437 TYR A CA 1
ATOM 3441 C C . TYR A 1 437 ? 40.814 -17.349 -70.013 1.00 72.12 437 TYR A C 1
ATOM 3443 O O . TYR A 1 437 ? 39.632 -17.336 -70.341 1.00 72.12 437 TYR A O 1
ATOM 3451 N N . GLY A 1 438 ? 41.356 -16.355 -69.335 1.00 75.25 438 GLY A N 1
ATOM 3452 C CA . GLY A 1 438 ? 40.597 -15.148 -69.098 1.00 75.25 438 GLY A CA 1
ATOM 3453 C C . GLY A 1 438 ? 41.472 -13.923 -69.032 1.00 75.25 438 GLY A C 1
ATOM 3454 O O . GLY A 1 438 ? 42.691 -13.985 -68.849 1.00 75.25 438 GLY A O 1
ATOM 3455 N N . GLN A 1 439 ? 40.806 -12.800 -69.215 1.00 83.31 439 GLN A N 1
ATOM 3456 C CA . GLN A 1 439 ? 41.418 -11.496 -69.345 1.00 83.31 439 GLN A CA 1
ATOM 3457 C C . GLN A 1 439 ? 40.679 -10.495 -68.475 1.00 83.31 439 GLN A C 1
ATOM 3459 O O . GLN A 1 439 ? 39.462 -10.562 -68.285 1.00 83.31 439 GLN A O 1
ATOM 3464 N N . ILE A 1 440 ? 41.439 -9.542 -67.955 1.00 86.94 440 ILE A N 1
ATOM 3465 C CA . ILE A 1 440 ? 40.886 -8.398 -67.249 1.00 86.94 440 ILE A CA 1
ATOM 3466 C C . ILE A 1 440 ? 40.282 -7.470 -68.298 1.00 86.94 440 ILE A C 1
ATOM 3468 O O . ILE A 1 440 ? 41.012 -6.849 -69.070 1.00 86.94 440 ILE A O 1
ATOM 3472 N N . VAL A 1 441 ? 38.950 -7.424 -68.349 1.00 86.94 441 VAL A N 1
ATOM 3473 C CA . VAL A 1 441 ? 38.216 -6.627 -69.343 1.00 86.94 441 VAL A CA 1
ATOM 3474 C C . VAL A 1 441 ? 37.987 -5.200 -68.877 1.00 86.94 441 VAL A C 1
ATOM 3476 O O . VAL A 1 441 ? 37.921 -4.301 -69.708 1.00 86.94 441 VAL A O 1
ATOM 3479 N N . VAL A 1 442 ? 37.867 -5.006 -67.564 1.00 89.06 442 VAL A N 1
ATOM 3480 C CA . VAL A 1 442 ? 37.596 -3.718 -66.933 1.00 89.06 442 VAL A CA 1
ATOM 3481 C C . VAL A 1 442 ? 38.254 -3.685 -65.551 1.00 89.06 442 VAL A C 1
ATOM 3483 O O . VAL A 1 442 ? 38.258 -4.683 -64.827 1.00 89.06 442 VAL A O 1
ATOM 3486 N N . GLU A 1 443 ? 38.808 -2.531 -65.185 1.00 93.12 443 GLU A N 1
ATOM 3487 C CA . GLU A 1 443 ? 39.485 -2.300 -63.911 1.00 93.12 443 GLU A CA 1
ATOM 3488 C C . GLU A 1 443 ? 39.197 -0.887 -63.396 1.00 93.12 443 GLU A C 1
ATOM 3490 O O . GLU A 1 443 ? 39.271 0.085 -64.143 1.00 93.12 443 GLU A O 1
ATOM 3495 N N . SER A 1 444 ? 38.948 -0.775 -62.091 1.00 93.06 444 SER A N 1
ATOM 3496 C CA . SER A 1 444 ? 39.025 0.480 -61.352 1.00 93.06 444 SER A CA 1
ATOM 3497 C C . SER A 1 444 ? 40.106 0.358 -60.284 1.00 93.06 444 SER A C 1
ATOM 3499 O O . SER A 1 444 ? 40.021 -0.493 -59.400 1.00 93.06 444 SER A O 1
ATOM 3501 N N . VAL A 1 445 ? 41.137 1.202 -60.353 1.00 93.19 445 VAL A N 1
ATOM 3502 C CA . VAL A 1 445 ? 42.336 1.135 -59.499 1.00 93.19 445 VAL A CA 1
ATOM 3503 C C . VAL A 1 445 ? 42.693 2.514 -58.950 1.00 93.19 445 VAL A C 1
ATOM 3505 O O . VAL A 1 445 ? 42.602 3.506 -59.670 1.00 93.19 445 VAL A O 1
ATOM 3508 N N . GLY A 1 446 ? 43.016 2.602 -57.659 1.00 87.69 446 GLY A N 1
ATOM 3509 C CA . GLY A 1 446 ? 43.458 3.860 -57.056 1.00 87.69 446 GLY A CA 1
ATOM 3510 C C . GLY A 1 446 ? 44.849 4.273 -57.549 1.00 87.69 446 GLY A C 1
ATOM 3511 O O . GLY A 1 446 ? 45.691 3.416 -57.805 1.00 87.69 446 GLY A O 1
ATOM 3512 N N . ASP A 1 447 ? 45.126 5.579 -57.593 1.00 83.38 447 ASP A N 1
ATOM 3513 C CA . ASP A 1 447 ? 46.342 6.171 -58.192 1.00 83.38 447 ASP A CA 1
ATOM 3514 C C . ASP A 1 447 ? 47.682 5.632 -57.651 1.00 83.38 447 ASP A C 1
ATOM 3516 O O . ASP A 1 447 ? 48.733 5.807 -58.264 1.00 83.38 447 ASP A O 1
ATOM 3520 N N . ARG A 1 448 ? 47.669 4.997 -56.474 1.00 85.44 448 ARG A N 1
ATOM 3521 C CA . ARG A 1 448 ? 48.862 4.452 -55.805 1.00 85.44 448 ARG A CA 1
ATOM 3522 C C . ARG A 1 448 ? 49.266 3.060 -56.294 1.00 85.44 448 ARG A C 1
ATOM 3524 O O . ARG A 1 448 ? 50.339 2.590 -55.919 1.00 85.44 448 ARG A O 1
ATOM 3531 N N . TRP A 1 449 ? 48.427 2.395 -57.082 1.00 88.81 449 TRP A N 1
ATOM 3532 C CA . TRP A 1 449 ? 48.586 0.986 -57.437 1.00 88.81 449 TRP A CA 1
ATOM 3533 C C . TRP A 1 449 ? 48.759 0.814 -58.940 1.00 88.81 449 TRP A C 1
ATOM 3535 O O . TRP A 1 449 ? 48.188 1.556 -59.734 1.00 88.81 449 TRP A O 1
ATOM 3545 N N . GLN A 1 450 ? 49.549 -0.180 -59.346 1.00 86.06 450 GLN A N 1
ATOM 3546 C CA . GLN A 1 450 ? 49.786 -0.423 -60.767 1.00 86.06 450 GLN A CA 1
ATOM 3547 C C . GLN A 1 450 ? 48.517 -0.983 -61.427 1.00 86.06 450 GLN A C 1
ATOM 3549 O O . GLN A 1 450 ? 47.945 -1.930 -60.884 1.00 86.06 450 GLN A O 1
ATOM 3554 N N . PRO A 1 451 ? 48.064 -0.444 -62.571 1.00 87.81 451 PRO A N 1
ATOM 3555 C CA . PRO A 1 451 ? 46.975 -1.048 -63.329 1.00 87.81 451 PRO A CA 1
ATOM 3556 C C . PRO A 1 451 ? 47.319 -2.483 -63.744 1.00 87.81 451 PRO A C 1
ATOM 3558 O O . PRO A 1 451 ? 48.454 -2.783 -64.119 1.00 87.81 451 PRO A O 1
ATOM 3561 N N . SER A 1 452 ? 46.335 -3.368 -63.654 1.00 84.06 452 SER A N 1
ATOM 3562 C CA . SER A 1 452 ? 46.410 -4.777 -64.047 1.00 84.06 452 SER A CA 1
ATOM 3563 C C . SER A 1 452 ? 45.660 -5.079 -65.347 1.00 84.06 452 SER A C 1
ATOM 3565 O O . SER A 1 452 ? 45.758 -6.190 -65.869 1.00 84.06 452 SER A O 1
ATOM 3567 N N . ILE A 1 453 ? 44.954 -4.094 -65.909 1.00 79.44 453 ILE A N 1
ATOM 3568 C CA . ILE A 1 453 ? 44.300 -4.196 -67.213 1.00 79.44 453 ILE A CA 1
ATOM 3569 C C . ILE A 1 453 ? 45.298 -4.611 -68.311 1.00 79.44 453 ILE A C 1
ATOM 3571 O O . ILE A 1 453 ? 46.440 -4.154 -68.348 1.00 79.44 453 ILE A O 1
ATOM 3575 N N . HIS A 1 454 ? 44.876 -5.527 -69.188 1.00 69.75 454 HIS A N 1
ATOM 3576 C CA . HIS A 1 454 ? 45.701 -6.177 -70.224 1.00 69.75 454 HIS A CA 1
ATOM 3577 C C . HIS A 1 454 ? 46.820 -7.116 -69.738 1.00 69.75 454 HIS A C 1
ATOM 3579 O O . HIS A 1 454 ? 47.553 -7.660 -70.568 1.00 69.75 454 HIS A O 1
ATOM 3585 N N . ALA A 1 455 ? 46.955 -7.373 -68.434 1.00 72.81 455 ALA A N 1
ATOM 3586 C CA . ALA A 1 455 ? 47.851 -8.424 -67.970 1.00 72.81 455 ALA A CA 1
ATOM 3587 C C . ALA A 1 455 ? 47.326 -9.801 -68.412 1.00 72.81 455 ALA A C 1
ATOM 3589 O O . ALA A 1 455 ? 46.180 -10.159 -68.134 1.00 72.81 455 ALA A O 1
ATOM 3590 N N . GLN A 1 456 ? 48.174 -10.598 -69.067 1.00 65.75 456 GLN A N 1
ATOM 3591 C CA . GLN A 1 456 ? 47.892 -12.020 -69.249 1.00 65.75 456 GLN A CA 1
ATOM 3592 C C . GLN A 1 456 ? 48.040 -12.721 -67.899 1.00 65.75 456 GLN A C 1
ATOM 3594 O O . GLN A 1 456 ? 49.136 -12.809 -67.339 1.00 65.75 456 GLN A O 1
ATOM 3599 N N . VAL A 1 457 ? 46.908 -13.169 -67.357 1.00 69.12 457 VAL A N 1
ATOM 3600 C CA . VAL A 1 457 ? 46.846 -13.933 -66.112 1.00 69.12 457 VAL A CA 1
ATOM 3601 C C . VAL A 1 457 ? 46.988 -15.410 -66.470 1.00 69.12 457 VAL A C 1
ATOM 3603 O O . VAL A 1 457 ? 46.000 -16.108 -66.685 1.00 69.12 457 VAL A O 1
ATOM 3606 N N . GLU A 1 458 ? 48.228 -15.880 -66.575 1.00 63.78 458 GLU A N 1
ATOM 3607 C CA . GLU A 1 458 ? 48.522 -17.311 -66.659 1.00 63.78 458 GLU A CA 1
ATOM 3608 C C . GLU A 1 458 ? 48.616 -17.880 -65.242 1.00 63.78 458 GLU A C 1
ATOM 3610 O O . GLU A 1 458 ? 49.681 -17.905 -64.630 1.00 63.78 458 GLU A O 1
ATOM 3615 N N . ASP A 1 459 ? 47.477 -18.297 -64.689 1.00 62.75 459 ASP A N 1
ATOM 3616 C CA . ASP A 1 459 ? 47.461 -19.051 -63.436 1.00 62.75 459 ASP A CA 1
ATOM 3617 C C . ASP A 1 459 ? 47.533 -20.552 -63.747 1.00 62.75 459 ASP A C 1
ATOM 3619 O O . ASP A 1 459 ? 46.526 -21.255 -63.881 1.00 62.75 459 ASP A O 1
ATOM 3623 N N . GLU A 1 460 ? 48.765 -21.037 -63.901 1.00 57.91 460 GLU A N 1
ATOM 3624 C CA . GLU A 1 460 ? 49.084 -22.443 -64.169 1.00 57.91 460 GLU A CA 1
ATOM 3625 C C . GLU A 1 460 ? 48.572 -23.380 -63.049 1.00 57.91 460 GLU A C 1
ATOM 3627 O O . GLU A 1 460 ? 48.324 -24.561 -63.289 1.00 57.91 460 GLU A O 1
ATOM 3632 N N . CYS A 1 461 ? 48.299 -22.835 -61.855 1.00 56.94 461 CYS A N 1
ATOM 3633 C CA . CYS A 1 461 ? 47.747 -23.538 -60.698 1.00 56.94 461 CYS A CA 1
ATOM 3634 C C . CYS A 1 461 ? 46.203 -23.512 -60.616 1.00 56.94 461 CYS A C 1
ATOM 3636 O O . CYS A 1 461 ? 45.605 -24.329 -59.911 1.00 56.94 461 CYS A O 1
ATOM 3638 N N . PHE A 1 462 ? 45.520 -22.632 -61.357 1.00 59.09 462 PHE A N 1
ATOM 3639 C CA . PHE A 1 462 ? 44.053 -22.469 -61.310 1.00 59.09 462 PHE A CA 1
ATOM 3640 C C . PHE A 1 462 ? 43.288 -23.424 -62.237 1.00 59.09 462 PHE A C 1
ATOM 3642 O O . PHE A 1 462 ? 42.105 -23.714 -62.018 1.00 59.09 462 PHE A O 1
ATOM 3649 N N . ARG A 1 463 ? 43.960 -23.914 -63.287 1.00 56.81 463 ARG A N 1
ATOM 3650 C CA . ARG A 1 463 ? 43.334 -24.454 -64.505 1.00 56.81 463 ARG A CA 1
ATOM 3651 C C . ARG A 1 463 ? 42.562 -25.767 -64.324 1.00 56.81 463 ARG A C 1
ATOM 3653 O O . ARG A 1 463 ? 41.622 -26.018 -65.069 1.00 56.81 463 ARG A O 1
ATOM 3660 N N . THR A 1 464 ? 42.910 -26.600 -63.344 1.00 54.38 464 THR A N 1
ATOM 3661 C CA . THR A 1 464 ? 42.406 -27.989 -63.265 1.00 54.38 464 THR A CA 1
ATOM 3662 C C . THR A 1 464 ? 41.401 -28.268 -62.143 1.00 54.38 464 THR A C 1
ATOM 3664 O O . THR A 1 464 ? 40.854 -29.367 -62.106 1.00 54.38 464 THR A O 1
ATOM 3667 N N . SER A 1 465 ? 41.099 -27.318 -61.245 1.00 60.38 465 SER A N 1
ATOM 3668 C CA . SER A 1 465 ? 40.282 -27.625 -60.046 1.00 60.38 465 SER A CA 1
ATOM 3669 C C . SER A 1 465 ? 39.281 -26.556 -59.580 1.00 60.38 465 SER A C 1
ATOM 3671 O O . SER A 1 465 ? 38.359 -26.890 -58.834 1.00 60.38 465 SER A O 1
ATOM 3673 N N . HIS A 1 466 ? 39.394 -25.291 -60.008 1.00 67.38 466 HIS A N 1
ATOM 3674 C CA . HIS A 1 466 ? 38.648 -24.187 -59.378 1.00 67.38 466 HIS A CA 1
ATOM 3675 C C . HIS A 1 466 ? 37.458 -23.648 -60.190 1.00 67.38 466 HIS A C 1
ATOM 3677 O O . HIS A 1 466 ? 36.457 -23.248 -59.589 1.00 67.38 466 HIS A O 1
ATOM 3683 N N . VAL A 1 467 ? 37.508 -23.691 -61.527 1.00 70.81 467 VAL A N 1
ATOM 3684 C CA . VAL A 1 467 ? 36.428 -23.201 -62.413 1.00 70.81 467 VAL A CA 1
ATOM 3685 C C . VAL A 1 467 ? 35.061 -23.857 -62.126 1.00 70.81 467 VAL A C 1
ATOM 3687 O O . VAL A 1 467 ? 34.085 -23.117 -61.966 1.00 70.81 467 VAL A O 1
ATOM 3690 N N . PRO A 1 468 ? 34.950 -25.192 -61.931 1.00 75.69 468 PRO A N 1
ATOM 3691 C CA . PRO A 1 468 ? 33.663 -25.827 -61.623 1.00 75.69 468 PRO A CA 1
ATOM 3692 C C . PRO A 1 468 ? 33.043 -25.364 -60.299 1.00 75.69 468 PRO A C 1
ATOM 3694 O O . PRO A 1 468 ? 31.840 -25.498 -60.088 1.00 75.69 468 PRO A O 1
ATOM 3697 N N . LEU A 1 469 ? 33.853 -24.835 -59.378 1.00 79.88 469 LEU A N 1
ATOM 3698 C CA . LEU A 1 469 ? 33.363 -24.334 -58.098 1.00 79.88 469 LEU A CA 1
ATOM 3699 C C . LEU A 1 469 ? 32.722 -22.950 -58.259 1.00 79.88 469 LEU A C 1
ATOM 3701 O O . LEU A 1 469 ? 31.680 -22.695 -57.662 1.00 79.88 469 LEU A O 1
ATOM 3705 N N . TYR A 1 470 ? 33.294 -22.083 -59.096 1.00 82.94 470 TYR A N 1
ATOM 3706 C CA . TYR A 1 470 ? 32.713 -20.770 -59.400 1.00 82.94 470 TYR A CA 1
ATOM 3707 C C . TYR A 1 470 ? 31.446 -20.872 -60.258 1.00 82.94 470 TYR A C 1
ATOM 3709 O O . TYR A 1 470 ? 30.513 -20.108 -60.032 1.00 82.94 470 TYR A O 1
ATOM 3717 N N . GLN A 1 471 ? 31.344 -21.877 -61.138 1.00 81.75 471 GLN A N 1
ATOM 3718 C CA . GLN A 1 471 ? 30.086 -22.212 -61.831 1.00 81.75 471 GLN A CA 1
ATOM 3719 C C . GLN A 1 471 ? 28.946 -22.559 -60.857 1.00 81.75 471 GLN A C 1
ATOM 3721 O O . GLN A 1 471 ? 27.787 -22.292 -61.141 1.00 81.75 471 GLN A O 1
ATOM 3726 N N . LYS A 1 472 ? 29.269 -23.108 -59.677 1.00 81.56 472 LYS A N 1
ATOM 3727 C CA . LYS A 1 472 ? 28.304 -23.397 -58.602 1.00 81.56 472 LYS A CA 1
ATOM 3728 C C . LYS A 1 472 ? 28.067 -22.212 -57.654 1.00 81.56 472 LYS A C 1
ATOM 3730 O O . LYS A 1 472 ? 27.505 -22.404 -56.580 1.00 81.56 472 LYS A O 1
ATOM 3735 N N . GLY A 1 473 ? 28.525 -21.007 -58.003 1.00 82.88 473 GLY A N 1
ATOM 3736 C CA . GLY A 1 473 ? 28.321 -19.806 -57.189 1.00 82.88 473 GLY A CA 1
ATOM 3737 C C . GLY A 1 473 ? 29.320 -19.621 -56.039 1.00 82.88 473 GLY A C 1
ATOM 3738 O O . GLY A 1 473 ? 29.038 -18.869 -55.109 1.00 82.88 473 GLY A O 1
ATOM 3739 N N . ARG A 1 474 ? 30.482 -20.297 -56.055 1.00 86.44 474 ARG A N 1
ATOM 3740 C CA . ARG A 1 474 ? 31.493 -20.157 -54.989 1.00 86.44 474 ARG A CA 1
ATOM 3741 C C . ARG A 1 474 ? 31.938 -18.706 -54.826 1.00 86.44 474 ARG A C 1
ATOM 3743 O O . ARG A 1 474 ? 32.446 -18.111 -55.765 1.00 86.44 474 ARG A O 1
ATOM 3750 N N . VAL A 1 475 ? 31.899 -18.214 -53.592 1.00 90.19 475 VAL A N 1
ATOM 3751 C CA . VAL A 1 475 ? 32.587 -16.985 -53.182 1.00 90.19 475 VAL A CA 1
ATOM 3752 C C . VAL A 1 475 ? 33.895 -17.335 -52.488 1.00 90.19 475 VAL A C 1
ATOM 3754 O O . VAL A 1 475 ? 33.946 -18.243 -51.654 1.00 90.19 475 VAL A O 1
ATOM 3757 N N . ARG A 1 476 ? 34.976 -16.636 -52.837 1.00 90.06 476 ARG A N 1
ATOM 3758 C CA . ARG A 1 476 ? 36.292 -16.824 -52.219 1.00 90.06 476 ARG A CA 1
ATOM 3759 C C . ARG A 1 476 ? 36.684 -15.563 -51.467 1.00 90.06 476 ARG A C 1
ATOM 3761 O O . ARG A 1 476 ? 36.896 -14.520 -52.069 1.00 90.06 476 ARG A O 1
ATOM 3768 N N . VAL A 1 477 ? 36.808 -15.700 -50.151 1.00 92.12 477 VAL A N 1
ATOM 3769 C CA . VAL A 1 477 ? 37.204 -14.632 -49.229 1.00 92.12 477 VAL A CA 1
ATOM 3770 C C . VAL A 1 477 ? 38.604 -14.940 -48.709 1.00 92.12 477 VAL A C 1
ATOM 3772 O O . VAL A 1 477 ? 38.829 -16.002 -48.128 1.00 92.12 477 VAL A O 1
ATOM 3775 N N . ILE A 1 478 ? 39.554 -14.038 -48.934 1.00 92.94 478 ILE A N 1
ATOM 3776 C CA . ILE A 1 478 ? 40.948 -14.157 -48.501 1.00 92.94 478 ILE A CA 1
ATOM 3777 C C . ILE A 1 478 ? 41.294 -12.879 -47.744 1.00 92.94 478 ILE A C 1
ATOM 3779 O O . ILE A 1 478 ? 41.404 -11.806 -48.337 1.00 92.94 478 ILE A O 1
ATOM 3783 N N . ALA A 1 479 ? 41.443 -12.992 -46.424 1.00 92.81 479 ALA A N 1
ATOM 3784 C CA . ALA A 1 479 ? 41.770 -11.846 -45.578 1.00 92.81 479 ALA A CA 1
ATOM 3785 C C . ALA A 1 479 ? 43.256 -11.459 -45.644 1.00 92.81 479 ALA A C 1
ATOM 3787 O O . ALA A 1 479 ? 43.592 -10.282 -45.536 1.00 92.81 479 ALA A O 1
ATOM 3788 N N . ASP A 1 480 ? 44.131 -12.448 -45.840 1.00 94.06 480 ASP A N 1
ATOM 3789 C CA . ASP A 1 480 ? 45.569 -12.268 -46.037 1.00 94.06 480 ASP A CA 1
ATOM 3790 C C . ASP A 1 480 ? 46.117 -13.395 -46.917 1.00 94.06 480 ASP A C 1
ATOM 3792 O O . ASP A 1 480 ? 45.968 -14.573 -46.578 1.00 94.06 480 ASP A O 1
ATOM 3796 N N . ILE A 1 481 ? 46.752 -13.055 -48.039 1.00 91.81 481 ILE A N 1
ATOM 3797 C CA . ILE A 1 481 ? 47.246 -14.049 -49.006 1.00 91.81 481 ILE A CA 1
ATOM 3798 C C . ILE A 1 481 ? 48.330 -14.966 -48.418 1.00 91.81 481 ILE A C 1
ATOM 3800 O O . ILE A 1 481 ? 48.411 -16.131 -48.800 1.00 91.81 481 ILE A O 1
ATOM 3804 N N . TYR A 1 482 ? 49.101 -14.483 -47.439 1.00 91.88 482 TYR A N 1
ATOM 3805 C CA . TYR A 1 482 ? 50.180 -15.246 -46.799 1.00 91.88 482 TYR A CA 1
ATOM 3806 C C . TYR A 1 482 ? 49.685 -16.232 -45.737 1.00 91.88 482 TYR A C 1
ATOM 3808 O O . TYR A 1 482 ? 50.383 -17.187 -45.410 1.00 91.88 482 TYR A O 1
ATOM 3816 N N . ASN A 1 483 ? 48.473 -16.020 -45.214 1.00 90.31 483 ASN A N 1
ATOM 3817 C CA . ASN A 1 483 ? 47.903 -16.808 -44.118 1.00 90.31 483 ASN A CA 1
ATOM 3818 C C . ASN A 1 483 ? 46.678 -17.639 -44.542 1.00 90.31 483 ASN A C 1
ATOM 3820 O O . ASN A 1 483 ? 46.074 -18.320 -43.717 1.00 90.31 483 ASN A O 1
ATOM 3824 N N . ALA A 1 484 ? 46.305 -17.613 -45.825 1.00 86.12 484 ALA A N 1
ATOM 3825 C CA . ALA A 1 484 ? 45.112 -18.286 -46.345 1.00 86.12 484 ALA A CA 1
ATOM 3826 C C . ALA A 1 484 ? 45.346 -19.725 -46.846 1.00 86.12 484 ALA A C 1
ATOM 3828 O O . ALA A 1 484 ? 44.429 -20.325 -47.413 1.00 86.12 484 ALA A O 1
ATOM 3829 N N . GLY A 1 485 ? 46.553 -20.275 -46.656 1.00 84.38 485 GLY A N 1
ATOM 3830 C CA . GLY A 1 485 ? 46.905 -21.628 -47.103 1.00 84.38 485 GLY A CA 1
ATOM 3831 C C . GLY A 1 485 ? 46.827 -21.797 -48.623 1.00 84.38 485 GLY A C 1
ATOM 3832 O O . GLY A 1 485 ? 46.334 -22.814 -49.101 1.00 84.38 485 GLY A O 1
ATOM 3833 N N . LEU A 1 486 ? 47.228 -20.765 -49.371 1.00 84.25 486 LEU A N 1
ATOM 3834 C CA . LEU A 1 486 ? 47.260 -20.777 -50.834 1.00 84.25 486 LEU A CA 1
ATOM 3835 C C . LEU A 1 486 ? 48.540 -21.456 -51.327 1.00 84.25 486 LEU A C 1
ATOM 3837 O O . LEU A 1 486 ? 49.581 -21.376 -50.672 1.00 84.25 486 LEU A O 1
ATOM 3841 N N . ASP A 1 487 ? 48.474 -22.083 -52.500 1.00 83.75 487 ASP A N 1
ATOM 3842 C CA . ASP A 1 487 ? 49.662 -22.645 -53.136 1.00 83.75 487 ASP A CA 1
ATOM 3843 C C . ASP A 1 487 ? 50.690 -21.537 -53.449 1.00 83.75 487 ASP A C 1
ATOM 3845 O O . ASP A 1 487 ? 50.297 -20.437 -53.860 1.00 83.75 487 ASP A O 1
ATOM 3849 N N . PRO A 1 488 ? 52.007 -21.797 -53.312 1.00 82.75 488 PRO A N 1
ATOM 3850 C CA . PRO A 1 488 ? 53.040 -20.775 -53.508 1.00 82.75 488 PRO A CA 1
ATOM 3851 C C . PRO A 1 488 ? 52.988 -20.070 -54.871 1.00 82.75 488 PRO A C 1
ATOM 3853 O O . PRO A 1 488 ? 53.210 -18.865 -54.946 1.00 82.75 488 PRO A O 1
ATOM 3856 N N . CYS A 1 489 ? 52.641 -20.793 -55.940 1.00 81.69 489 CYS A N 1
ATOM 3857 C CA . CYS A 1 489 ? 52.444 -20.224 -57.278 1.00 81.69 489 CYS A CA 1
ATOM 3858 C C . CYS A 1 489 ? 51.318 -19.179 -57.320 1.00 81.69 489 CYS A C 1
ATOM 3860 O O . CYS A 1 489 ? 51.448 -18.145 -57.972 1.00 81.69 489 CYS A O 1
ATOM 3862 N N . HIS A 1 490 ? 50.225 -19.415 -56.591 1.00 82.19 490 HIS A N 1
ATOM 3863 C CA . HIS A 1 490 ? 49.085 -18.506 -56.552 1.00 82.19 490 HIS A CA 1
ATOM 3864 C C . HIS A 1 490 ? 49.390 -17.264 -55.702 1.00 82.19 490 HIS A C 1
ATOM 3866 O O . HIS A 1 490 ? 48.981 -16.158 -56.052 1.00 82.19 490 HIS A O 1
ATOM 3872 N N . ILE A 1 491 ? 50.176 -17.416 -54.627 1.00 86.19 491 ILE A N 1
ATOM 3873 C CA . ILE A 1 491 ? 50.697 -16.275 -53.856 1.00 86.19 491 ILE A CA 1
ATOM 3874 C C . ILE A 1 491 ? 51.554 -15.379 -54.759 1.00 86.19 491 ILE A C 1
ATOM 3876 O O . ILE A 1 491 ? 51.295 -14.182 -54.819 1.00 86.19 491 ILE A O 1
ATOM 3880 N N . GLN A 1 492 ? 52.493 -15.947 -55.525 1.00 85.31 492 GLN A N 1
ATOM 3881 C CA . GLN A 1 492 ? 53.354 -15.184 -56.445 1.00 85.31 492 GLN A CA 1
ATOM 3882 C C . GLN A 1 492 ? 52.555 -14.405 -57.501 1.00 85.31 492 GLN A C 1
ATOM 3884 O O . GLN A 1 492 ? 52.891 -13.264 -57.831 1.00 85.31 492 GLN A O 1
ATOM 3889 N N . LEU A 1 493 ? 51.468 -14.991 -58.013 1.00 84.50 493 LEU A N 1
ATOM 3890 C CA . LEU A 1 493 ? 50.564 -14.303 -58.933 1.00 84.50 493 LEU A CA 1
ATOM 3891 C C . LEU A 1 493 ? 49.870 -13.105 -58.265 1.00 84.50 493 LEU A C 1
ATOM 3893 O O . LEU A 1 493 ? 49.838 -12.014 -58.834 1.00 84.50 493 LEU A O 1
ATOM 3897 N N . LEU A 1 494 ? 49.332 -13.285 -57.056 1.00 88.12 494 LEU A N 1
ATOM 3898 C CA . LEU A 1 494 ? 48.668 -12.216 -56.301 1.00 88.12 494 LEU A CA 1
ATOM 3899 C C . LEU A 1 494 ? 49.652 -11.110 -55.878 1.00 88.12 494 LEU A C 1
ATOM 3901 O O . LEU A 1 494 ? 49.304 -9.928 -55.928 1.00 88.12 494 LEU A O 1
ATOM 3905 N N . GLU A 1 495 ? 50.896 -11.465 -55.551 1.00 89.00 495 GLU A N 1
ATOM 3906 C CA . GLU A 1 495 ? 51.983 -10.522 -55.263 1.00 89.00 495 GLU A CA 1
ATOM 3907 C C . GLU A 1 495 ? 52.339 -9.658 -56.473 1.00 89.00 495 GLU A C 1
ATOM 3909 O O . GLU A 1 495 ? 52.519 -8.447 -56.324 1.00 89.00 495 GLU A O 1
ATOM 3914 N N . ARG A 1 496 ? 52.373 -10.238 -57.683 1.00 87.25 496 ARG A N 1
ATOM 3915 C CA . ARG A 1 496 ? 52.578 -9.480 -58.931 1.00 87.25 496 ARG A CA 1
ATOM 3916 C C . ARG A 1 496 ? 51.527 -8.382 -59.105 1.00 87.25 496 ARG A C 1
ATOM 3918 O O . ARG A 1 496 ? 51.826 -7.325 -59.653 1.00 87.25 496 ARG A O 1
ATOM 3925 N N . PHE A 1 497 ? 50.315 -8.614 -58.607 1.00 88.50 497 PHE A N 1
ATOM 3926 C CA . PHE A 1 497 ? 49.224 -7.643 -58.609 1.00 88.50 497 PHE A CA 1
ATOM 3927 C C . PHE A 1 497 ? 49.149 -6.783 -57.341 1.00 88.50 497 PHE A C 1
ATOM 3929 O O . PHE A 1 497 ? 48.217 -5.986 -57.224 1.00 88.50 497 PHE A O 1
ATOM 3936 N N . GLN A 1 498 ? 50.133 -6.882 -56.442 1.00 92.69 498 GLN A N 1
ATOM 3937 C CA . GLN A 1 498 ? 50.241 -6.127 -55.187 1.00 92.69 498 GLN A CA 1
ATOM 3938 C C . GLN A 1 498 ? 49.112 -6.426 -54.183 1.00 92.69 498 GLN A C 1
ATOM 3940 O O . GLN A 1 498 ? 48.812 -5.605 -53.321 1.00 92.69 498 GLN A O 1
ATOM 3945 N N . VAL A 1 499 ? 48.467 -7.590 -54.287 1.00 93.12 499 VAL A N 1
ATOM 3946 C CA . VAL A 1 499 ? 47.291 -7.940 -53.482 1.00 93.12 499 VAL A CA 1
ATOM 3947 C C . VAL A 1 499 ? 47.711 -8.388 -52.084 1.00 93.12 499 VAL A C 1
ATOM 3949 O O . VAL A 1 499 ? 48.621 -9.196 -51.929 1.00 93.12 499 VAL A O 1
ATOM 3952 N N . ARG A 1 500 ? 47.019 -7.906 -51.048 1.00 94.38 500 ARG A N 1
ATOM 3953 C CA . ARG A 1 500 ? 47.182 -8.373 -49.661 1.00 94.38 500 ARG A CA 1
ATOM 3954 C C . ARG A 1 500 ? 45.956 -9.114 -49.152 1.00 94.38 500 ARG A C 1
ATOM 3956 O O . ARG A 1 500 ? 46.112 -10.140 -48.500 1.00 94.38 500 ARG A O 1
ATOM 3963 N N . ALA A 1 501 ? 44.763 -8.651 -49.509 1.00 94.44 501 ALA A N 1
ATOM 3964 C CA . ALA A 1 501 ? 43.496 -9.336 -49.289 1.00 94.44 501 ALA A CA 1
ATOM 3965 C C . ALA A 1 501 ? 42.695 -9.380 -50.593 1.00 94.44 501 ALA A C 1
ATOM 3967 O O . ALA A 1 501 ? 42.756 -8.449 -51.398 1.00 94.44 501 ALA A O 1
ATOM 3968 N N . ASN A 1 502 ? 41.937 -10.453 -50.795 1.00 93.56 502 ASN A N 1
ATOM 3969 C CA . ASN A 1 502 ? 41.243 -10.727 -52.047 1.00 93.56 502 ASN A CA 1
ATOM 3970 C C . ASN A 1 502 ? 39.822 -11.245 -51.782 1.00 93.56 502 ASN A C 1
ATOM 3972 O O . ASN A 1 502 ? 39.637 -12.158 -50.976 1.00 93.56 502 ASN A O 1
ATOM 3976 N N . LEU A 1 503 ? 38.829 -10.688 -52.467 1.00 94.44 503 LEU A N 1
ATOM 3977 C CA . LEU A 1 503 ? 37.445 -11.147 -52.444 1.00 94.44 503 LEU A CA 1
ATOM 3978 C C . LEU A 1 503 ? 36.972 -11.381 -53.880 1.00 94.44 503 LEU A C 1
ATOM 3980 O O . LEU A 1 503 ? 37.008 -10.475 -54.705 1.00 94.44 503 LEU A O 1
ATOM 3984 N N . VAL A 1 504 ? 36.524 -12.600 -54.173 1.00 92.69 504 VAL A N 1
ATOM 3985 C CA . VAL A 1 504 ? 36.161 -13.030 -55.529 1.00 92.69 504 VAL A CA 1
ATOM 3986 C C . VAL A 1 504 ? 34.753 -13.606 -55.536 1.00 92.69 504 VAL A C 1
ATOM 3988 O O . VAL A 1 504 ? 34.472 -14.562 -54.804 1.00 92.69 504 VAL A O 1
ATOM 3991 N N . VAL A 1 505 ? 33.894 -13.069 -56.402 1.00 93.56 505 VAL A N 1
ATOM 3992 C CA . VAL A 1 505 ? 32.539 -13.581 -56.652 1.00 93.56 505 VAL A CA 1
ATOM 3993 C C . VAL A 1 505 ? 32.342 -13.898 -58.143 1.00 93.56 505 VAL A C 1
ATOM 3995 O O . VAL A 1 505 ? 32.930 -13.231 -58.997 1.00 93.56 505 VAL A O 1
ATOM 3998 N N . PRO A 1 506 ? 31.533 -14.913 -58.490 1.00 93.00 506 PRO A N 1
ATOM 3999 C CA . PRO A 1 506 ? 31.278 -15.279 -59.875 1.00 93.00 506 PRO A CA 1
ATOM 4000 C C . PRO A 1 506 ? 30.177 -14.413 -60.483 1.00 93.00 506 PRO A C 1
ATOM 4002 O O . PRO A 1 506 ? 29.127 -14.217 -59.869 1.00 93.00 506 PRO A O 1
ATOM 4005 N N . VAL A 1 507 ? 30.403 -13.949 -61.709 1.00 91.19 507 VAL A N 1
ATOM 4006 C CA . VAL A 1 507 ? 29.418 -13.249 -62.540 1.00 91.19 507 VAL A CA 1
ATOM 4007 C C . VAL A 1 507 ? 28.835 -14.266 -63.514 1.00 91.19 507 VAL A C 1
ATOM 4009 O O . VAL A 1 507 ? 29.535 -14.768 -64.399 1.00 91.19 507 VAL A O 1
ATOM 4012 N N . LEU A 1 508 ? 27.560 -14.605 -63.324 1.00 88.50 508 LEU A N 1
ATOM 4013 C CA . LEU A 1 508 ? 26.855 -15.609 -64.121 1.00 88.50 508 LEU A CA 1
ATOM 4014 C C . LEU A 1 508 ? 25.941 -14.930 -65.144 1.00 88.50 508 LEU A C 1
ATOM 4016 O O . LEU A 1 508 ? 25.128 -14.083 -64.789 1.00 88.50 508 LEU A O 1
ATOM 4020 N N . GLN A 1 509 ? 26.052 -15.324 -66.409 1.00 85.25 509 GLN A N 1
ATOM 4021 C CA . GLN A 1 509 ? 25.124 -14.947 -67.470 1.00 85.25 509 GLN A CA 1
ATOM 4022 C C . GLN A 1 509 ? 24.139 -16.108 -67.672 1.00 85.25 509 GLN A C 1
ATOM 4024 O O . GLN A 1 509 ? 24.441 -17.082 -68.366 1.00 85.25 509 GLN A O 1
ATOM 4029 N N . GLY A 1 510 ? 22.974 -16.035 -67.022 1.00 80.81 510 GLY A N 1
ATOM 4030 C CA . GLY A 1 510 ? 22.101 -17.202 -66.860 1.00 80.81 510 GLY A CA 1
ATOM 4031 C C . GLY A 1 510 ? 22.793 -18.270 -66.008 1.00 80.81 510 GLY A C 1
ATOM 4032 O O . GLY A 1 510 ? 23.277 -17.962 -64.923 1.00 80.81 510 GLY A O 1
ATOM 4033 N N . ASP A 1 511 ? 22.899 -19.496 -66.523 1.00 80.44 511 ASP A N 1
ATOM 4034 C CA . ASP A 1 511 ? 23.603 -20.602 -65.852 1.00 80.44 511 ASP A CA 1
ATOM 4035 C C . ASP A 1 511 ? 25.101 -20.688 -66.217 1.00 80.44 511 ASP A C 1
ATOM 4037 O O . ASP A 1 511 ? 25.836 -21.519 -65.681 1.00 80.44 511 ASP A O 1
ATOM 4041 N N . ASN A 1 512 ? 25.579 -19.834 -67.130 1.00 85.56 512 ASN A N 1
ATOM 4042 C CA . ASN A 1 512 ? 26.957 -19.868 -67.613 1.00 85.56 512 ASN A CA 1
ATOM 4043 C C . ASN A 1 512 ? 27.845 -18.894 -66.833 1.00 85.56 512 ASN A C 1
ATOM 4045 O O . ASN A 1 512 ? 27.529 -17.711 -66.701 1.00 85.56 512 ASN A O 1
ATOM 4049 N N . LEU A 1 513 ? 29.002 -19.369 -66.363 1.00 87.06 513 LEU A N 1
ATOM 4050 C CA . LEU A 1 513 ? 30.022 -18.513 -65.757 1.00 87.06 513 LEU A CA 1
ATOM 4051 C C . LEU A 1 513 ? 30.641 -17.608 -66.826 1.00 87.06 513 LEU A C 1
ATOM 4053 O O . LEU A 1 513 ? 31.433 -18.069 -67.643 1.00 87.06 513 LEU A O 1
ATOM 4057 N N . TRP A 1 514 ? 30.282 -16.327 -66.800 1.00 88.88 514 TRP A N 1
ATOM 4058 C CA . TRP A 1 514 ? 30.802 -15.324 -67.729 1.00 88.88 514 TRP A CA 1
ATOM 4059 C C . TRP A 1 514 ? 32.159 -14.783 -67.264 1.00 88.88 514 TRP A C 1
ATOM 4061 O O . TRP A 1 514 ? 33.075 -14.572 -68.060 1.00 88.88 514 TRP A O 1
ATOM 4071 N N . GLY A 1 515 ? 32.312 -14.591 -65.954 1.00 90.06 515 GLY A N 1
ATOM 4072 C CA . GLY A 1 515 ? 33.519 -14.008 -65.388 1.00 90.06 515 GLY A CA 1
ATOM 4073 C C . GLY A 1 515 ? 33.551 -14.009 -63.866 1.00 90.06 515 GLY A C 1
ATOM 4074 O O . GLY A 1 515 ? 32.708 -14.614 -63.205 1.00 90.06 515 GLY A O 1
ATOM 4075 N N . LEU A 1 516 ? 34.536 -13.314 -63.312 1.00 90.81 516 LEU A N 1
ATOM 4076 C CA . LEU A 1 516 ? 34.714 -13.084 -61.886 1.00 90.81 516 LEU A CA 1
ATOM 4077 C C . LEU A 1 516 ? 34.765 -11.581 -61.626 1.00 90.81 516 LEU A C 1
ATOM 4079 O O . LEU A 1 516 ? 35.508 -10.858 -62.292 1.00 90.81 516 LEU A O 1
ATOM 4083 N N . LEU A 1 517 ? 34.011 -11.129 -60.631 1.00 92.62 517 LEU A N 1
ATOM 4084 C CA . LEU A 1 517 ? 34.172 -9.806 -60.048 1.00 92.62 517 LEU A CA 1
ATOM 4085 C C . LEU A 1 517 ? 35.103 -9.947 -58.844 1.00 92.62 517 LEU A C 1
ATOM 4087 O O . LEU A 1 517 ? 34.827 -10.692 -57.900 1.00 92.62 517 LEU A O 1
ATOM 4091 N N . ILE A 1 518 ? 36.242 -9.271 -58.925 1.00 93.19 518 ILE A N 1
ATOM 4092 C CA . ILE A 1 518 ? 37.376 -9.438 -58.025 1.00 93.19 518 ILE A CA 1
ATOM 4093 C C . ILE A 1 518 ? 37.661 -8.105 -57.346 1.00 93.19 518 ILE A C 1
ATOM 4095 O O . ILE A 1 518 ? 37.824 -7.081 -58.004 1.00 93.19 518 ILE A O 1
ATOM 4099 N N . VAL A 1 519 ? 37.758 -8.122 -56.024 1.00 94.81 519 VAL A N 1
ATOM 4100 C CA . VAL A 1 519 ? 38.048 -6.953 -55.202 1.00 94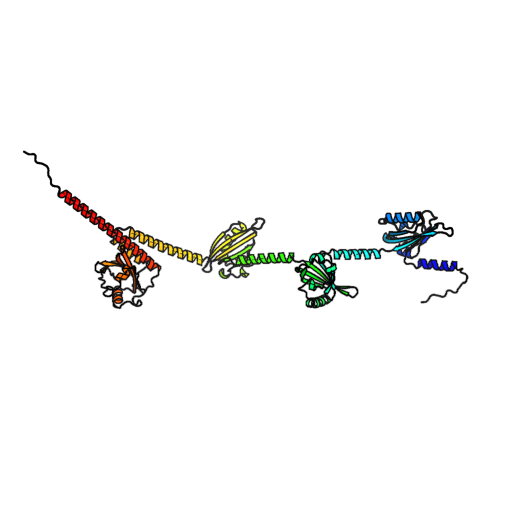.81 519 VAL A CA 1
ATOM 4101 C C . VAL A 1 519 ? 39.352 -7.194 -54.453 1.00 94.81 519 VAL A C 1
ATOM 4103 O O . VAL A 1 519 ? 39.484 -8.150 -53.687 1.00 94.81 519 VAL A O 1
ATOM 4106 N N . HIS A 1 520 ? 40.319 -6.304 -54.656 1.00 94.81 520 HIS A N 1
ATOM 4107 C CA . HIS A 1 520 ? 41.617 -6.348 -54.002 1.00 94.81 520 HIS A CA 1
ATOM 4108 C C . HIS A 1 520 ? 41.749 -5.233 -52.967 1.00 94.81 520 HIS A C 1
ATOM 4110 O O . HIS A 1 520 ? 41.451 -4.060 -53.220 1.00 94.81 520 HIS A O 1
ATOM 4116 N N . HIS A 1 521 ? 42.288 -5.603 -51.810 1.00 93.75 521 HIS A N 1
ATOM 4117 C CA . HIS A 1 521 ? 42.915 -4.664 -50.894 1.00 93.75 521 HIS A CA 1
ATOM 4118 C C . HIS A 1 521 ? 44.423 -4.899 -50.948 1.00 93.75 521 HIS A C 1
ATOM 4120 O O . HIS A 1 521 ? 44.908 -5.990 -50.644 1.00 93.75 521 HIS A O 1
ATOM 4126 N N . CYS A 1 522 ? 45.153 -3.894 -51.406 1.00 92.62 522 CYS A N 1
ATOM 4127 C CA . CYS A 1 522 ? 46.584 -3.955 -51.674 1.00 92.62 522 CYS A CA 1
ATOM 4128 C C . CYS A 1 522 ? 47.394 -3.375 -50.508 1.00 92.62 522 CYS A C 1
ATOM 4130 O O . CYS A 1 522 ? 48.541 -3.757 -50.288 1.00 92.62 522 CYS A O 1
ATOM 4132 N N . GLN A 1 523 ? 46.797 -2.475 -49.719 1.00 90.12 523 GLN A N 1
ATOM 4133 C CA . GLN A 1 523 ? 47.507 -1.787 -48.643 1.00 90.12 523 GLN A CA 1
ATOM 4134 C C . GLN A 1 523 ? 47.888 -2.710 -47.476 1.00 90.12 523 GLN A C 1
ATOM 4136 O O . GLN A 1 523 ? 48.990 -2.607 -46.934 1.00 90.12 523 GLN A O 1
ATOM 4141 N N . ALA A 1 524 ? 46.974 -3.586 -47.061 1.00 91.94 524 ALA A N 1
ATOM 4142 C CA . ALA A 1 524 ? 47.123 -4.423 -45.876 1.00 91.94 524 ALA A CA 1
ATOM 4143 C C . ALA A 1 524 ? 46.190 -5.646 -45.939 1.00 91.94 524 ALA A C 1
ATOM 4145 O O . ALA A 1 524 ? 45.293 -5.694 -46.784 1.00 91.94 524 ALA A O 1
ATOM 4146 N N . PRO A 1 525 ? 46.361 -6.635 -45.046 1.00 93.19 525 PRO A N 1
ATOM 4147 C CA . PRO A 1 525 ? 45.320 -7.620 -44.775 1.00 93.19 525 PRO A CA 1
ATOM 4148 C C . PRO A 1 525 ? 43.990 -6.948 -44.409 1.00 93.19 525 PRO A C 1
ATOM 4150 O O . PRO A 1 525 ? 43.978 -5.933 -43.710 1.00 93.19 525 PRO A O 1
ATOM 4153 N N . ARG A 1 526 ? 42.867 -7.525 -44.846 1.00 92.44 526 ARG A N 1
ATOM 4154 C CA . ARG A 1 526 ? 41.517 -7.014 -44.568 1.00 92.44 526 ARG A CA 1
ATOM 4155 C C . ARG A 1 526 ? 40.585 -8.143 -44.186 1.00 92.44 526 ARG A C 1
ATOM 4157 O O . ARG A 1 526 ? 40.369 -9.074 -44.953 1.00 92.44 526 ARG A O 1
ATOM 4164 N N . THR A 1 527 ? 39.950 -8.006 -43.032 1.00 91.88 527 THR A N 1
ATOM 4165 C CA . THR A 1 527 ? 38.811 -8.850 -42.677 1.00 91.88 527 THR A CA 1
ATOM 4166 C C . THR A 1 527 ? 37.572 -8.340 -43.406 1.00 91.88 527 THR A C 1
ATOM 4168 O O . THR A 1 527 ? 37.072 -7.260 -43.094 1.00 91.88 527 THR A O 1
ATOM 4171 N N . TRP A 1 528 ? 37.093 -9.112 -44.379 1.00 90.75 528 TRP A N 1
ATOM 4172 C CA . TRP A 1 528 ? 35.862 -8.826 -45.118 1.00 90.75 528 TRP A CA 1
ATOM 4173 C C . TRP A 1 528 ? 34.639 -9.071 -44.233 1.00 90.75 528 TRP A C 1
ATOM 4175 O O . TRP A 1 528 ? 34.523 -10.130 -43.614 1.00 90.75 528 TRP A O 1
ATOM 4185 N N . ARG A 1 529 ? 33.737 -8.093 -44.151 1.00 87.25 529 ARG A N 1
ATOM 4186 C CA . ARG A 1 529 ? 32.500 -8.205 -43.360 1.00 87.25 529 ARG A CA 1
ATOM 4187 C C . ARG A 1 529 ? 31.431 -8.951 -44.158 1.00 87.25 529 ARG A C 1
ATOM 4189 O O . ARG A 1 529 ? 31.374 -8.806 -45.374 1.00 87.25 529 ARG A O 1
ATOM 4196 N N . GLU A 1 530 ? 30.533 -9.671 -43.483 1.00 82.75 530 GLU A N 1
ATOM 4197 C CA . GLU A 1 530 ? 29.437 -10.404 -44.150 1.00 82.75 530 GLU A CA 1
ATOM 4198 C C . GLU A 1 530 ? 28.611 -9.503 -45.078 1.00 82.75 530 GLU A C 1
ATOM 4200 O O . GLU A 1 530 ? 28.433 -9.837 -46.243 1.00 82.75 530 GLU A O 1
ATOM 4205 N N . GLY A 1 531 ? 28.241 -8.298 -44.631 1.00 81.25 531 GLY A N 1
ATOM 4206 C CA . GLY A 1 531 ? 27.510 -7.347 -45.477 1.00 81.25 531 GLY A CA 1
ATOM 4207 C C . GLY A 1 531 ? 28.279 -6.853 -46.715 1.00 81.25 531 GLY A C 1
ATOM 4208 O O . GLY A 1 531 ? 27.655 -6.454 -47.691 1.00 81.25 531 GLY A O 1
ATOM 4209 N N . GLU A 1 532 ? 29.618 -6.882 -46.717 1.00 85.38 532 GLU A N 1
ATOM 4210 C CA . GLU A 1 532 ? 30.423 -6.554 -47.910 1.00 85.38 532 GLU A CA 1
ATOM 4211 C C . GLU A 1 532 ? 30.400 -7.705 -48.922 1.00 85.38 532 GLU A C 1
ATOM 4213 O O . GLU A 1 532 ? 30.351 -7.473 -50.129 1.00 85.38 532 GLU A O 1
ATOM 4218 N N . ILE A 1 533 ? 30.408 -8.943 -48.421 1.00 88.19 533 ILE A N 1
ATOM 4219 C CA . ILE A 1 533 ? 30.322 -10.158 -49.232 1.00 88.19 533 ILE A CA 1
ATOM 4220 C C . ILE A 1 533 ? 28.939 -10.249 -49.883 1.00 88.19 533 ILE A C 1
ATOM 4222 O O . ILE A 1 533 ? 28.853 -10.422 -51.098 1.00 88.19 533 ILE A O 1
ATOM 4226 N N . GLU A 1 534 ? 27.877 -10.072 -49.093 1.00 84.81 534 GLU A N 1
ATOM 4227 C CA . GLU A 1 534 ? 26.490 -10.080 -49.569 1.00 84.81 534 GLU A CA 1
ATOM 4228 C C . GLU A 1 534 ? 26.251 -8.998 -50.625 1.00 84.81 534 GLU A C 1
ATOM 4230 O O . GLU A 1 534 ? 25.693 -9.281 -51.686 1.00 84.81 534 GLU A O 1
ATOM 4235 N N . LEU A 1 535 ? 26.742 -7.778 -50.379 1.00 82.38 535 LEU A N 1
ATOM 4236 C CA . LEU A 1 535 ? 26.651 -6.680 -51.338 1.00 82.38 535 LEU A CA 1
ATOM 4237 C C . LEU A 1 535 ? 27.333 -7.034 -52.665 1.00 82.38 535 LEU A C 1
ATOM 4239 O O . LEU A 1 535 ? 26.756 -6.833 -53.733 1.00 82.38 535 LEU A O 1
ATOM 4243 N N . LEU A 1 536 ? 28.556 -7.568 -52.616 1.00 87.00 536 LEU A N 1
ATOM 4244 C CA . LEU A 1 536 ? 29.296 -7.920 -53.824 1.00 87.00 536 LEU A CA 1
ATOM 4245 C C . LEU A 1 536 ? 28.619 -9.065 -54.597 1.00 87.00 536 LEU A C 1
ATOM 4247 O O . LEU A 1 536 ? 28.594 -9.041 -55.827 1.00 87.00 536 LEU A O 1
ATOM 4251 N N . GLN A 1 537 ? 28.030 -10.041 -53.899 1.00 87.38 537 GLN A N 1
ATOM 4252 C CA . GLN A 1 537 ? 27.226 -11.100 -54.517 1.00 87.38 537 GLN A CA 1
ATOM 4253 C C . GLN A 1 537 ? 25.974 -10.544 -55.204 1.00 87.38 537 GLN A C 1
ATOM 4255 O O . GLN A 1 537 ? 25.686 -10.930 -56.339 1.00 87.38 537 GLN A O 1
ATOM 4260 N N . GLU A 1 538 ? 25.251 -9.630 -54.551 1.00 83.56 538 GLU A N 1
ATOM 4261 C CA . GLU A 1 538 ? 24.074 -8.981 -55.134 1.00 83.56 538 GLU A CA 1
ATOM 4262 C C . GLU A 1 538 ? 24.459 -8.205 -56.399 1.00 83.56 538 GLU A C 1
ATOM 4264 O O . GLU A 1 538 ? 23.837 -8.384 -57.446 1.00 83.56 538 GLU A O 1
ATOM 4269 N N . LEU A 1 539 ? 25.536 -7.417 -56.350 1.00 83.56 539 LEU A N 1
ATOM 4270 C CA . LEU A 1 539 ? 26.033 -6.677 -57.512 1.00 83.56 539 LEU A CA 1
ATOM 4271 C C . LEU A 1 539 ? 26.502 -7.602 -58.641 1.00 83.56 539 LEU A C 1
ATOM 4273 O O . LEU A 1 539 ? 26.228 -7.323 -59.807 1.00 83.56 539 LEU A O 1
ATOM 4277 N N . SER A 1 540 ? 27.132 -8.733 -58.317 1.00 87.50 540 SER A N 1
ATOM 4278 C CA . SER A 1 540 ? 27.536 -9.741 -59.304 1.00 87.50 540 SER A CA 1
ATOM 4279 C C . SER A 1 540 ? 26.344 -10.339 -60.057 1.00 87.50 540 SER A C 1
ATOM 4281 O O . SER A 1 540 ? 26.385 -10.494 -61.279 1.00 87.50 540 SER A O 1
ATOM 4283 N N . LEU A 1 541 ? 25.249 -10.621 -59.343 1.00 85.81 541 LEU A N 1
ATOM 4284 C CA . LEU A 1 541 ? 24.003 -11.087 -59.950 1.00 85.81 541 LEU A CA 1
ATOM 4285 C C . LEU A 1 541 ? 23.417 -10.029 -60.896 1.00 85.81 541 LEU A C 1
ATOM 4287 O O . LEU A 1 541 ? 23.004 -10.350 -62.010 1.00 85.81 541 LEU A O 1
ATOM 4291 N N . GLN A 1 542 ? 23.405 -8.762 -60.474 1.00 82.25 542 GLN A N 1
ATOM 4292 C CA . GLN A 1 542 ? 22.899 -7.659 -61.298 1.00 82.25 542 GLN A CA 1
ATOM 4293 C C . GLN A 1 542 ? 23.754 -7.428 -62.545 1.00 82.25 542 GLN A C 1
ATOM 4295 O O . GLN A 1 542 ? 23.206 -7.202 -63.624 1.00 82.25 542 GLN A O 1
ATOM 4300 N N . LEU A 1 543 ? 25.077 -7.553 -62.422 1.00 84.38 543 LEU A N 1
ATOM 4301 C CA . LEU A 1 543 ? 25.991 -7.507 -63.560 1.00 84.38 543 LEU A CA 1
ATOM 4302 C C . LEU A 1 543 ? 25.715 -8.635 -64.546 1.00 84.38 543 LEU A C 1
ATOM 4304 O O . LEU A 1 543 ? 25.631 -8.378 -65.741 1.00 84.38 543 LEU A O 1
ATOM 4308 N N . GLY A 1 544 ? 25.499 -9.857 -64.061 1.00 86.31 544 GLY A N 1
ATOM 4309 C CA . GLY A 1 544 ? 25.117 -10.993 -64.898 1.00 86.31 544 GLY A CA 1
ATOM 4310 C C . GLY A 1 544 ? 23.878 -10.722 -65.757 1.00 86.31 544 GLY A C 1
ATOM 4311 O O . GLY A 1 544 ? 23.883 -10.963 -66.967 1.00 86.31 544 GLY A O 1
ATOM 4312 N N . ILE A 1 545 ? 22.841 -10.138 -65.145 1.00 83.69 545 ILE A N 1
ATOM 4313 C CA . ILE A 1 545 ? 21.604 -9.737 -65.831 1.00 83.69 545 ILE A CA 1
ATOM 4314 C C . ILE A 1 545 ? 21.880 -8.636 -66.863 1.00 83.69 545 ILE A C 1
ATOM 4316 O O . ILE A 1 545 ? 21.433 -8.742 -68.005 1.00 83.69 545 ILE A O 1
ATOM 4320 N N . ALA A 1 546 ? 22.623 -7.592 -66.492 1.00 81.50 546 ALA A N 1
ATOM 4321 C CA . ALA A 1 546 ? 22.924 -6.477 -67.388 1.00 81.50 546 ALA A CA 1
ATOM 4322 C C . ALA A 1 546 ? 23.780 -6.916 -68.591 1.00 81.50 546 ALA A C 1
ATOM 4324 O O . ALA A 1 546 ? 23.501 -6.531 -69.725 1.00 81.50 546 ALA A O 1
ATOM 4325 N N . ILE A 1 547 ? 24.762 -7.797 -68.374 1.00 82.00 547 ILE A N 1
ATOM 4326 C CA . ILE A 1 547 ? 25.574 -8.406 -69.437 1.00 82.00 547 ILE A CA 1
ATOM 4327 C C . ILE A 1 547 ? 24.687 -9.212 -70.391 1.00 82.00 547 ILE A C 1
ATOM 4329 O O . ILE A 1 547 ? 24.830 -9.104 -71.610 1.00 82.00 547 ILE A O 1
ATOM 4333 N N . GLN A 1 548 ? 23.746 -9.998 -69.859 1.00 84.12 548 GLN A N 1
ATOM 4334 C CA . GLN A 1 548 ? 22.796 -10.752 -70.675 1.00 84.12 548 GLN A CA 1
ATOM 4335 C C . GLN A 1 548 ? 21.922 -9.835 -71.537 1.00 84.12 548 GLN A C 1
ATOM 4337 O O . GLN A 1 548 ? 21.729 -10.112 -72.721 1.00 84.12 548 GLN A O 1
ATOM 4342 N N . GLN A 1 549 ? 21.418 -8.745 -70.958 1.00 81.12 549 GLN A N 1
ATOM 4343 C CA . GLN A 1 549 ? 20.595 -7.762 -71.661 1.00 81.12 549 GLN A CA 1
ATOM 4344 C C . GLN A 1 549 ? 21.378 -7.051 -72.768 1.00 81.12 549 GLN A C 1
ATOM 4346 O O . GLN A 1 549 ? 20.899 -6.988 -73.899 1.00 81.12 549 GLN A O 1
ATOM 4351 N N . ALA A 1 550 ? 22.593 -6.583 -72.473 1.00 80.50 550 ALA A N 1
ATOM 4352 C CA . ALA A 1 550 ? 23.451 -5.924 -73.452 1.00 80.50 550 ALA A CA 1
ATOM 4353 C C . ALA A 1 550 ? 23.841 -6.869 -74.605 1.00 80.50 550 ALA A C 1
ATOM 4355 O O . ALA A 1 550 ? 23.804 -6.474 -75.769 1.00 80.50 550 ALA A O 1
ATOM 4356 N N . ALA A 1 551 ? 24.145 -8.139 -74.307 1.00 79.31 551 ALA A N 1
ATOM 4357 C CA . ALA A 1 551 ? 24.451 -9.144 -75.328 1.00 79.31 551 ALA A CA 1
ATOM 4358 C C . ALA A 1 551 ? 23.249 -9.428 -76.247 1.00 79.31 551 ALA A C 1
ATOM 4360 O O . ALA A 1 551 ? 23.406 -9.484 -77.467 1.00 79.31 551 ALA A O 1
ATOM 4361 N N . LEU A 1 552 ? 22.047 -9.567 -75.674 1.00 81.81 552 LEU A N 1
ATOM 4362 C CA . LEU A 1 552 ? 20.818 -9.764 -76.445 1.00 81.81 552 LEU A CA 1
ATOM 4363 C C . LEU A 1 552 ? 20.512 -8.549 -77.330 1.00 81.81 552 LEU A C 1
ATOM 4365 O O . LEU A 1 552 ? 20.149 -8.710 -78.492 1.00 81.81 552 LEU A O 1
ATOM 4369 N N . PHE A 1 553 ? 20.692 -7.338 -76.799 1.00 81.56 553 PHE A N 1
ATOM 4370 C CA . PHE A 1 553 ? 20.498 -6.102 -77.552 1.00 81.56 553 PHE A CA 1
ATOM 4371 C C . PHE A 1 553 ? 21.454 -6.010 -78.752 1.00 81.56 553 PHE A C 1
ATOM 4373 O O . PHE A 1 553 ? 21.002 -5.794 -79.875 1.00 81.56 553 PHE A O 1
ATOM 4380 N N . ALA A 1 554 ? 22.748 -6.279 -78.548 1.00 79.31 554 ALA A N 1
ATOM 4381 C CA . ALA A 1 554 ? 23.745 -6.286 -79.620 1.00 79.31 554 ALA A CA 1
ATOM 4382 C C . ALA A 1 554 ? 23.447 -7.335 -80.710 1.00 79.31 554 ALA A C 1
ATOM 4384 O O . ALA A 1 554 ? 23.645 -7.078 -81.901 1.00 79.31 554 ALA A O 1
ATOM 4385 N N . GLN A 1 555 ? 22.936 -8.511 -80.326 1.00 83.00 555 GLN A N 1
ATOM 4386 C CA . GLN A 1 555 ? 22.518 -9.542 -81.279 1.00 83.00 555 GLN A CA 1
ATOM 4387 C C . GLN A 1 555 ? 21.342 -9.065 -82.143 1.00 83.00 555 GLN A C 1
ATOM 4389 O O . GLN A 1 555 ? 21.380 -9.219 -83.364 1.00 83.00 555 GLN A O 1
ATOM 4394 N N . VAL A 1 556 ? 20.331 -8.447 -81.525 1.00 83.75 556 VAL A N 1
ATOM 4395 C CA . VAL A 1 556 ? 19.171 -7.888 -82.236 1.00 83.75 556 VAL A CA 1
ATOM 4396 C C . VAL A 1 556 ? 19.591 -6.758 -83.178 1.00 83.75 556 VAL A C 1
ATOM 4398 O O . VAL A 1 556 ? 19.136 -6.729 -84.320 1.00 83.75 556 VAL A O 1
ATOM 4401 N N . GLU A 1 557 ? 20.482 -5.856 -82.756 1.00 81.69 557 GLU A N 1
ATOM 4402 C CA . GLU A 1 557 ? 21.013 -4.803 -83.634 1.00 81.69 557 GLU A CA 1
ATOM 4403 C C . GLU A 1 557 ? 21.760 -5.377 -84.840 1.00 81.69 557 GLU A C 1
ATOM 4405 O O . GLU A 1 557 ? 21.571 -4.905 -85.963 1.00 81.69 557 GLU A O 1
ATOM 4410 N N . THR A 1 558 ? 22.575 -6.412 -84.627 1.00 82.31 558 THR A N 1
ATOM 4411 C CA . THR A 1 558 ? 23.314 -7.075 -85.709 1.00 82.31 558 THR A CA 1
ATOM 4412 C C . THR A 1 558 ? 22.351 -7.721 -86.705 1.00 82.31 558 THR A C 1
ATOM 4414 O O . THR A 1 558 ? 22.477 -7.502 -87.908 1.00 82.31 558 THR A O 1
ATOM 4417 N N . GLU A 1 559 ? 21.331 -8.441 -86.225 1.00 85.25 559 GLU A N 1
ATOM 4418 C CA . GLU A 1 559 ? 20.324 -9.069 -87.089 1.00 85.25 559 GLU A CA 1
ATOM 4419 C C . GLU A 1 559 ? 19.491 -8.024 -87.854 1.00 85.25 559 GLU A C 1
ATOM 4421 O O . GLU A 1 559 ? 19.197 -8.201 -89.038 1.00 85.25 559 GLU A O 1
ATOM 4426 N N . LEU A 1 560 ? 19.148 -6.896 -87.219 1.00 83.25 560 LEU A N 1
ATOM 4427 C CA . LEU A 1 560 ? 18.481 -5.770 -87.880 1.00 83.25 560 LEU A CA 1
ATOM 4428 C C . LEU A 1 560 ? 19.359 -5.148 -88.973 1.00 83.25 560 LEU A C 1
ATOM 4430 O O . LEU A 1 560 ? 18.861 -4.853 -90.062 1.00 83.25 560 LEU A O 1
ATOM 4434 N N . GLN A 1 561 ? 20.660 -4.978 -88.722 1.00 84.06 561 GLN A N 1
ATOM 4435 C CA . GLN A 1 561 ? 21.606 -4.483 -89.726 1.00 84.06 561 GLN A CA 1
ATOM 4436 C C . GLN A 1 561 ? 21.768 -5.464 -90.892 1.00 84.06 561 GLN A C 1
ATOM 4438 O O . GLN A 1 561 ? 21.816 -5.038 -92.047 1.00 84.06 561 GLN A O 1
ATOM 4443 N N . GLU A 1 562 ? 21.830 -6.768 -90.622 1.00 84.94 562 GLU A N 1
ATOM 4444 C CA . GLU A 1 562 ? 21.909 -7.801 -91.658 1.00 84.94 562 GLU A CA 1
ATOM 4445 C C . GLU A 1 562 ? 20.635 -7.865 -92.503 1.00 84.94 562 GLU A C 1
ATOM 4447 O O . GLU A 1 562 ? 20.729 -7.875 -93.732 1.00 84.94 562 GLU A O 1
ATOM 4452 N N . ARG A 1 563 ? 19.448 -7.817 -91.880 1.00 83.12 563 ARG A N 1
ATOM 4453 C CA . ARG A 1 563 ? 18.164 -7.738 -92.599 1.00 83.12 563 ARG A CA 1
ATOM 4454 C C . ARG A 1 563 ? 18.075 -6.480 -93.453 1.00 83.12 563 ARG A C 1
ATOM 4456 O O . ARG A 1 563 ? 17.757 -6.582 -94.632 1.00 83.12 563 ARG A O 1
ATOM 4463 N N . SER A 1 564 ? 18.443 -5.322 -92.904 1.00 76.12 564 SER A N 1
ATOM 4464 C CA . SER A 1 564 ? 18.492 -4.053 -93.642 1.00 76.12 564 SER A CA 1
ATOM 4465 C C . SER A 1 564 ? 19.421 -4.128 -94.863 1.00 76.12 564 SER A C 1
ATOM 4467 O O . SER A 1 564 ? 19.057 -3.687 -95.956 1.00 76.12 564 SER A O 1
ATOM 4469 N N . ARG A 1 565 ? 20.608 -4.735 -94.714 1.00 80.44 565 ARG A N 1
ATOM 4470 C CA . ARG A 1 565 ? 21.556 -4.946 -95.823 1.00 80.44 565 ARG A CA 1
ATOM 4471 C C . ARG A 1 565 ? 21.030 -5.941 -96.858 1.00 80.44 565 ARG A C 1
ATOM 4473 O O . ARG A 1 565 ? 21.222 -5.718 -98.052 1.00 80.44 565 ARG A O 1
ATOM 4480 N N . ALA A 1 566 ? 20.370 -7.014 -96.427 1.00 79.75 566 ALA A N 1
ATOM 4481 C CA . ALA A 1 566 ? 19.777 -8.011 -97.314 1.00 79.75 566 ALA A CA 1
ATOM 4482 C C . ALA A 1 566 ? 18.590 -7.441 -98.109 1.00 79.75 566 ALA A C 1
ATOM 4484 O O . ALA A 1 566 ? 18.490 -7.688 -99.310 1.00 79.75 566 ALA A O 1
ATOM 4485 N N . GLU A 1 567 ? 17.734 -6.630 -97.483 1.00 79.06 567 GLU A N 1
ATOM 4486 C CA . GLU A 1 567 ? 16.644 -5.908 -98.151 1.00 79.06 567 GLU A CA 1
ATOM 4487 C C . GLU A 1 567 ? 17.185 -4.915 -99.189 1.00 79.06 567 GLU A C 1
ATOM 4489 O O . GLU A 1 567 ? 16.744 -4.933 -100.339 1.00 79.06 567 GLU A O 1
ATOM 4494 N N . ALA A 1 568 ? 18.216 -4.134 -98.839 1.00 75.19 568 ALA A N 1
ATOM 4495 C CA . ALA A 1 568 ? 18.878 -3.219 -99.772 1.00 75.19 568 ALA A CA 1
ATOM 4496 C C . ALA A 1 568 ? 19.535 -3.951 -100.963 1.00 75.19 568 ALA A C 1
ATOM 4498 O O . ALA A 1 568 ? 19.463 -3.487 -102.103 1.00 75.19 568 ALA A O 1
ATOM 4499 N N . ALA A 1 569 ? 20.143 -5.120 -100.729 1.00 73.81 569 ALA A N 1
ATOM 4500 C CA . ALA A 1 569 ? 20.704 -5.960 -101.787 1.00 73.81 569 ALA A CA 1
ATOM 4501 C C . ALA A 1 569 ? 19.613 -6.565 -102.691 1.00 73.81 569 ALA A C 1
ATOM 4503 O O . ALA A 1 569 ? 19.775 -6.600 -103.912 1.00 73.81 569 ALA A O 1
ATOM 4504 N N . CYS A 1 570 ? 18.483 -6.983 -102.119 1.00 69.56 570 CYS A N 1
ATOM 4505 C CA . CYS A 1 570 ? 17.356 -7.546 -102.862 1.00 69.56 570 CYS A CA 1
ATOM 4506 C C . CYS A 1 570 ? 16.658 -6.487 -103.739 1.00 69.56 570 CYS A C 1
ATOM 4508 O O . CYS A 1 570 ? 16.320 -6.760 -104.892 1.00 69.56 570 CYS A O 1
ATOM 4510 N N . ASP A 1 571 ? 16.528 -5.248 -103.252 1.00 63.47 571 ASP A N 1
ATOM 4511 C CA . ASP A 1 571 ? 16.010 -4.133 -104.055 1.00 63.47 571 ASP A CA 1
ATOM 4512 C C . ASP A 1 571 ? 16.953 -3.731 -105.203 1.00 63.47 571 ASP A C 1
ATOM 4514 O O . ASP A 1 571 ? 16.481 -3.296 -106.254 1.00 63.47 571 ASP A O 1
ATOM 4518 N N . SER A 1 572 ? 18.265 -3.966 -105.072 1.00 58.00 572 SER A N 1
ATOM 4519 C CA . SER A 1 572 ? 19.238 -3.757 -106.158 1.00 58.00 572 SER A CA 1
ATOM 4520 C C . SER A 1 572 ? 19.241 -4.853 -107.243 1.00 58.00 572 SER A C 1
ATOM 4522 O O . SER A 1 572 ? 19.775 -4.631 -108.329 1.00 58.00 572 SER A O 1
ATOM 4524 N N . GLN A 1 573 ? 18.633 -6.022 -106.983 1.00 56.59 573 GLN A N 1
ATOM 4525 C CA . GLN A 1 573 ? 18.613 -7.182 -107.892 1.00 56.59 573 GLN A CA 1
ATOM 4526 C C . GLN A 1 573 ? 17.280 -7.400 -108.631 1.00 56.59 573 GLN A C 1
ATOM 4528 O O . GLN A 1 573 ? 17.176 -8.337 -109.426 1.00 56.59 573 GLN A O 1
ATOM 4533 N N . LYS A 1 574 ? 16.263 -6.544 -108.447 1.00 54.03 574 LYS A N 1
ATOM 4534 C CA . LYS A 1 574 ? 15.036 -6.606 -109.265 1.00 54.03 574 LYS A CA 1
ATOM 4535 C C . LYS A 1 574 ? 15.368 -6.311 -110.745 1.00 54.03 574 LYS A C 1
ATOM 4537 O O . LYS A 1 574 ? 15.814 -5.205 -111.050 1.00 54.03 574 LYS A O 1
ATOM 4542 N N . PRO A 1 575 ? 15.133 -7.244 -111.692 1.00 48.38 575 PRO A N 1
ATOM 4543 C CA . PRO A 1 575 ? 15.386 -7.000 -113.107 1.00 48.38 575 PRO A CA 1
ATOM 4544 C C . PRO A 1 575 ? 14.367 -6.008 -113.677 1.00 48.38 575 PRO A C 1
ATOM 4546 O O . PRO A 1 575 ? 13.160 -6.163 -113.483 1.00 48.38 575 PRO A O 1
ATOM 4549 N N . SER A 1 576 ? 14.841 -5.026 -114.446 1.00 51.66 576 SER A N 1
ATOM 4550 C CA . SER A 1 576 ? 14.007 -4.123 -115.245 1.00 51.66 576 SER A CA 1
ATOM 4551 C C . SER A 1 576 ? 13.371 -4.859 -116.436 1.00 51.66 576 SER A C 1
ATOM 4553 O O . SER A 1 576 ? 13.734 -4.677 -117.596 1.00 51.66 576 SER A O 1
ATOM 4555 N N . HIS A 1 577 ? 12.383 -5.712 -116.172 1.00 46.66 577 HIS A N 1
ATOM 4556 C CA . HIS A 1 577 ? 11.535 -6.290 -117.214 1.00 46.66 577 HIS A CA 1
ATOM 4557 C C . HIS A 1 577 ? 10.257 -5.464 -117.407 1.00 46.66 577 HIS A C 1
ATOM 4559 O O . HIS A 1 577 ? 9.228 -5.754 -116.810 1.00 46.66 577 HIS A O 1
ATOM 4565 N N . ALA A 1 578 ? 10.343 -4.439 -118.263 1.00 43.91 578 ALA A N 1
ATOM 4566 C CA . ALA A 1 578 ? 9.281 -3.881 -119.121 1.00 43.91 578 ALA A CA 1
ATOM 4567 C C . ALA A 1 578 ? 9.815 -2.585 -119.761 1.00 43.91 578 ALA A C 1
ATOM 4569 O O . ALA A 1 578 ? 10.382 -1.758 -119.066 1.00 43.91 578 ALA A O 1
ATOM 4570 N N . SER A 1 579 ? 9.665 -2.254 -121.039 1.00 40.56 579 SER A N 1
ATOM 4571 C CA . SER A 1 579 ? 9.210 -2.934 -122.246 1.00 40.56 579 SER A CA 1
ATOM 4572 C C . SER A 1 579 ? 9.661 -2.029 -123.396 1.00 40.56 579 SER A C 1
ATOM 4574 O O . SER A 1 579 ? 9.540 -0.808 -123.314 1.00 40.56 579 SER A O 1
ATOM 4576 N N . LYS A 1 580 ? 10.133 -2.626 -124.491 1.00 47.28 580 LYS A N 1
ATOM 4577 C CA . LYS A 1 580 ? 10.265 -1.971 -125.797 1.00 47.28 580 LYS A CA 1
ATOM 4578 C C . LYS A 1 580 ? 8.959 -1.253 -126.177 1.00 47.28 580 LYS A C 1
ATOM 4580 O O . LYS A 1 580 ? 7.905 -1.887 -126.146 1.00 47.28 580 LYS A O 1
ATOM 4585 N N . ARG A 1 581 ? 9.049 -0.000 -126.637 1.00 43.72 581 ARG A N 1
ATOM 4586 C CA . ARG A 1 581 ? 8.331 0.526 -127.815 1.00 43.72 581 ARG A CA 1
ATOM 4587 C C . ARG A 1 581 ? 9.183 1.617 -128.478 1.00 43.72 581 ARG A C 1
ATOM 4589 O O . ARG A 1 581 ? 9.801 2.429 -127.805 1.00 43.72 581 ARG A O 1
ATOM 4596 N N . GLN A 1 582 ? 9.249 1.488 -129.793 1.00 37.06 582 GLN A N 1
ATOM 4597 C CA . GLN A 1 582 ? 10.233 1.964 -130.775 1.00 37.06 582 GLN A CA 1
ATOM 4598 C C . GLN A 1 582 ? 9.769 3.294 -131.429 1.00 37.06 582 GLN A C 1
ATOM 4600 O O . GLN A 1 582 ? 8.695 3.769 -131.045 1.00 37.06 582 GLN A O 1
ATOM 4605 N N . PRO A 1 583 ? 10.513 3.924 -132.367 1.00 62.81 583 PRO A N 1
ATOM 4606 C CA . PRO A 1 583 ? 10.842 3.366 -133.699 1.00 62.81 583 PRO A CA 1
ATOM 4607 C C . PRO A 1 583 ? 12.302 2.954 -133.895 1.00 62.81 583 PRO A C 1
ATOM 4609 O O . PRO A 1 583 ? 13.190 3.750 -133.525 1.00 62.81 583 PRO A O 1
#

Radius of gyration: 63.52 Å; Cα contacts (8 Å, |Δi|>4): 957; chains: 1; bounding box: 118×54×232 Å

Nearest PDB structures (foldseek):
  6oap-assembly1_B  TM=8.969E-01  e=2.291E-20  [Leptolyngbya] sp. JSC-1
  6ob8-assembly1_B  TM=8.978E-01  e=4.475E-20  [Leptolyngbya] sp. JSC-1
  6oaq-assembly1_B  TM=8.915E-01  e=8.267E-20  [Leptolyngbya] sp. JSC-1
  6ob8-assembly1_A  TM=8.878E-01  e=2.983E-19  [Leptolyngbya] sp. JSC-1
  6ph2-assembly2_D  TM=9.728E-01  e=2.124E-15  Brucella melitensis bv. 1 str. 16M

Foldseek 3Di:
DDDDDDDDDPDDDPVNVVVVVVQVVQQPDLWKKWKFWPVDPQGATQDIHVNNCVVQVDDPVRRGPHDPCQQDDDQWDVVQVVQVVVCVVVQHKDWGWTWGAHPVGDIFTWGKIKHFDADPVRHTTMIMIITDGCRVVVVVVVVVVVVVVCLQPDCFWKFKAFLQQFTQFTHPNVCVVQVHDGVVNHGDGPCVFFVVCDVVNSNVVSVVQVVVQKDWDWGWTAHPVGDIFIWIWIWGWDDDPNTIITIIGIGGCRVVVVVVVVVVVVVVVVQVVQQPPVQKWKWKAWLVQQTQDIYHPVVVQVFDRVQRHRDHLCRNHDPVVSVQCVVQQCCCNPVQDKDWDWDDDPNFIKIKIKGFDADPVRHGGIIMIMIHTCRVVVVVVVVVVVVVVLVVVLVVLLVVLQVDLDLLVSQQSLQQVLCVSVVAAKKFWWFADPLRFIAGPYMDGDPVFDDCHPPRQPQVPCPPPPVVVLLVWDKDWFQALVPRPDDPSVSVSCVVRLAGTKIWTFQAQDSHGGTIIMTGHNPHGHDDDPVSNVSVNVSSPSSSVSNNSSVVVVVVVVVVVVVVVVVVVVVVPDDPPDDDDDD